Protein 4FE9 (pdb70)

GO terms:
  GO:0009279 cell outer membrane (C, IDA)
  GO:0005982 starch metabolic process (P, IDA)
  GO:2001070 starch binding (F, IDA)
  GO:0019867 outer membrane (C, IDA)

Organism: Bacteroides thetaiotaomicron (strain ATCC 29148 / DSM 2079 / JCM 5827 / CCUG 10774 / NCTC 10582 / VPI-5482 / E50) (NCBI:txid226186)

Secondary structure (DSSP, 8-state):
--EEEEEEE-S--EEEGGG---SEEEEEEEEEESSPTT-EEEEEEEEETTTB----EE-TT-EEEEEHHHHHHHHHHHTT----S-EEEEEEEEEEEE-TT--EEEEE---EEEEEEPPPPPPPPTT-EEEEETTT-SSGGG-EEPEEPSS-TTEEEEEEEESS--EEEEEEGGGEETTEE-GGG-BBBSSTTB--SEEE-B-SSPBPEE----EEEEEEEETTTTEEEEEE----S--EEEEGGGGGG-STT-TTT-EEPEEPTT-TTEEEEEEEE-TT-EEEEESSSSSSS-B-S-SB--HHHHHHHT-EEETTEEE--S-EEEEEEEEEETTEEEEEEE----EEEETTSTTGGGS-S-GGGBPB--SSTT--EEPPPPSSSEEEEEE---TTS-GGGGGGGEEEEETTEEEE-TTS-PPPP-EE-TT--EEEETTTTEEEE-

Solvent-accessible surface area: 21493 Å² total; per-residue (Å²): 126,133,39,56,6,65,7,57,44,9,162,36,34,90,16,66,35,83,80,41,137,55,122,48,7,39,0,0,68,15,59,63,47,90,12,152,176,75,36,152,20,39,34,83,44,4,25,1,37,119,119,48,101,8,87,77,63,64,42,181,100,55,18,0,65,4,42,9,70,74,0,22,65,24,0,15,72,30,77,116,2,52,1,36,62,96,40,92,0,59,1,36,14,62,2,12,3,36,37,148,101,54,103,47,57,88,5,82,35,67,79,16,57,3,38,0,38,2,38,89,26,45,94,84,14,132,99,10,3,54,0,0,0,80,52,24,25,90,46,8,122,37,18,69,85,6,143,121,50,106,177,62,130,52,46,9,28,15,102,19,121,10,180,71,66,2,51,0,38,0,0,20,16,73,0,27,100,62,76,92,8,49,125,126,101,7,8,0,1,100,99,112,31,15,101,66,12,78,42,28,0,11,75,99,152,12,8,8,0,25,0,45,70,78,26,91,0,65,0,16,0,32,5,96,38,1,36,2,36,6,90,50,8,47,30,26,123,98,1,41,0,0,0,47,68,41,105,84,3,85,75,56,52,34,103,115,2,7,59,66,10,15,38,2,18,72,51,85,7,7,3,0,5,8,22,65,2,39,54,95,22,39,2,44,0,0,44,71,22,61,96,33,134,43,15,3,56,19,142,50,10,33,111,125,1,61,93,66,0,28,12,45,74,77,89,32,28,0,55,0,27,89,48,18,15,12,4,0,19,0,16,11,54,20,116,77,71,50,0,33,3,18,117,9,37,0,30,1,1,0,56,0,4,89,99,14,98,138,18,79,31,45,152,86,3,60,1,91,67,19,76,82,57,104,15,61,0,30,2,42,38,3,93,112,91,13,31,2,66,0,0,0,33,1,164,73,19,68,58,56,39,17,78,46,1,3,1,5,10,71,149,36,103,13,27,80,33,7,96,37,52,112,48,74,76,27,123,2,128,79,49,35,64,0,50,0,17,21,55,105,21,48,5,95,38,117

Structure (mmCIF, N/CA/C/O backbone):
data_4FE9
#
_entry.id   4FE9
#
_cell.length_a   188.694
_cell.length_b   49.148
_cell.length_c   83.618
_cell.angle_alpha   90.00
_cell.angle_beta   97.36
_cell.angle_gamma   90.00
#
_symmetry.space_group_name_H-M   'C 1 2 1'
#
loop_
_entity.id
_entity.type
_entity.pdbx_description
1 polymer 'Outer membrane protein SusF'
2 branched 'Cyclic alpha-D-glucopyranose-(1-4)-alpha-D-glucopyranose-(1-4)-alpha-D-glucopyranose-(1-4)-alpha-D-glucopyranose-(1-4)-alpha-D-glucopyranose-(1-4)-alpha-D-glucopyranose-(1-3)-alpha-D-glucopyranose'
3 branched alpha-D-glucopyranose-(1-4)-alpha-D-glucopyranose-(1-4)-alpha-D-glucopyranose-(1-4)-alpha-D-glucopyranose
4 non-polymer 1,2-ETHANEDIOL
5 non-polymer 'SODIUM ION'
6 non-polymer 'PHOSPHATE ION'
7 non-polymer GLYCEROL
8 water water
#
loop_
_atom_site.group_PDB
_atom_site.id
_atom_site.type_symbol
_atom_site.label_atom_id
_atom_site.label_alt_id
_atom_site.label_comp_id
_atom_site.label_asym_id
_atom_site.label_entity_id
_atom_site.label_seq_id
_atom_site.pdbx_PDB_ins_code
_atom_site.Cartn_x
_atom_site.Cartn_y
_atom_site.Cartn_z
_atom_site.occupancy
_atom_site.B_iso_or_equiv
_atom_site.auth_seq_id
_atom_site.auth_comp_id
_atom_site.auth_asym_id
_atom_site.auth_atom_id
_atom_site.pdbx_PDB_model_num
ATOM 1 N N . GLY A 1 25 ? -18.237 110.234 -16.451 1.00 38.20 40 GLY A N 1
ATOM 2 C CA . GLY A 1 25 ? -19.452 109.930 -17.304 1.00 37.92 40 GLY A CA 1
ATOM 3 C C . GLY A 1 25 ? -20.782 110.359 -16.644 1.00 37.58 40 GLY A C 1
ATOM 4 O O . GLY A 1 25 ? -21.861 109.878 -17.035 1.00 38.24 40 GLY A O 1
ATOM 5 N N . GLN A 1 26 ? -20.708 111.356 -15.735 1.00 35.62 41 GLN A N 1
ATOM 6 C CA . GLN A 1 26 ? -21.743 111.579 -14.714 1.00 33.46 41 GLN A CA 1
ATOM 7 C C . GLN A 1 26 ? -22.857 112.600 -15.149 1.00 31.13 41 GLN A C 1
ATOM 8 O O . GLN A 1 26 ? -22.576 113.622 -15.800 1.00 31.28 41 GLN A O 1
ATOM 14 N N . LEU A 1 27 ? -24.104 112.300 -14.802 1.00 26.91 42 LEU A N 1
ATOM 15 C CA . LEU A 1 27 ? -25.234 113.118 -15.256 1.00 23.72 42 LEU A CA 1
ATOM 16 C C . LEU A 1 27 ? -25.730 114.032 -14.158 1.00 21.64 42 LEU A C 1
ATOM 17 O O . LEU A 1 27 ? -25.626 113.703 -12.979 1.00 19.43 42 LEU A O 1
ATOM 22 N N . THR A 1 28 ? -26.213 115.215 -14.537 1.00 19.60 43 THR A N 1
ATOM 23 C CA . THR A 1 28 ? -26.761 116.123 -13.558 1.00 19.06 43 THR A CA 1
ATOM 24 C C . THR A 1 28 ? -28.241 116.416 -13.790 1.00 16.70 43 THR A C 1
ATOM 25 O O . THR A 1 28 ? -28.773 116.176 -14.860 1.00 14.25 43 THR A O 1
ATOM 29 N N . ALA A 1 29 ? -28.920 116.801 -12.729 1.00 15.19 44 ALA A N 1
ATOM 30 C CA . ALA A 1 29 ? -30.290 117.302 -12.851 1.00 14.73 44 ALA A CA 1
ATOM 31 C C . ALA A 1 29 ? -30.407 118.584 -12.061 1.00 13.60 44 ALA A C 1
ATOM 32 O O . ALA A 1 29 ? -29.733 118.749 -11.051 1.00 13.36 44 ALA A O 1
ATOM 34 N N . THR A 1 30 ? -31.328 119.440 -12.467 1.00 13.39 45 THR A N 1
ATOM 35 C CA . THR A 1 30 ? -31.607 120.647 -11.713 1.00 14.46 45 THR A CA 1
ATOM 36 C C . THR A 1 30 ? -33.042 120.660 -11.327 1.00 12.46 45 THR A C 1
ATOM 37 O O . THR A 1 30 ? -33.911 120.451 -12.157 1.00 12.03 45 THR A O 1
ATOM 41 N N . PHE A 1 31 ? -33.262 120.698 -10.031 1.00 11.49 46 PHE A N 1
ATOM 42 C CA . PHE A 1 31 ? -34.599 120.822 -9.453 1.00 12.92 46 PHE A CA 1
ATOM 43 C C . PHE A 1 31 ? -34.864 122.254 -9.013 1.00 13.43 46 PHE A C 1
ATOM 44 O O . PHE A 1 31 ? -33.960 122.931 -8.489 1.00 11.86 46 PHE A O 1
ATOM 52 N N . THR A 1 32 ? -36.138 122.639 -9.051 1.00 14.42 47 THR A N 1
ATOM 53 C CA . THR A 1 32 ? -36.584 123.920 -8.466 1.00 16.30 47 THR A CA 1
ATOM 54 C C . THR A 1 32 ? -37.796 123.697 -7.567 1.00 15.64 47 THR A C 1
ATOM 55 O O . THR A 1 32 ? -38.573 122.754 -7.778 1.00 14.77 47 THR A O 1
ATOM 59 N N . ALA A 1 33 ? -38.006 124.604 -6.613 1.00 16.74 48 ALA A N 1
ATOM 60 C CA . ALA A 1 33 ? -39.193 124.511 -5.732 1.00 16.73 48 ALA A CA 1
ATOM 61 C C . ALA A 1 33 ? -40.474 124.681 -6.542 1.00 17.40 48 ALA A C 1
ATOM 62 O O . ALA A 1 33 ? -40.478 125.369 -7.558 1.00 17.94 48 ALA A O 1
ATOM 64 N N . GLY A 1 34 ? -41.478 123.858 -6.235 1.00 17.30 49 GLY A N 1
ATOM 65 C CA . GLY A 1 34 ? -42.746 123.895 -6.962 1.00 17.63 49 GLY A CA 1
ATOM 66 C C . GLY A 1 34 ? -43.518 125.180 -6.681 1.00 17.94 49 GLY A C 1
ATOM 67 O O . GLY A 1 34 ? -43.136 125.976 -5.799 1.00 18.64 49 GLY A O 1
ATOM 68 N N . LYS A 1 35 ? -44.647 125.344 -7.341 1.00 18.06 50 LYS A N 1
ATOM 69 C CA . LYS A 1 35 ? -45.464 126.556 -7.142 1.00 19.52 50 LYS A CA 1
ATOM 70 C C . LYS A 1 35 ? -46.128 126.649 -5.747 1.00 18.78 50 LYS A C 1
ATOM 71 O O . LYS A 1 35 ? -46.383 127.716 -5.279 1.00 18.24 50 LYS A O 1
ATOM 77 N N . ASP A 1 36 ? -46.221 125.533 -5.028 1.00 17.40 51 ASP A N 1
ATOM 78 C CA . ASP A 1 36 ? -46.737 125.588 -3.672 1.00 17.84 51 ASP A CA 1
ATOM 79 C C . ASP A 1 36 ? -45.600 125.638 -2.660 1.00 17.50 51 ASP A C 1
ATOM 80 O O . ASP A 1 36 ? -45.376 124.678 -1.908 1.00 18.66 51 ASP A O 1
ATOM 85 N N . ALA A 1 37 ? -44.880 126.762 -2.632 1.00 17.19 52 ALA A N 1
ATOM 86 C CA . ALA A 1 37 ? -43.605 126.842 -1.904 1.00 15.88 52 ALA A CA 1
ATOM 87 C C . ALA A 1 37 ? -43.770 127.359 -0.465 1.00 15.82 52 ALA A C 1
ATOM 88 O O . ALA A 1 37 ? -42.931 127.105 0.392 1.00 13.54 52 ALA A O 1
ATOM 90 N N . SER A 1 38 ? -44.931 127.963 -0.184 1.00 15.89 53 SER A N 1
ATOM 91 C CA . SER A 1 38 ? -45.154 128.629 1.088 1.00 16.03 53 SER A CA 1
ATOM 92 C C . SER A 1 38 ? -46.548 128.349 1.573 1.00 16.22 53 SER A C 1
ATOM 93 O O . SER A 1 38 ? -47.441 129.174 1.390 1.00 16.67 53 SER A O 1
ATOM 96 N N . ILE A 1 39 ? -46.748 127.182 2.184 1.00 13.78 54 ILE A N 1
ATOM 97 C CA . ILE A 1 39 ? -48.084 126.675 2.434 1.00 12.19 54 ILE A CA 1
ATOM 98 C C . ILE A 1 39 ? -48.581 127.093 3.852 1.00 11.65 54 ILE A C 1
ATOM 99 O O . ILE A 1 39 ? -47.834 127.036 4.814 1.00 9.91 54 ILE A O 1
ATOM 104 N N . VAL A 1 40 ? -49.790 127.641 3.920 1.00 12.47 55 VAL A N 1
ATOM 105 C CA . VAL A 1 40 ? -50.422 127.988 5.209 1.00 13.12 55 VAL A CA 1
ATOM 106 C C . VAL A 1 40 ? -51.646 127.122 5.392 1.00 11.97 55 VAL A C 1
ATOM 107 O O . VAL A 1 40 ? -52.606 127.249 4.659 1.00 13.49 55 VAL A O 1
ATOM 111 N N . MET A 1 41 ? -51.580 126.172 6.296 1.00 12.90 56 MET A N 1
ATOM 112 C CA . MET A 1 41 ? -52.594 125.112 6.321 1.00 12.68 56 MET A CA 1
ATOM 113 C C . MET A 1 41 ? -53.977 125.728 6.601 1.00 13.89 56 MET A C 1
ATOM 114 O O . MET A 1 41 ? -54.995 125.262 6.077 1.00 14.13 56 MET A O 1
ATOM 119 N N . ASP A 1 42 ? -54.014 126.758 7.443 1.00 13.54 57 ASP A N 1
ATOM 120 C CA . ASP A 1 42 ? -55.295 127.433 7.745 1.00 14.18 57 ASP A CA 1
ATOM 121 C C . ASP A 1 42 ? -55.994 127.789 6.455 1.00 14.17 57 ASP A C 1
ATOM 122 O O . ASP A 1 42 ? -57.192 127.612 6.327 1.00 14.22 57 ASP A O 1
ATOM 127 N N . ALA A 1 43 ? -55.223 128.284 5.482 1.00 15.57 58 ALA A N 1
ATOM 128 C CA . ALA A 1 43 ? -55.781 128.865 4.261 1.00 16.27 58 ALA A CA 1
ATOM 129 C C . ALA A 1 43 ? -55.834 127.865 3.093 1.00 18.76 58 ALA A C 1
ATOM 130 O O . ALA A 1 43 ? -56.225 128.225 1.975 1.00 18.62 58 ALA A O 1
ATOM 132 N N . ALA A 1 44 ? -55.293 126.673 3.294 1.00 19.99 59 ALA A N 1
ATOM 133 C CA . ALA A 1 44 ? -54.992 125.805 2.143 1.00 22.52 59 ALA A CA 1
ATOM 134 C C . ALA A 1 44 ? -56.286 125.271 1.590 1.00 23.16 59 ALA A C 1
ATOM 135 O O . ALA A 1 44 ? -57.156 124.880 2.337 1.00 24.53 59 ALA A O 1
ATOM 137 N N . THR A 1 45 ? -56.408 125.276 0.270 1.00 25.40 60 THR A N 1
ATOM 138 C CA . THR A 1 45 ? -57.636 124.839 -0.392 1.00 28.51 60 THR A CA 1
ATOM 139 C C . THR A 1 45 ? -57.514 123.480 -1.155 1.00 27.88 60 THR A C 1
ATOM 140 O O . THR A 1 45 ? -58.502 122.760 -1.322 1.00 29.95 60 THR A O 1
ATOM 144 N N . ALA A 1 46 ? -56.325 123.165 -1.647 1.00 26.54 61 ALA A N 1
ATOM 145 C CA . ALA A 1 46 ? -56.158 122.002 -2.514 1.00 25.29 61 ALA A CA 1
ATOM 146 C C . ALA A 1 46 ? -55.823 120.764 -1.671 1.00 24.46 61 ALA A C 1
ATOM 147 O O . ALA A 1 46 ? -55.273 120.887 -0.589 1.00 24.43 61 ALA A O 1
ATOM 149 N N . ASP A 1 47 ? -56.173 119.568 -2.135 1.00 22.42 62 ASP A N 1
ATOM 150 C CA . ASP A 1 47 ? -55.759 118.383 -1.369 1.00 22.45 62 ASP A CA 1
ATOM 151 C C . ASP A 1 47 ? -54.431 117.757 -1.818 1.00 19.92 62 ASP A C 1
ATOM 152 O O . ASP A 1 47 ? -53.837 116.977 -1.094 1.00 19.04 62 ASP A O 1
ATOM 157 N N . SER A 1 48 ? -53.923 118.191 -2.958 1.00 19.06 63 SER A N 1
ATOM 158 C CA . SER A 1 48 ? -52.547 117.878 -3.324 1.00 18.62 63 SER A CA 1
ATOM 159 C C . SER A 1 48 ? -51.788 119.155 -3.712 1.00 17.39 63 SER A C 1
ATOM 160 O O . SER A 1 48 ? -52.395 120.137 -4.148 1.00 16.86 63 SER A O 1
ATOM 163 N N . VAL A 1 49 ? -50.476 119.169 -3.473 1.00 15.71 64 VAL A N 1
ATOM 164 C CA . VAL A 1 49 ? -49.652 120.340 -3.780 1.00 13.80 64 VAL A CA 1
ATOM 165 C C . VAL A 1 49 ? -48.439 119.931 -4.597 1.00 13.97 64 VAL A C 1
ATOM 166 O O . VAL A 1 49 ? -47.930 118.828 -4.442 1.00 11.25 64 VAL A O 1
ATOM 170 N N . GLU A 1 50 ? -47.949 120.854 -5.420 1.00 12.97 65 GLU A N 1
ATOM 171 C CA . GLU A 1 50 ? -46.734 120.658 -6.179 1.00 13.13 65 GLU A CA 1
ATOM 172 C C . GLU A 1 50 ? -45.603 121.226 -5.422 1.00 13.68 65 GLU A C 1
ATOM 173 O O . GLU A 1 50 ? -45.486 122.467 -5.297 1.00 13.26 65 GLU A O 1
ATOM 179 N N . ILE A 1 51 ? -44.648 120.380 -5.054 1.00 12.19 66 ILE A N 1
ATOM 180 C CA . ILE A 1 51 ? -43.602 120.844 -4.163 1.00 10.44 66 ILE A CA 1
ATOM 181 C C . ILE A 1 51 ? -42.233 121.033 -4.829 1.00 9.73 66 ILE A C 1
ATOM 182 O O . ILE A 1 51 ? -41.350 121.703 -4.274 1.00 7.92 66 ILE A O 1
ATOM 187 N N . ALA A 1 52 ? -42.063 120.461 -6.018 1.00 8.91 67 ALA A N 1
ATOM 188 C CA . ALA A 1 52 ? -40.806 120.544 -6.709 1.00 9.11 67 ALA A CA 1
ATOM 189 C C . ALA A 1 52 ? -40.988 120.213 -8.192 1.00 10.38 67 ALA A C 1
ATOM 190 O O . ALA A 1 52 ? -42.037 119.692 -8.604 1.00 10.87 67 ALA A O 1
ATOM 192 N N . LYS A 1 53 ? -39.999 120.575 -8.998 1.00 11.60 68 LYS A N 1
ATOM 193 C CA . LYS A 1 53 ? -40.064 120.346 -10.443 1.00 12.98 68 LYS A CA 1
ATOM 194 C C . LYS A 1 53 ? -38.662 120.019 -10.929 1.00 13.37 68 LYS A C 1
ATOM 195 O O . LYS A 1 53 ? -37.702 120.573 -10.428 1.00 12.43 68 LYS A O 1
ATOM 201 N N . LEU A 1 54 ? -38.539 119.003 -11.792 1.00 13.92 69 LEU A N 1
ATOM 202 C CA . LEU A 1 54 ? -37.297 118.783 -12.521 1.00 15.19 69 LEU A CA 1
ATOM 203 C C . LEU A 1 54 ? -37.225 119.711 -13.708 1.00 15.78 69 LEU A C 1
ATOM 204 O O . LEU A 1 54 ? -38.068 119.661 -14.586 1.00 16.53 69 LEU A O 1
ATOM 209 N N . SER A 1 55 ? -36.313 120.656 -13.654 1.00 16.59 70 SER A N 1
ATOM 210 C CA . SER A 1 55 ? -36.299 121.734 -14.636 1.00 19.59 70 SER A CA 1
ATOM 211 C C . SER A 1 55 ? -35.445 121.369 -15.833 1.00 18.47 70 SER A C 1
ATOM 212 O O . SER A 1 55 ? -35.787 121.689 -16.958 1.00 18.61 70 SER A O 1
ATOM 215 N N . SER A 1 56 ? -34.310 120.728 -15.572 1.00 17.57 71 SER A N 1
ATOM 216 C CA . SER A 1 56 ? -33.429 120.320 -16.645 1.00 17.70 71 SER A CA 1
ATOM 217 C C . SER A 1 56 ? -32.543 119.181 -16.186 1.00 15.45 71 SER A C 1
ATOM 218 O O . SER A 1 56 ? -32.375 118.939 -14.995 1.00 14.61 71 SER A O 1
ATOM 221 N N . THR A 1 57 ? -31.948 118.518 -17.144 1.00 15.36 72 THR A N 1
ATOM 222 C CA . THR A 1 57 ? -31.025 117.435 -16.871 1.00 16.03 72 THR A CA 1
ATOM 223 C C . THR A 1 57 ? -30.046 117.359 -18.019 1.00 15.36 72 THR A C 1
ATOM 224 O O . THR A 1 57 ? -30.399 117.698 -19.140 1.00 14.13 72 THR A O 1
ATOM 228 N N . THR A 1 58 ? -28.852 116.818 -17.769 1.00 15.55 73 THR A N 1
ATOM 229 C CA . THR A 1 58 ? -27.960 116.516 -18.862 1.00 16.78 73 THR A CA 1
ATOM 230 C C . THR A 1 58 ? -28.181 115.140 -19.456 1.00 17.55 73 THR A C 1
ATOM 231 O O . THR A 1 58 ? -27.478 114.755 -20.379 1.00 18.07 73 THR A O 1
ATOM 235 N N . ALA A 1 59 ? -29.241 114.463 -19.040 1.00 19.32 74 ALA A N 1
ATOM 236 C CA . ALA A 1 59 ? -29.610 113.175 -19.662 1.00 19.95 74 ALA A CA 1
ATOM 237 C C . ALA A 1 59 ? -30.172 113.400 -21.060 1.00 22.02 74 ALA A C 1
ATOM 238 O O . ALA A 1 59 ? -30.731 114.454 -21.350 1.00 22.01 74 ALA A O 1
ATOM 240 N N . GLU A 1 60 ? -29.979 112.420 -21.936 1.00 23.87 75 GLU A N 1
ATOM 241 C CA . GLU A 1 60 ? -30.387 112.541 -23.335 1.00 27.31 75 GLU A CA 1
ATOM 242 C C . GLU A 1 60 ? -31.905 112.657 -23.478 1.00 29.06 75 GLU A C 1
ATOM 243 O O . GLU A 1 60 ? -32.677 112.103 -22.662 1.00 29.71 75 GLU A O 1
ATOM 249 N N . GLU A 1 61 ? -32.340 113.367 -24.510 1.00 30.49 76 GLU A N 1
ATOM 250 C CA . GLU A 1 61 ? -33.745 113.376 -24.879 1.00 32.37 76 GLU A CA 1
ATOM 251 C C . GLU A 1 61 ? -34.245 111.930 -25.118 1.00 31.65 76 GLU A C 1
ATOM 252 O O . GLU A 1 61 ? -33.500 111.072 -25.621 1.00 32.17 76 GLU A O 1
ATOM 258 N N . GLY A 1 62 ? -35.457 111.637 -24.679 1.00 30.68 77 GLY A N 1
ATOM 259 C CA . GLY A 1 62 ? -35.977 110.273 -24.826 1.00 29.63 77 GLY A CA 1
ATOM 260 C C . GLY A 1 62 ? -35.901 109.449 -23.541 1.00 28.56 77 GLY A C 1
ATOM 261 O O . GLY A 1 62 ? -36.732 108.561 -23.319 1.00 28.98 77 GLY A O 1
ATOM 262 N N . SER A 1 63 ? -34.992 109.819 -22.642 1.00 26.86 78 SER A N 1
ATOM 263 C CA . SER A 1 63 ? -34.912 109.172 -21.314 1.00 25.27 78 SER A CA 1
ATOM 264 C C . SER A 1 63 ? -36.195 109.354 -20.484 1.00 23.92 78 SER A C 1
ATOM 265 O O . SER A 1 63 ? -36.691 110.459 -20.335 1.00 23.77 78 SER A O 1
ATOM 268 N N . LYS A 1 64 ? -36.585 108.306 -19.784 1.00 21.11 79 LYS A N 1
ATOM 269 C CA . LYS A 1 64 ? -37.569 108.415 -18.728 1.00 19.52 79 LYS A CA 1
ATOM 270 C C . LYS A 1 64 ? -36.879 108.779 -17.420 1.00 17.55 79 LYS A C 1
ATOM 271 O O . LYS A 1 64 ? -35.696 108.537 -17.255 1.00 15.36 79 LYS A O 1
ATOM 277 N N . ILE A 1 65 ? -37.649 109.319 -16.478 1.00 16.57 80 ILE A N 1
ATOM 278 C CA . ILE A 1 65 ? -37.137 109.662 -15.150 1.00 14.33 80 ILE A CA 1
ATOM 279 C C . ILE A 1 65 ? -37.755 108.713 -14.135 1.00 14.83 80 ILE A C 1
ATOM 280 O O . ILE A 1 65 ? -38.962 108.562 -14.094 1.00 15.63 80 ILE A O 1
ATOM 285 N N . ALA A 1 66 ? -36.912 108.055 -13.332 1.00 14.88 81 ALA A N 1
ATOM 286 C CA . ALA A 1 66 ? -37.391 107.266 -12.194 1.00 15.03 81 ALA A CA 1
ATOM 287 C C . ALA A 1 66 ? -36.935 107.909 -10.920 1.00 14.07 81 ALA A C 1
ATOM 288 O O . ALA A 1 66 ? -35.776 108.322 -10.809 1.00 14.32 81 ALA A O 1
ATOM 290 N N . VAL A 1 67 ? -37.778 107.858 -9.899 1.00 13.14 82 VAL A N 1
ATOM 291 C CA . VAL A 1 67 ? -37.421 108.470 -8.621 1.00 12.99 82 VAL A CA 1
ATOM 292 C C . VAL A 1 67 ? -37.045 107.428 -7.623 1.00 13.09 82 VAL A C 1
ATOM 293 O O . VAL A 1 67 ? -37.861 106.598 -7.275 1.00 13.33 82 VAL A O 1
ATOM 297 N N . ASN A 1 68 ? -35.750 107.379 -7.275 1.00 13.96 83 ASN A N 1
ATOM 298 C CA . ASN A 1 68 ? -35.205 106.371 -6.339 1.00 14.18 83 ASN A CA 1
ATOM 299 C C . ASN A 1 68 ? -35.538 106.728 -4.898 1.00 14.23 83 ASN A C 1
ATOM 300 O O . ASN A 1 68 ? -35.667 105.858 -4.054 1.00 12.92 83 ASN A O 1
ATOM 305 N N . SER A 1 69 ? -35.559 108.013 -4.584 1.00 13.69 84 SER A N 1
ATOM 306 C CA . SER A 1 69 ? -36.045 108.411 -3.253 1.00 14.91 84 SER A CA 1
ATOM 307 C C . SER A 1 69 ? -36.400 109.878 -3.210 1.00 13.77 84 SER A C 1
ATOM 308 O O . SER A 1 69 ? -35.928 110.636 -4.037 1.00 13.34 84 SER A O 1
ATOM 311 N N . LEU A 1 70 ? -37.454 110.200 -2.466 1.00 13.26 85 LEU A N 1
ATOM 312 C CA . LEU A 1 70 ? -37.788 111.599 -2.190 1.00 12.92 85 LEU A CA 1
ATOM 313 C C . LEU A 1 70 ? -37.891 111.784 -0.697 1.00 13.32 85 LEU A C 1
ATOM 314 O O . LEU A 1 70 ? -38.697 111.131 -0.043 1.00 15.29 85 LEU A O 1
ATOM 319 N N . THR A 1 71 ? -36.973 112.528 -0.125 1.00 13.76 86 THR A N 1
ATOM 320 C CA . THR A 1 71 ? -36.945 112.636 1.309 1.00 15.06 86 THR A CA 1
ATOM 321 C C . THR A 1 71 ? -37.192 114.074 1.765 1.00 14.15 86 THR A C 1
ATOM 322 O O . THR A 1 71 ? -37.032 114.993 0.995 1.00 15.14 86 THR A O 1
ATOM 326 N N . LEU A 1 72 ? -37.728 114.237 2.971 1.00 14.08 87 LEU A N 1
ATOM 327 C CA . LEU A 1 72 ? -37.912 115.573 3.556 1.00 14.49 87 LEU A CA 1
ATOM 328 C C . LEU A 1 72 ? -37.082 115.679 4.834 1.00 15.47 87 LEU A C 1
ATOM 329 O O . LEU A 1 72 ? -36.970 114.700 5.583 1.00 12.27 87 LEU A O 1
ATOM 334 N N . ASN A 1 73 ? -36.325 116.771 4.949 1.00 14.45 88 ASN A N 1
ATOM 335 C CA . ASN A 1 73 ? -35.374 116.924 6.039 1.00 17.88 88 ASN A CA 1
ATOM 336 C C . ASN A 1 73 ? -34.572 115.637 6.311 1.00 19.26 88 ASN A C 1
ATOM 337 O O . ASN A 1 73 ? -34.480 115.174 7.442 1.00 19.09 88 ASN A O 1
ATOM 342 N N . GLU A 1 74 ? -34.078 115.029 5.245 1.00 21.92 89 GLU A N 1
ATOM 343 C CA . GLU A 1 74 ? -33.060 113.968 5.347 1.00 25.66 89 GLU A CA 1
ATOM 344 C C . GLU A 1 74 ? -33.575 112.556 5.667 1.00 25.06 89 GLU A C 1
ATOM 345 O O . GLU A 1 74 ? -33.013 111.582 5.192 1.00 27.41 89 GLU A O 1
ATOM 351 N N . ASN A 1 75 ? -34.526 112.418 6.563 1.00 24.40 90 ASN A N 1
ATOM 352 C CA . ASN A 1 75 ? -34.941 111.063 6.893 1.00 24.26 90 ASN A CA 1
ATOM 353 C C . ASN A 1 75 ? -36.396 110.777 6.943 1.00 23.19 90 ASN A C 1
ATOM 354 O O . ASN A 1 75 ? -36.794 109.801 7.543 1.00 23.39 90 ASN A O 1
ATOM 359 N N . HIS A 1 76 ? -37.205 111.575 6.262 1.00 20.08 91 HIS A N 1
ATOM 360 C CA . HIS A 1 76 ? -38.631 111.315 6.236 1.00 18.44 91 HIS A CA 1
ATOM 361 C C . HIS A 1 76 ? -39.067 111.091 4.820 1.00 18.03 91 HIS A C 1
ATOM 362 O O . HIS A 1 76 ? -38.763 111.883 3.946 1.00 18.52 91 HIS A O 1
ATOM 369 N N . THR A 1 77 ? -39.851 110.056 4.598 1.00 16.66 92 THR A N 1
ATOM 370 C CA . THR A 1 77 ? -40.420 109.830 3.288 1.00 17.21 92 THR A CA 1
ATOM 371 C C . THR A 1 77 ? -41.903 110.155 3.319 1.00 15.35 92 THR A C 1
ATOM 372 O O . THR A 1 77 ? -42.486 110.344 4.390 1.00 15.39 92 THR A O 1
ATOM 376 N N . ILE A 1 78 ? -42.494 110.200 2.142 1.00 13.14 93 ILE A N 1
ATOM 377 C CA . ILE A 1 78 ? -43.861 110.610 1.939 1.00 12.32 93 ILE A CA 1
ATOM 378 C C . ILE A 1 78 ? -44.263 110.001 0.587 1.00 13.24 93 ILE A C 1
ATOM 379 O O . ILE A 1 78 ? -43.463 110.004 -0.348 1.00 13.95 93 ILE A O 1
ATOM 384 N N . PRO A 1 79 ? -45.487 109.452 0.492 1.00 13.59 94 PRO A N 1
ATOM 385 C CA . PRO A 1 79 ? -46.056 109.106 -0.802 1.00 13.20 94 PRO A CA 1
ATOM 386 C C . PRO A 1 79 ? -46.013 110.317 -1.773 1.00 13.02 94 PRO A C 1
ATOM 387 O O . PRO A 1 79 ? -46.339 111.421 -1.385 1.00 12.67 94 PRO A O 1
ATOM 391 N N . PHE A 1 80 ? -45.758 110.065 -3.050 1.00 11.95 95 PHE A N 1
ATOM 392 C CA . PHE A 1 80 ? -45.648 111.167 -4.013 1.00 12.60 95 PHE A CA 1
ATOM 393 C C . PHE A 1 80 ? -46.007 110.671 -5.373 1.00 14.04 95 PHE A C 1
ATOM 394 O O . PHE A 1 80 ? -46.026 109.452 -5.604 1.00 14.21 95 PHE A O 1
ATOM 402 N N . SER A 1 81 ? -46.371 111.586 -6.263 1.00 14.15 96 SER A N 1
ATOM 403 C CA . SER A 1 81 ? -46.518 111.246 -7.656 1.00 16.47 96 SER A CA 1
ATOM 404 C C . SER A 1 81 ? -45.781 112.287 -8.497 1.00 16.19 96 SER A C 1
ATOM 405 O O . SER A 1 81 ? -45.374 113.316 -7.982 1.00 16.02 96 SER A O 1
ATOM 408 N N . MET A 1 82 ? -45.526 111.970 -9.760 1.00 16.50 97 MET A N 1
ATOM 409 C CA . MET A 1 82 ? -44.748 112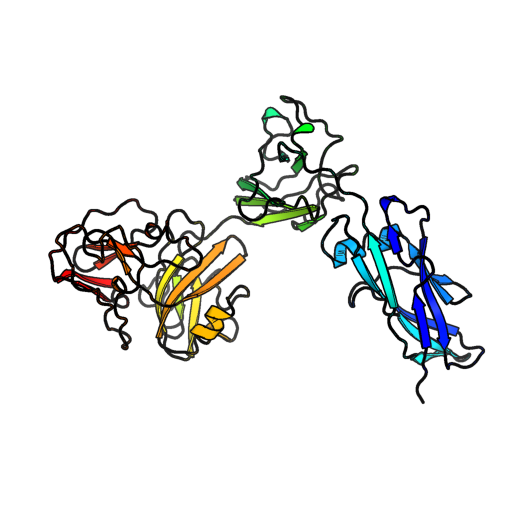.861 -10.616 1.00 15.58 97 MET A CA 1
ATOM 410 C C . MET A 1 82 ? -45.461 112.998 -11.960 1.00 17.14 97 MET A C 1
ATOM 411 O O . MET A 1 82 ? -45.939 112.027 -12.479 1.00 17.12 97 MET A O 1
ATOM 416 N N . THR A 1 83 ? -45.737 114.226 -12.400 1.00 17.42 98 THR A N 1
ATOM 417 C CA . THR A 1 83 ? -46.602 114.402 -13.572 1.00 18.44 98 THR A CA 1
ATOM 418 C C . THR A 1 83 ? -45.785 114.188 -14.855 1.00 19.85 98 THR A C 1
ATOM 419 O O . THR A 1 83 ? -44.549 114.079 -14.796 1.00 18.76 98 THR A O 1
ATOM 423 N N . GLU A 1 84 ? -46.443 114.308 -16.008 1.00 20.22 99 GLU A N 1
ATOM 424 C CA . GLU A 1 84 ? -45.762 114.099 -17.294 1.00 23.94 99 GLU A CA 1
ATOM 425 C C . GLU A 1 84 ? -44.707 115.165 -17.523 1.00 23.40 99 GLU A C 1
ATOM 426 O O . GLU A 1 84 ? -43.685 114.908 -18.148 1.00 25.16 99 GLU A O 1
ATOM 432 N N . ASP A 1 85 ? -44.928 116.332 -16.927 1.00 23.91 100 ASP A N 1
ATOM 433 C CA . ASP A 1 85 ? -44.001 117.441 -17.000 1.00 23.88 100 ASP A CA 1
ATOM 434 C C . ASP A 1 85 ? -42.988 117.448 -15.841 1.00 21.49 100 ASP A C 1
ATOM 435 O O . ASP A 1 85 ? -42.297 118.441 -15.618 1.00 21.90 100 ASP A O 1
ATOM 440 N N . HIS A 1 86 ? -42.898 116.334 -15.127 1.00 19.24 101 HIS A N 1
ATOM 441 C CA . HIS A 1 86 ? -41.889 116.165 -14.078 1.00 17.07 101 HIS A CA 1
ATOM 442 C C . HIS A 1 86 ? -42.069 117.182 -12.942 1.00 15.48 101 HIS A C 1
ATOM 443 O O . HIS A 1 86 ? -41.109 117.572 -12.289 1.00 14.59 101 HIS A O 1
ATOM 450 N N . VAL A 1 87 ? -43.323 117.432 -12.594 1.00 13.87 102 VAL A N 1
ATOM 451 C CA . VAL A 1 87 ? -43.662 118.085 -11.334 1.00 12.77 102 VAL A CA 1
ATOM 452 C C . VAL A 1 87 ? -44.023 117.057 -10.266 1.00 11.24 102 VAL A C 1
ATOM 453 O O . VAL A 1 87 ? -44.664 116.067 -10.560 1.00 13.16 102 VAL A O 1
ATOM 457 N N . PHE A 1 88 ? -43.452 117.224 -9.078 1.00 10.51 103 PHE A N 1
ATOM 458 C CA . PHE A 1 88 ? -43.647 116.303 -7.953 1.00 10.60 103 PHE A CA 1
ATOM 459 C C . PHE A 1 88 ? -44.777 116.761 -7.052 1.00 11.25 103 PHE A C 1
ATOM 460 O O . PHE A 1 88 ? -44.825 117.937 -6.622 1.00 11.05 103 PHE A O 1
ATOM 468 N N . LYS A 1 89 ? -45.752 115.878 -6.866 1.00 11.81 104 LYS A N 1
ATOM 469 C CA . LYS A 1 89 ? -46.976 116.189 -6.095 1.00 11.69 104 LYS A CA 1
ATOM 470 C C . LYS A 1 89 ? -47.061 115.308 -4.852 1.00 12.76 104 LYS A C 1
ATOM 471 O O . LYS A 1 89 ? -46.723 114.102 -4.903 1.00 11.08 104 LYS A O 1
ATOM 477 N N . VAL A 1 90 ? -47.588 115.872 -3.758 1.00 11.08 105 VAL A N 1
ATOM 478 C CA . VAL A 1 90 ? -47.897 115.103 -2.579 1.00 10.83 105 VAL A CA 1
ATOM 479 C C . VAL A 1 90 ? -49.292 115.489 -2.097 1.00 12.75 105 VAL A C 1
ATOM 480 O O . VAL A 1 90 ? -49.792 116.572 -2.425 1.00 10.36 105 VAL A O 1
ATOM 484 N N . ALA A 1 91 ? -49.912 114.614 -1.304 1.00 11.14 106 ALA A N 1
ATOM 485 C CA . ALA A 1 91 ? -51.176 114.952 -0.653 1.00 12.63 106 ALA A CA 1
ATOM 486 C C . ALA A 1 91 ? -50.890 115.946 0.479 1.00 12.39 106 ALA A C 1
ATOM 487 O O . ALA A 1 91 ? -49.995 115.732 1.280 1.00 11.49 106 ALA A O 1
ATOM 489 N N . LEU A 1 92 ? -51.588 117.073 0.464 1.00 12.73 107 LEU A N 1
ATOM 490 C CA . LEU A 1 92 ? -51.353 118.115 1.462 1.00 13.97 107 LEU A CA 1
ATOM 491 C C . LEU A 1 92 ? -51.451 117.563 2.892 1.00 12.69 107 LEU A C 1
ATOM 492 O O . LEU A 1 92 ? -50.626 117.877 3.759 1.00 12.81 107 LEU A O 1
ATOM 497 N N . ALA A 1 93 ? -52.468 116.761 3.153 1.00 14.56 108 ALA A N 1
ATOM 498 C CA . ALA A 1 93 ? -52.645 116.231 4.522 1.00 14.01 108 ALA A CA 1
ATOM 499 C C . ALA A 1 93 ? -51.411 115.434 4.967 1.00 14.09 108 ALA A C 1
ATOM 500 O O . ALA A 1 93 ? -51.030 115.476 6.131 1.00 13.59 108 ALA A O 1
ATOM 502 N N . GLN A 1 94 ? -50.755 114.726 4.042 1.00 12.68 109 GLN A N 1
ATOM 503 C CA . GLN A 1 94 ? -49.616 113.900 4.461 1.00 13.08 109 GLN A CA 1
ATOM 504 C C . GLN A 1 94 ? -48.356 114.729 4.569 1.00 12.12 109 GLN A C 1
ATOM 505 O O . GLN A 1 94 ? -47.501 114.435 5.379 1.00 12.23 109 GLN A O 1
ATOM 511 N N . LEU A 1 95 ? -48.262 115.795 3.768 1.00 10.53 110 LEU A N 1
ATOM 512 C CA . LEU A 1 95 ? -47.149 116.734 3.899 1.00 10.75 110 LEU A CA 1
ATOM 513 C C . LEU A 1 95 ? -47.219 117.440 5.271 1.00 9.36 110 LEU A C 1
ATOM 514 O O . LEU A 1 95 ? -46.233 117.546 5.979 1.00 11.09 110 LEU A O 1
ATOM 519 N N . ASP A 1 96 ? -48.411 117.867 5.624 1.00 10.11 111 ASP A N 1
ATOM 520 C CA . ASP A 1 96 ? -48.686 118.472 6.935 1.00 10.85 111 ASP A CA 1
ATOM 521 C C . ASP A 1 96 ? -48.348 117.500 8.070 1.00 9.76 111 ASP A C 1
ATOM 522 O O . ASP A 1 96 ? -47.546 117.809 8.918 1.00 10.14 111 ASP A O 1
ATOM 527 N N . SER A 1 97 ? -48.802 116.252 7.946 1.00 11.87 112 SER A N 1
ATOM 528 C CA A SER A 1 97 ? -48.440 115.185 8.899 0.50 11.87 112 SER A CA 1
ATOM 529 C CA B SER A 1 97 ? -48.443 115.223 8.913 0.50 11.93 112 SER A CA 1
ATOM 530 C C . SER A 1 97 ? -46.938 114.983 9.007 1.00 11.84 112 SER A C 1
ATOM 531 O O . SER A 1 97 ? -46.388 114.807 10.094 1.00 11.58 112 SER A O 1
ATOM 536 N N . VAL A 1 98 ? -46.273 114.913 7.876 1.00 11.50 113 VAL A N 1
ATOM 537 C CA . VAL A 1 98 ? -44.863 114.633 7.912 1.00 11.55 113 VAL A CA 1
ATOM 538 C C . VAL A 1 98 ? -44.091 115.825 8.521 1.00 10.77 113 VAL A C 1
ATOM 539 O O . VAL A 1 98 ? -43.089 115.641 9.220 1.00 11.42 113 VAL A O 1
ATOM 543 N N . THR A 1 99 ? -44.578 117.047 8.268 1.00 11.15 114 THR A N 1
ATOM 544 C CA . THR A 1 99 ? -43.936 118.248 8.793 1.00 9.69 114 THR A CA 1
ATOM 545 C C . THR A 1 99 ? -44.016 118.241 10.341 1.00 10.62 114 THR A C 1
ATOM 546 O O . THR A 1 99 ? -43.024 118.537 11.039 1.00 8.20 114 THR A O 1
ATOM 550 N N . GLN A 1 100 ? -45.161 117.802 10.865 1.00 9.95 115 GLN A N 1
ATOM 551 C CA . GLN A 1 100 ? -45.396 117.877 12.310 1.00 11.30 115 GLN A CA 1
ATOM 552 C C . GLN A 1 100 ? -44.593 116.787 13.032 1.00 11.22 115 GLN A C 1
ATOM 553 O O . GLN A 1 100 ? -43.920 117.066 13.975 1.00 10.94 115 GLN A O 1
ATOM 559 N N . GLU A 1 101 ? -44.473 115.630 12.407 1.00 13.24 116 GLU A N 1
ATOM 560 C CA . GLU A 1 101 ? -43.532 114.595 12.875 1.00 16.30 116 GLU A CA 1
ATOM 561 C C . GLU A 1 101 ? -42.072 115.019 12.868 1.00 16.28 116 GLU A C 1
ATOM 562 O O . GLU A 1 101 ? -41.402 114.944 13.893 1.00 17.21 116 GLU A O 1
ATOM 568 N N . ALA A 1 102 ? -41.604 115.550 11.744 1.00 15.45 117 ALA A N 1
ATOM 569 C CA . ALA A 1 102 ? -40.236 116.039 11.664 1.00 15.63 117 ALA A CA 1
ATOM 570 C C . ALA A 1 102 ? -39.892 116.952 12.816 1.00 16.53 117 ALA A C 1
ATOM 571 O O . ALA A 1 102 ? -38.762 116.933 13.293 1.00 15.36 117 ALA A O 1
ATOM 573 N N . TYR A 1 103 ? -40.809 117.875 13.152 1.00 15.64 118 TYR A N 1
ATOM 574 C CA . TYR A 1 103 ? -40.514 118.878 14.166 1.00 15.90 118 TYR A CA 1
ATOM 575 C C . TYR A 1 103 ? -41.043 118.496 15.552 1.00 15.86 118 TYR A C 1
ATOM 576 O O . TYR A 1 103 ? -40.984 119.292 16.475 1.00 15.99 118 TYR A O 1
ATOM 585 N N . LYS A 1 104 ? -41.635 117.303 15.654 1.00 16.90 119 LYS A N 1
ATOM 586 C CA . LYS A 1 104 ? -42.345 116.854 16.887 1.00 16.27 119 LYS A CA 1
ATOM 587 C C . LYS A 1 104 ? -43.248 117.936 17.463 1.00 15.56 119 LYS A C 1
ATOM 588 O O . LYS A 1 104 ? -43.232 118.182 18.671 1.00 14.19 119 LYS A O 1
ATOM 594 N N . SER A 1 105 ? -44.033 118.591 16.605 1.00 13.91 120 SER A N 1
ATOM 595 C CA . SER A 1 105 ? -44.786 119.756 17.041 1.00 11.66 120 SER A CA 1
ATOM 596 C C . SER A 1 105 ? -45.951 120.063 16.123 1.00 12.34 120 SER A C 1
ATOM 597 O O . SER A 1 105 ? -45.805 120.072 14.873 1.00 10.00 120 SER A O 1
ATOM 600 N N . ARG A 1 106 ? -47.111 120.343 16.721 1.00 9.61 121 ARG A N 1
ATOM 601 C CA . ARG A 1 106 ? -48.210 120.879 15.985 1.00 9.07 121 ARG A CA 1
ATOM 602 C C . ARG A 1 106 ? -48.253 122.395 16.003 1.00 8.85 121 ARG A C 1
ATOM 603 O O . ARG A 1 106 ? -49.186 122.986 15.482 1.00 9.57 121 ARG A O 1
ATOM 611 N N . ALA A 1 107 ? -47.217 123.023 16.545 1.00 9.56 122 ALA A N 1
ATOM 612 C CA . ALA A 1 107 ? -47.250 124.477 16.745 1.00 9.79 122 ALA A CA 1
ATOM 613 C C . ALA A 1 107 ? -47.505 125.175 15.378 1.00 12.11 122 ALA A C 1
ATOM 614 O O . ALA A 1 107 ? -46.973 124.735 14.340 1.00 9.96 122 ALA A O 1
ATOM 616 N N . SER A 1 108 ? -48.288 126.266 15.374 1.00 11.40 123 SER A N 1
ATOM 617 C CA . SER A 1 108 ? -48.600 126.934 14.124 1.00 11.69 123 SER A CA 1
ATOM 618 C C . SER A 1 108 ? -47.502 127.926 13.722 1.00 13.62 123 SER A C 1
ATOM 619 O O . SER A 1 108 ? -47.745 129.135 13.614 1.00 13.66 123 SER A O 1
ATOM 622 N N . VAL A 1 109 ? -46.330 127.385 13.439 1.00 12.43 124 VAL A N 1
ATOM 623 C CA . VAL A 1 109 ? -45.117 128.158 13.135 1.00 14.91 124 VAL A CA 1
ATOM 624 C C . VAL A 1 109 ? -44.667 127.784 11.694 1.00 14.24 124 VAL A C 1
ATOM 625 O O . VAL A 1 109 ? -44.781 126.605 11.282 1.00 13.02 124 VAL A O 1
ATOM 629 N N . VAL A 1 110 ? -44.078 128.733 10.969 1.00 14.19 125 VAL A N 1
ATOM 630 C CA . VAL A 1 110 ? -43.532 128.417 9.616 1.00 13.74 125 VAL A CA 1
ATOM 631 C C . VAL A 1 110 ? -42.343 127.430 9.689 1.00 12.48 125 VAL A C 1
ATOM 632 O O . VAL A 1 110 ? -41.331 127.705 10.335 1.00 11.87 125 VAL A O 1
ATOM 636 N N . ARG A 1 111 ? -42.525 126.243 9.120 1.00 10.70 126 ARG A N 1
ATOM 637 C CA . ARG A 1 111 ? -41.503 125.185 9.201 1.00 10.25 126 ARG A CA 1
ATOM 638 C C . ARG A 1 111 ? -40.827 125.021 7.848 1.00 11.10 126 ARG A C 1
ATOM 639 O O . ARG A 1 111 ? -41.489 124.858 6.833 1.00 10.26 126 ARG A O 1
ATOM 647 N N . GLU A 1 112 ? -39.516 124.981 7.857 1.00 11.69 127 GLU A N 1
ATOM 648 C CA . GLU A 1 112 ? -38.774 124.700 6.651 1.00 14.40 127 GLU A CA 1
ATOM 649 C C . GLU A 1 112 ? -38.704 123.176 6.337 1.00 14.60 127 GLU A C 1
ATOM 650 O O . GLU A 1 112 ? -38.459 122.346 7.217 1.00 12.32 127 GLU A O 1
ATOM 656 N N . LEU A 1 113 ? -38.903 122.850 5.066 1.00 14.88 128 LEU A N 1
ATOM 657 C CA . LEU A 1 113 ? -38.722 121.511 4.575 1.00 14.91 128 LEU A CA 1
ATOM 658 C C . LEU A 1 113 ? -37.681 121.533 3.443 1.00 15.52 128 LEU A C 1
ATOM 659 O O . LEU A 1 113 ? -37.906 122.138 2.403 1.00 15.68 128 LEU A O 1
ATOM 664 N N . LYS A 1 114 ? -36.627 120.752 3.619 1.00 14.52 129 LYS A N 1
ATOM 665 C CA . LYS A 1 114 ? -35.635 120.544 2.616 1.00 15.16 129 LYS A CA 1
ATOM 666 C C . LYS A 1 114 ? -35.936 119.227 1.865 1.00 14.11 129 LYS A C 1
ATOM 667 O O . LYS A 1 114 ? -36.161 118.198 2.478 1.00 15.56 129 LYS A O 1
ATOM 673 N N . ILE A 1 115 ? -36.183 119.352 0.568 1.00 12.75 130 ILE A N 1
ATOM 674 C CA . ILE A 1 115 ? -36.598 118.228 -0.278 1.00 12.82 130 ILE A CA 1
ATOM 675 C C . ILE A 1 115 ? -35.425 117.717 -1.082 1.00 13.21 130 ILE A C 1
ATOM 676 O O . ILE A 1 115 ? -34.762 118.478 -1.787 1.00 12.93 130 ILE A O 1
ATOM 681 N N . SER A 1 116 ? -35.106 116.452 -0.897 1.00 12.64 131 SER A N 1
ATOM 682 C CA A SER A 1 116 ? -34.003 115.811 -1.609 0.50 12.42 131 SER A CA 1
ATOM 683 C CA B SER A 1 116 ? -34.026 115.839 -1.646 0.50 12.54 131 SER A CA 1
ATOM 684 C C . SER A 1 116 ? -34.564 114.734 -2.520 1.00 12.58 131 SER A C 1
ATOM 685 O O . SER A 1 116 ? -35.113 113.744 -2.024 1.00 12.58 131 SER A O 1
ATOM 690 N N . ILE A 1 117 ? -34.463 114.931 -3.843 1.00 11.45 132 ILE A N 1
ATOM 691 C CA . ILE A 1 117 ? -34.931 113.930 -4.816 1.00 12.00 132 ILE A CA 1
ATOM 692 C C . ILE A 1 117 ? -33.762 113.224 -5.496 1.00 13.01 132 ILE A C 1
ATOM 693 O O . ILE A 1 117 ? -32.852 113.873 -6.016 1.00 12.59 132 ILE A O 1
ATOM 698 N N . ASN A 1 118 ? -33.683 111.925 -5.302 1.00 12.59 133 ASN A N 1
ATOM 699 C CA . ASN A 1 118 ? -32.647 111.118 -5.938 1.00 13.08 133 ASN A CA 1
ATOM 700 C C . ASN A 1 118 ? -33.289 110.425 -7.140 1.00 13.27 133 ASN A C 1
ATOM 701 O O . ASN A 1 118 ? -34.215 109.596 -6.974 1.00 12.28 133 ASN A O 1
ATOM 706 N N . ALA A 1 119 ? -32.978 110.914 -8.343 1.00 11.69 134 ALA A N 1
ATOM 707 C CA . ALA A 1 119 ? -33.592 110.369 -9.538 1.00 10.92 134 ALA A CA 1
ATOM 708 C C . ALA A 1 119 ? -32.567 109.660 -10.444 1.00 11.87 134 ALA A C 1
ATOM 709 O O . ALA A 1 119 ? -31.359 109.907 -10.350 1.00 11.04 134 ALA A O 1
ATOM 711 N N . SER A 1 120 ? -33.084 108.841 -11.365 1.00 11.77 135 SER A N 1
ATOM 712 C CA . SER A 1 120 ? -32.280 108.229 -12.424 1.00 11.99 135 SER A CA 1
ATOM 713 C C . SER A 1 120 ? -32.942 108.399 -13.766 1.00 10.00 135 SER A C 1
ATOM 714 O O . SER A 1 120 ? -34.165 108.524 -13.863 1.00 10.35 135 SER A O 1
ATOM 717 N N . ALA A 1 121 ? -32.135 108.425 -14.810 1.00 10.29 136 ALA A N 1
ATOM 718 C CA . ALA A 1 121 ? -32.650 108.432 -16.179 1.00 10.83 136 ALA A CA 1
ATOM 719 C C . ALA A 1 121 ? -32.765 106.978 -16.628 1.00 11.47 136 ALA A C 1
ATOM 720 O O . ALA A 1 121 ? -31.867 106.205 -16.400 1.00 12.50 136 ALA A O 1
ATOM 722 N N . VAL A 1 122 ? -33.839 106.639 -17.318 1.00 11.90 137 VAL A N 1
ATOM 723 C CA . VAL A 1 122 ? -34.062 105.276 -17.739 1.00 13.54 137 VAL A CA 1
ATOM 724 C C . VAL A 1 122 ? -34.050 105.148 -19.292 1.00 14.14 137 VAL A C 1
ATOM 725 O O . VAL A 1 122 ? -34.703 105.913 -19.991 1.00 14.24 137 VAL A O 1
ATOM 729 N N . THR A 1 123 ? -33.178 104.289 -19.802 1.00 15.35 138 THR A N 1
ATOM 730 C CA . THR A 1 123 ? -32.976 104.152 -21.255 1.00 16.15 138 THR A CA 1
ATOM 731 C C . THR A 1 123 ? -34.030 103.175 -21.833 1.00 17.21 138 THR A C 1
ATOM 732 O O . THR A 1 123 ? -34.744 102.528 -21.083 1.00 17.35 138 THR A O 1
ATOM 736 N N . PRO A 1 124 ? -33.991 102.936 -23.167 1.00 19.05 139 PRO A N 1
ATOM 737 C CA . PRO A 1 124 ? -34.995 102.015 -23.755 1.00 18.70 139 PRO A CA 1
ATOM 738 C C . PRO A 1 124 ? -34.666 100.553 -23.463 1.00 20.43 139 PRO A C 1
ATOM 739 O O . PRO A 1 124 ? -35.502 99.645 -23.754 1.00 20.69 139 PRO A O 1
ATOM 743 N N . SER A 1 125 ? -33.477 100.308 -22.903 1.00 19.51 140 SER A N 1
ATOM 744 C CA . SER A 1 125 ? -33.125 98.972 -22.445 1.00 21.53 140 SER A CA 1
ATOM 745 C C . SER A 1 125 ? -33.505 98.735 -20.973 1.00 21.11 140 SER A C 1
ATOM 746 O O . SER A 1 125 ? -33.406 97.605 -20.483 1.00 22.48 140 SER A O 1
ATOM 749 N N . GLY A 1 126 ? -33.906 99.805 -20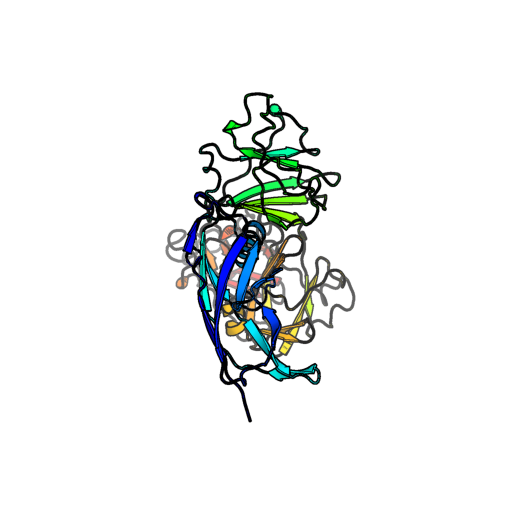.267 1.00 19.68 141 GLY A N 1
ATOM 750 C CA . GLY A 1 126 ? -34.303 99.694 -18.881 1.00 19.22 141 GLY A CA 1
ATOM 751 C C . GLY A 1 126 ? -33.217 100.066 -17.887 1.00 19.62 141 GLY A C 1
ATOM 752 O O . GLY A 1 126 ? -33.415 99.983 -16.659 1.00 18.45 141 GLY A O 1
ATOM 753 N N . GLU A 1 127 ? -32.068 100.485 -18.393 1.00 19.08 142 GLU A N 1
ATOM 754 C CA . GLU A 1 127 ? -30.928 100.785 -17.511 1.00 19.70 142 GLU A CA 1
ATOM 755 C C . GLU A 1 127 ? -31.163 102.120 -16.843 1.00 18.74 142 GLU A C 1
ATOM 756 O O . GLU A 1 127 ? -31.536 103.116 -17.514 1.00 18.04 142 GLU A O 1
ATOM 762 N N . GLY A 1 128 ? -30.966 102.148 -15.528 1.00 18.45 143 GLY A N 1
ATOM 763 C CA . GLY A 1 128 ? -31.077 103.387 -14.759 1.00 19.06 143 GLY A CA 1
ATOM 764 C C . GLY A 1 128 ? -29.706 104.019 -14.591 1.00 19.50 143 GLY A C 1
ATOM 765 O O . GLY A 1 128 ? -28.757 103.349 -14.204 1.00 19.44 143 GLY A O 1
ATOM 766 N N . ILE A 1 129 ? -29.577 105.280 -14.998 1.00 17.28 144 ILE A N 1
ATOM 767 C CA . ILE A 1 129 ? -28.345 106.007 -14.784 1.00 16.33 144 ILE A CA 1
ATOM 768 C C . ILE A 1 129 ? -28.581 107.140 -13.809 1.00 15.92 144 ILE A C 1
ATOM 769 O O . ILE A 1 129 ? -29.489 107.922 -13.991 1.00 12.38 144 ILE A O 1
ATOM 774 N N . GLN A 1 130 ? -27.750 107.192 -12.767 1.00 14.99 145 GLN A N 1
ATOM 775 C CA . GLN A 1 130 ? -27.924 108.095 -11.628 1.00 16.74 145 GLN A CA 1
ATOM 776 C C . GLN A 1 130 ? -27.846 109.582 -12.067 1.00 15.99 145 GLN A C 1
ATOM 777 O O . GLN A 1 130 ? -26.966 109.962 -12.855 1.00 15.26 145 GLN A O 1
ATOM 783 N N . LEU A 1 131 ? -28.815 110.384 -11.641 1.00 15.46 146 LEU A N 1
ATOM 784 C CA . LEU A 1 131 ? -28.710 111.867 -11.761 1.00 15.66 146 LEU A CA 1
ATOM 785 C C . LEU A 1 131 ? -28.236 112.497 -10.470 1.00 16.26 146 LEU A C 1
ATOM 786 O O . LEU A 1 131 ? -28.717 112.148 -9.388 1.00 17.34 146 LEU A O 1
ATOM 791 N N . VAL A 1 132 ? -27.212 113.344 -10.550 1.00 16.79 147 VAL A N 1
ATOM 792 C CA . VAL A 1 132 ? -26.796 114.124 -9.380 1.00 17.77 147 VAL A CA 1
ATOM 793 C C . VAL A 1 132 ? -27.472 115.509 -9.410 1.00 18.09 147 VAL A C 1
ATOM 794 O O . VAL A 1 132 ? -27.288 116.288 -10.371 1.00 17.75 147 VAL A O 1
ATOM 798 N N . GLY A 1 133 ? -28.386 115.737 -8.470 1.00 18.21 148 GLY A N 1
ATOM 799 C CA . GLY A 1 133 ? -29.184 116.960 -8.487 1.00 17.83 148 GLY A CA 1
ATOM 800 C C . GLY A 1 133 ? -29.013 117.739 -7.202 1.00 18.23 148 GLY A C 1
ATOM 801 O O . GLY A 1 133 ? -28.335 117.287 -6.288 1.00 16.80 148 GLY A O 1
ATOM 802 N N . ASN A 1 134 ? -29.667 118.898 -7.109 1.00 17.10 149 ASN A N 1
ATOM 803 C CA . ASN A 1 134 ? -29.557 119.732 -5.911 1.00 16.06 149 ASN A CA 1
ATOM 804 C C . ASN A 1 134 ? -30.773 119.468 -5.001 1.00 17.15 149 ASN A C 1
ATOM 805 O O . ASN A 1 134 ? -31.771 118.967 -5.463 1.00 16.34 149 ASN A O 1
ATOM 810 N N . GLU A 1 135 ? -30.732 119.985 -3.773 1.00 17.00 150 GLU A N 1
ATOM 811 C CA . GLU A 1 135 ? -31.922 120.085 -2.917 1.00 17.13 150 GLU A CA 1
ATOM 812 C C . GLU A 1 135 ? -32.688 121.385 -3.123 1.00 17.21 150 GLU A C 1
ATOM 813 O O . GLU A 1 135 ? -32.127 122.362 -3.568 1.00 17.96 150 GLU A O 1
ATOM 819 N N . VAL A 1 136 ? -33.978 121.390 -2.778 1.00 16.17 151 VAL A N 1
ATOM 820 C CA . VAL A 1 136 ? -34.774 122.610 -2.801 1.00 15.08 151 VAL A CA 1
ATOM 821 C C . VAL A 1 136 ? -35.581 122.730 -1.487 1.00 16.33 151 VAL A C 1
ATOM 822 O O . VAL A 1 136 ? -35.616 121.771 -0.695 1.00 15.81 151 VAL A O 1
ATOM 826 N N . SER A 1 137 ? -36.167 123.918 -1.248 1.00 14.67 152 SER A N 1
ATOM 827 C CA . SER A 1 137 ? -36.764 124.301 0.075 1.00 16.09 152 SER A CA 1
ATOM 828 C C . SER A 1 137 ? -38.165 124.724 -0.184 1.00 14.48 152 SER A C 1
ATOM 829 O O . SER A 1 137 ? -38.413 125.471 -1.129 1.00 12.41 152 SER A O 1
ATOM 832 N N . ILE A 1 138 ? -39.078 124.309 0.700 1.00 12.28 153 ILE A N 1
ATOM 833 C CA . ILE A 1 138 ? -40.345 124.973 0.848 1.00 12.06 153 ILE A CA 1
ATOM 834 C C . ILE A 1 138 ? -40.627 125.133 2.354 1.00 11.11 153 ILE A C 1
ATOM 835 O O . ILE A 1 138 ? -39.821 124.690 3.211 1.00 10.96 153 ILE A O 1
ATOM 840 N N . THR A 1 139 ? -41.693 125.850 2.670 1.00 11.29 154 THR A N 1
ATOM 841 C CA . THR A 1 139 ? -42.151 125.942 4.048 1.00 11.22 154 THR A CA 1
ATOM 842 C C . THR A 1 139 ? -43.633 125.684 4.161 1.00 10.26 154 THR A C 1
ATOM 843 O O . THR A 1 139 ? -44.362 125.729 3.158 1.00 8.84 154 THR A O 1
ATOM 847 N N . LEU A 1 140 ? -44.042 125.241 5.352 1.00 8.18 155 LEU A N 1
ATOM 848 C CA . LEU A 1 140 ? -45.421 124.916 5.616 1.00 9.95 155 LEU A CA 1
ATOM 849 C C . LEU A 1 140 ? -45.727 125.333 7.060 1.00 9.07 155 LEU A C 1
ATOM 850 O O . LEU A 1 140 ? -44.911 125.117 7.970 1.00 10.98 155 LEU A O 1
ATOM 855 N N . GLN A 1 141 ? -46.875 125.941 7.255 1.00 9.11 156 GLN A N 1
ATOM 856 C CA . GLN A 1 141 ? -47.295 126.336 8.589 1.00 9.01 156 GLN A CA 1
ATOM 857 C C . GLN A 1 141 ? -48.514 125.544 8.982 1.00 8.91 156 GLN A C 1
ATOM 858 O O . GLN A 1 141 ? -49.594 125.715 8.397 1.00 9.13 156 GLN A O 1
ATOM 864 N N . PRO A 1 142 ? -48.376 124.710 10.011 1.00 8.80 157 PRO A N 1
ATOM 865 C CA . PRO A 1 142 ? -49.518 123.924 10.451 1.00 9.71 157 PRO A CA 1
ATOM 866 C C . PRO A 1 142 ? -50.636 124.830 10.923 1.00 8.90 157 PRO A C 1
ATOM 867 O O . PRO A 1 142 ? -50.410 126.016 11.125 1.00 9.51 157 PRO A O 1
ATOM 871 N N . ALA A 1 143 ? -51.845 124.291 10.988 1.00 9.83 158 ALA A N 1
ATOM 872 C CA . ALA A 1 143 ? -53.039 125.080 11.279 1.00 9.00 158 ALA A CA 1
ATOM 873 C C . ALA A 1 143 ? -52.980 125.582 12.724 1.00 9.54 158 ALA A C 1
ATOM 874 O O . ALA A 1 143 ? -52.145 125.128 13.530 1.00 7.25 158 ALA A O 1
ATOM 876 N N . THR A 1 144 ? -53.689 126.666 12.950 1.00 9.21 159 THR A N 1
ATOM 877 C CA . THR A 1 144 ? -53.777 127.294 14.257 1.00 10.01 159 THR A CA 1
ATOM 878 C C . THR A 1 144 ? -54.193 126.283 15.319 1.00 9.64 159 THR A C 1
ATOM 879 O O . THR A 1 144 ? -55.059 125.460 15.092 1.00 11.43 159 THR A O 1
ATOM 883 N N . THR A 1 145 ? -53.459 126.238 16.407 1.00 12.13 160 THR A N 1
ATOM 884 C CA . THR A 1 145 ? -53.818 125.324 17.499 1.00 12.61 160 THR A CA 1
ATOM 885 C C . THR A 1 145 ? -54.851 125.956 18.419 1.00 13.21 160 THR A C 1
ATOM 886 O O . THR A 1 145 ? -55.081 127.169 18.349 1.00 14.66 160 THR A O 1
ATOM 890 N N . PRO A 1 146 ? -55.539 125.132 19.238 1.00 12.53 161 PRO A N 1
ATOM 891 C CA . PRO A 1 146 ? -56.457 125.754 20.198 1.00 12.25 161 PRO A CA 1
ATOM 892 C C . PRO A 1 146 ? -55.797 126.829 21.029 1.00 10.95 161 PRO A C 1
ATOM 893 O O . PRO A 1 146 ? -54.593 126.770 21.300 1.00 9.27 161 PRO A O 1
ATOM 897 N N . ALA A 1 147 ? -56.584 127.812 21.441 1.00 11.30 162 ALA A N 1
ATOM 898 C CA . ALA A 1 147 ? -56.129 128.789 22.442 1.00 12.57 162 ALA A CA 1
ATOM 899 C C . ALA A 1 147 ? -55.772 128.095 23.767 1.00 13.94 162 ALA A C 1
ATOM 900 O O . ALA A 1 147 ? -56.326 127.062 24.097 1.00 13.51 162 ALA A O 1
ATOM 902 N N . VAL A 1 148 ? -54.802 128.638 24.484 1.00 15.05 163 VAL A N 1
ATOM 903 C CA . VAL A 1 148 ? -54.509 128.186 25.836 1.00 16.38 163 VAL A CA 1
ATOM 904 C C . VAL A 1 148 ? -55.640 128.590 26.793 1.00 15.96 163 VAL A C 1
ATOM 905 O O . VAL A 1 148 ? -56.156 129.700 26.712 1.00 15.15 163 VAL A O 1
ATOM 909 N N . ASP A 1 149 ? -56.183 127.617 27.517 1.00 16.78 164 ASP A N 1
ATOM 910 C CA . ASP A 1 149 ? -57.296 127.917 28.441 1.00 15.84 164 ASP A CA 1
ATOM 911 C C . ASP A 1 149 ? -56.730 128.659 29.660 1.00 15.52 164 ASP A C 1
ATOM 912 O O . ASP A 1 149 ? -55.770 128.201 30.249 1.00 14.62 164 ASP A O 1
ATOM 917 N N . PRO A 1 150 ? -57.254 129.884 29.951 1.00 17.55 165 PRO A N 1
ATOM 918 C CA . PRO A 1 150 ? -56.684 130.702 31.066 1.00 17.87 165 PRO A CA 1
ATOM 919 C C . PRO A 1 150 ? -56.821 130.007 32.442 1.00 18.12 165 PRO A C 1
ATOM 920 O O . PRO A 1 150 ? -55.971 130.189 33.318 1.00 18.31 165 PRO A O 1
ATOM 924 N N . ASP A 1 151 ? -57.775 129.098 32.558 1.00 17.18 166 ASP A N 1
ATOM 925 C CA . ASP A 1 151 ? -57.981 128.381 33.800 1.00 17.94 166 ASP A CA 1
ATOM 926 C C . ASP A 1 151 ? -57.381 126.968 33.784 1.00 16.19 166 ASP A C 1
ATOM 927 O O . ASP A 1 151 ? -57.641 126.183 34.671 1.00 18.19 166 ASP A O 1
ATOM 932 N N . GLY A 1 152 ? -56.582 126.651 32.777 1.00 14.95 167 GLY A N 1
ATOM 933 C CA . GLY A 1 152 ? -55.769 125.422 32.826 1.00 12.25 167 GLY A CA 1
ATOM 934 C C . GLY A 1 152 ? -56.473 124.193 32.254 1.00 10.44 167 GLY A C 1
ATOM 935 O O . GLY A 1 152 ? -57.426 124.310 31.494 1.00 10.65 167 GLY A O 1
ATOM 936 N N . TYR A 1 153 ? -55.982 123.010 32.622 1.00 9.34 168 TYR A N 1
ATOM 937 C CA . TYR A 1 153 ? -56.417 121.754 32.010 1.00 8.70 168 TYR A CA 1
ATOM 938 C C . TYR A 1 153 ? -56.683 120.694 33.078 1.00 8.45 168 TYR A C 1
ATOM 939 O O . TYR A 1 153 ? -55.999 120.652 34.084 1.00 7.65 168 TYR A O 1
ATOM 948 N N . TYR A 1 154 ? -57.608 119.786 32.782 1.00 8.74 169 TYR A N 1
ATOM 949 C CA . TYR A 1 154 ? -57.957 118.713 33.701 1.00 10.24 169 TYR A CA 1
ATOM 950 C C . TYR A 1 154 ? -57.801 117.331 33.011 1.00 10.14 169 TYR A C 1
ATOM 951 O O . TYR A 1 154 ? -58.017 117.216 31.789 1.00 11.30 169 TYR A O 1
ATOM 960 N N . ILE A 1 155 ? -57.415 116.309 33.781 1.00 9.71 170 ILE A N 1
ATOM 961 C CA . ILE A 1 155 ? -57.511 114.919 33.318 1.00 9.74 170 ILE A CA 1
ATOM 962 C C . ILE A 1 155 ? -58.774 114.274 33.849 1.00 11.32 170 ILE A C 1
ATOM 963 O O . ILE A 1 155 ? -59.100 114.386 35.058 1.00 9.87 170 ILE A O 1
ATOM 968 N N . VAL A 1 156 ? -59.453 113.544 32.968 1.00 10.26 171 VAL A N 1
ATOM 969 C CA . VAL A 1 156 ? -60.585 112.719 33.327 1.00 10.65 171 VAL A CA 1
ATOM 970 C C . VAL A 1 156 ? -60.352 111.339 32.643 1.00 11.49 171 VAL A C 1
ATOM 971 O O . VAL A 1 156 ? -60.026 111.284 31.460 1.00 10.02 171 VAL A O 1
ATOM 975 N N . GLY A 1 157 ? -60.513 110.246 33.379 1.00 10.34 172 GLY A N 1
ATOM 976 C CA . GLY A 1 157 ? -60.364 108.913 32.795 1.00 11.44 172 GLY A CA 1
ATOM 977 C C . GLY A 1 157 ? -60.911 107.796 33.659 1.00 12.41 172 GLY A C 1
ATOM 978 O O . GLY A 1 157 ? -61.732 108.037 34.551 1.00 11.80 172 GLY A O 1
ATOM 979 N N . ASP A 1 158 ? -60.595 106.555 33.279 1.00 13.28 173 ASP A N 1
ATOM 980 C CA . ASP A 1 158 ? -61.073 105.373 34.028 1.00 13.80 173 ASP A CA 1
ATOM 981 C C . ASP A 1 158 ? -60.627 105.492 35.485 1.00 14.57 173 ASP A C 1
ATOM 982 O O . ASP A 1 158 ? -61.368 105.131 36.384 1.00 15.03 173 ASP A O 1
ATOM 987 N N . PHE A 1 159 ? -59.445 106.069 35.716 1.00 15.22 174 PHE A N 1
ATOM 988 C CA . PHE A 1 159 ? -58.887 106.110 37.054 1.00 15.53 174 PHE A CA 1
ATOM 989 C C . PHE A 1 159 ? -59.500 107.156 37.951 1.00 16.02 174 PHE A C 1
ATOM 990 O O . PHE A 1 159 ? -59.452 107.026 39.180 1.00 15.56 174 PHE A O 1
ATOM 998 N N . THR A 1 160 ? -60.107 108.182 37.357 1.00 15.00 175 THR A N 1
ATOM 999 C CA . THR A 1 160 ? -60.792 109.185 38.129 1.00 13.64 175 THR A CA 1
ATOM 1000 C C . THR A 1 160 ? -62.284 108.877 38.235 1.00 15.44 175 THR A C 1
ATOM 1001 O O . THR A 1 160 ? -62.921 109.304 39.181 1.00 15.37 175 THR A O 1
ATOM 1005 N N . GLY A 1 161 ? -62.860 108.342 37.157 1.00 14.13 176 GLY A N 1
ATOM 1006 C CA . GLY A 1 161 ? -64.299 108.452 36.923 1.00 15.25 176 GLY A CA 1
ATOM 1007 C C . GLY A 1 161 ? -64.603 109.524 35.885 1.00 16.38 176 GLY A C 1
ATOM 1008 O O . GLY A 1 161 ? -64.057 110.620 35.934 1.00 15.92 176 GLY A O 1
ATOM 1009 N N . TRP A 1 162 ? -65.416 109.178 34.898 1.00 15.30 177 TRP A N 1
ATOM 1010 C CA . TRP A 1 162 ? -65.656 110.072 33.792 1.00 15.07 177 TRP A CA 1
ATOM 1011 C C . TRP A 1 162 ? -66.722 111.140 34.149 1.00 14.92 177 TRP A C 1
ATOM 1012 O O . TRP A 1 162 ? -67.775 111.172 33.563 1.00 15.07 177 TRP A O 1
ATOM 1023 N N . ASP A 1 163 ? -66.396 112.054 35.078 1.00 15.65 178 ASP A N 1
ATOM 1024 C CA . ASP A 1 163 ? -67.309 113.163 35.379 1.00 15.37 178 ASP A CA 1
ATOM 1025 C C . ASP A 1 163 ? -66.617 114.428 35.943 1.00 14.89 178 ASP A C 1
ATOM 1026 O O . ASP A 1 163 ? -65.426 114.420 36.245 1.00 14.36 178 ASP A O 1
ATOM 1031 N N . GLY A 1 164 ? -67.309 115.548 35.867 1.00 14.81 179 GLY A N 1
ATOM 1032 C CA . GLY A 1 164 ? -66.703 116.814 36.233 1.00 14.22 179 GLY A CA 1
ATOM 1033 C C . GLY A 1 164 ? -66.142 116.801 37.646 1.00 15.79 179 GLY A C 1
ATOM 1034 O O . GLY A 1 164 ? -65.025 117.277 37.876 1.00 14.40 179 GLY A O 1
ATOM 1035 N N . ASN A 1 165 ? -66.906 116.253 38.600 1.00 15.48 180 ASN A N 1
ATOM 1036 C CA . ASN A 1 165 ? -66.476 116.274 40.015 1.00 17.11 180 ASN A CA 1
ATOM 1037 C C . ASN A 1 165 ? -65.187 115.531 40.251 1.00 16.22 180 ASN A C 1
ATOM 1038 O O . ASN A 1 165 ? -64.471 115.843 41.173 1.00 16.67 180 ASN A O 1
ATOM 1043 N N . SER A 1 166 ? -64.915 114.506 39.442 1.00 16.38 181 SER A N 1
ATOM 1044 C CA . SER A 1 166 ? -63.702 113.669 39.645 1.00 16.52 181 SER A CA 1
ATOM 1045 C C . SER A 1 166 ? -62.472 114.181 38.881 1.00 16.55 181 SER A C 1
ATOM 1046 O O . SER A 1 166 ? -61.374 113.612 39.014 1.00 15.32 181 SER A O 1
ATOM 1049 N N . ALA A 1 167 ? -62.670 115.174 38.016 1.00 14.50 182 ALA A N 1
ATOM 1050 C CA . ALA A 1 167 ? -61.565 115.653 37.139 1.00 15.11 182 ALA A CA 1
ATOM 1051 C C . ALA A 1 167 ? -60.384 116.142 37.964 1.00 14.82 182 ALA A C 1
ATOM 1052 O O . ALA A 1 167 ? -60.568 116.701 39.000 1.00 17.36 182 ALA A O 1
ATOM 1054 N N . GLN A 1 168 ? -59.181 115.755 37.586 1.00 14.62 183 GLN A N 1
ATOM 1055 C CA . GLN A 1 168 ? -58.005 116.154 38.326 1.00 15.09 183 GLN A CA 1
ATOM 1056 C C . GLN A 1 168 ? -57.216 117.235 37.600 1.00 15.35 183 GLN A C 1
ATOM 1057 O O . GLN A 1 168 ? -56.892 117.078 36.423 1.00 14.67 183 GLN A O 1
ATOM 1063 N N . GLN A 1 169 ? -56.927 118.340 38.285 1.00 14.41 184 GLN A N 1
ATOM 1064 C CA . GLN A 1 169 ? -56.258 119.468 37.631 1.00 14.68 184 GLN A CA 1
ATOM 1065 C C . GLN A 1 169 ? -54.787 119.185 37.395 1.00 13.75 184 GLN A C 1
ATOM 1066 O O . GLN A 1 169 ? -54.075 118.787 38.307 1.00 13.43 184 GLN A O 1
ATOM 1072 N N . MET A 1 170 ? -54.318 119.534 36.207 1.00 12.15 185 MET A N 1
ATOM 1073 C CA . MET A 1 170 ? -52.895 119.457 35.885 1.00 13.23 185 MET A CA 1
ATOM 1074 C C . MET A 1 170 ? -52.129 120.656 36.459 1.00 14.58 185 MET A C 1
ATOM 1075 O O . MET A 1 170 ? -52.666 121.755 36.502 1.00 13.58 185 MET A O 1
ATOM 1080 N N . LYS A 1 171 ? -50.895 120.416 36.920 1.00 14.87 186 LYS A N 1
ATOM 1081 C CA . LYS A 1 171 ? -50.029 121.496 37.449 1.00 18.55 186 LYS A CA 1
ATOM 1082 C C . LYS A 1 171 ? -49.241 122.145 36.327 1.00 18.93 186 LYS A C 1
ATOM 1083 O O . LYS A 1 171 ? -48.503 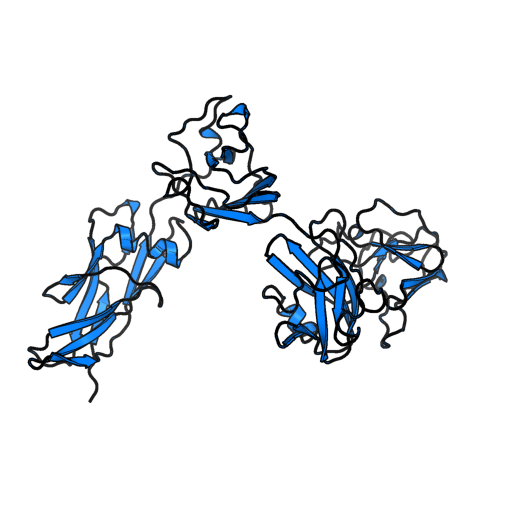121.475 35.619 1.00 17.59 186 LYS A O 1
ATOM 1089 N N . LYS A 1 172 ? -49.342 123.466 36.219 1.00 21.00 187 LYS A N 1
ATOM 1090 C CA . LYS A 1 172 ? -48.514 124.214 35.285 1.00 23.34 187 LYS A CA 1
ATOM 1091 C C . LYS A 1 172 ? -47.089 124.306 35.773 1.00 25.66 187 LYS A C 1
ATOM 1092 O O . LYS A 1 172 ? -46.833 124.862 36.816 1.00 25.99 187 LYS A O 1
ATOM 1098 N N . ASP A 1 173 ? -46.159 123.760 35.005 1.00 27.97 188 ASP A N 1
ATOM 1099 C CA . ASP A 1 173 ? -44.759 123.790 35.378 1.00 32.29 188 ASP A CA 1
ATOM 1100 C C . ASP A 1 173 ? -44.256 125.224 35.622 1.00 33.42 188 ASP A C 1
ATOM 1101 O O . ASP A 1 173 ? -44.662 126.171 34.929 1.00 33.83 188 ASP A O 1
ATOM 1106 N N . ALA A 1 174 ? -43.455 125.383 36.673 1.00 36.04 189 ALA A N 1
ATOM 1107 C CA . ALA A 1 174 ? -42.857 126.684 37.029 1.00 38.27 189 ALA A CA 1
ATOM 1108 C C . ALA A 1 174 ? -41.834 127.194 35.979 1.00 39.15 189 ALA A C 1
ATOM 1109 O O . ALA A 1 174 ? -41.796 128.395 35.661 1.00 39.63 189 ALA A O 1
ATOM 1111 N N . LEU A 1 175 ? -41.033 126.279 35.436 1.00 40.00 190 LEU A N 1
ATOM 1112 C CA . LEU A 1 175 ? -39.979 126.646 34.485 1.00 40.93 190 LEU A CA 1
ATOM 1113 C C . LEU A 1 175 ? -40.515 126.871 33.066 1.00 40.98 190 LEU A C 1
ATOM 1114 O O . LEU A 1 175 ? -40.301 127.951 32.480 1.00 41.17 190 LEU A O 1
ATOM 1119 N N . ASP A 1 176 ? -41.293 125.897 32.560 1.00 39.77 191 ASP A N 1
ATOM 1120 C CA . ASP A 1 176 ? -41.872 125.961 31.206 1.00 38.03 191 ASP A CA 1
ATOM 1121 C C . ASP A 1 176 ? -43.403 126.127 31.249 1.00 36.97 191 ASP A C 1
ATOM 1122 O O . ASP A 1 176 ? -44.136 125.194 31.621 1.00 35.33 191 ASP A O 1
ATOM 1127 N N . GLU A 1 177 ? -43.884 127.308 30.864 1.00 34.85 192 GLU A N 1
ATOM 1128 C CA . GLU A 1 177 ? -45.295 127.666 31.077 1.00 34.08 192 GLU A CA 1
ATOM 1129 C C . GLU A 1 177 ? -46.263 126.991 30.092 1.00 32.02 192 GLU A C 1
ATOM 1130 O O . GLU A 1 177 ? -47.479 127.212 30.152 1.00 31.29 192 GLU A O 1
ATOM 1136 N N . ASN A 1 178 ? -45.715 126.260 29.130 1.00 29.55 193 ASN A N 1
ATOM 1137 C CA . ASN A 1 178 ? -46.532 125.535 28.156 1.00 27.63 193 ASN A CA 1
ATOM 1138 C C . ASN A 1 178 ? -46.819 124.137 28.627 1.00 24.73 193 ASN A C 1
ATOM 1139 O O . ASN A 1 178 ? -47.508 123.391 27.957 1.00 23.88 193 ASN A O 1
ATOM 1144 N N . LEU A 1 179 ? -46.131 123.735 29.683 1.00 21.28 194 LEU A N 1
ATOM 1145 C CA . LEU A 1 179 ? -46.131 122.359 30.118 1.00 19.31 194 LEU A CA 1
ATOM 1146 C C . LEU A 1 179 ? -47.043 122.134 31.354 1.00 18.40 194 LEU A C 1
ATOM 1147 O O . LEU A 1 179 ? -46.973 122.894 32.361 1.00 16.84 194 LEU A O 1
ATOM 1152 N N . TYR A 1 180 ? -47.975 121.185 31.220 1.00 14.46 195 TYR A N 1
ATOM 1153 C CA . TYR A 1 180 ? -48.866 120.791 32.300 1.00 13.37 195 TYR A CA 1
ATOM 1154 C C . TYR A 1 180 ? -48.640 119.336 32.672 1.00 13.77 195 TYR A C 1
ATOM 1155 O O . TYR A 1 180 ? -48.435 118.481 31.804 1.00 12.78 195 TYR A O 1
ATOM 1164 N N . ILE A 1 181 ? -48.733 119.049 33.958 1.00 13.79 196 ILE A N 1
ATOM 1165 C CA . ILE A 1 181 ? -48.276 117.784 34.512 1.00 15.44 196 ILE A CA 1
ATOM 1166 C C . ILE A 1 181 ? -49.370 117.239 35.432 1.00 14.92 196 ILE A C 1
ATOM 1167 O O . ILE A 1 181 ? -49.945 117.991 36.229 1.00 14.99 196 ILE A O 1
ATOM 1172 N N . LEU A 1 182 ? -49.532 115.921 35.445 1.00 13.13 197 LEU A N 1
ATOM 1173 C CA . LEU A 1 182 ? -50.251 115.261 36.523 1.00 13.85 197 LEU A CA 1
ATOM 1174 C C . LEU A 1 182 ? -49.526 114.002 36.919 1.00 14.07 197 LEU A C 1
ATOM 1175 O O . LEU A 1 182 ? -49.305 113.133 36.104 1.00 13.44 197 LEU A O 1
ATOM 1180 N N . GLU A 1 183 ? -49.224 113.885 38.198 1.00 14.17 198 GLU A N 1
ATOM 1181 C CA . GLU A 1 183 ? -48.744 112.656 38.754 1.00 14.75 198 GLU A CA 1
ATOM 1182 C C . GLU A 1 183 ? -49.892 111.924 39.378 1.00 13.78 198 GLU A C 1
ATOM 1183 O O . GLU A 1 183 ? -50.734 112.525 39.982 1.00 15.93 198 GLU A O 1
ATOM 1189 N N . ALA A 1 184 ? -49.996 110.641 39.108 1.00 14.21 199 ALA A N 1
ATOM 1190 C CA . ALA A 1 184 ? -51.061 109.847 39.680 1.00 14.49 199 ALA A CA 1
ATOM 1191 C C . ALA A 1 184 ? -50.526 108.470 39.962 1.00 15.05 199 ALA A C 1
ATOM 1192 O O . ALA A 1 184 ? -49.445 108.096 39.477 1.00 13.70 199 ALA A O 1
ATOM 1194 N N . GLU A 1 185 ? -51.259 107.703 40.752 1.00 15.21 200 GLU A N 1
ATOM 1195 C CA . GLU A 1 185 ? -50.921 106.305 40.915 1.00 16.41 200 GLU A CA 1
ATOM 1196 C C . GLU A 1 185 ? -52.156 105.472 40.707 1.00 16.37 200 GLU A C 1
ATOM 1197 O O . GLU A 1 185 ? -53.202 105.774 41.271 1.00 16.66 200 GLU A O 1
ATOM 1203 N N . ILE A 1 186 ? -52.084 104.505 39.803 1.00 15.90 201 ILE A N 1
ATOM 1204 C CA . ILE A 1 186 ? -53.292 103.795 39.379 1.00 15.12 201 ILE A CA 1
ATOM 1205 C C . ILE A 1 186 ? -53.153 102.280 39.498 1.00 16.19 201 ILE A C 1
ATOM 1206 O O . ILE A 1 186 ? -52.080 101.735 39.237 1.00 16.23 201 ILE A O 1
ATOM 1211 N N . GLU A 1 187 ? -54.292 101.602 39.685 1.00 17.01 202 GLU A N 1
ATOM 1212 C CA . GLU A 1 187 ? -54.321 100.142 39.916 1.00 19.17 202 GLU A CA 1
ATOM 1213 C C . GLU A 1 187 ? -54.218 99.330 38.653 1.00 18.55 202 GLU A C 1
ATOM 1214 O O . GLU A 1 187 ? -53.841 98.185 38.701 1.00 19.31 202 GLU A O 1
ATOM 1220 N N . SER A 1 188 ? -54.674 99.883 37.537 1.00 18.09 203 SER A N 1
ATOM 1221 C CA . SER A 1 188 ? -54.506 99.217 36.224 1.00 17.71 203 SER A CA 1
ATOM 1222 C C . SER A 1 188 ? -54.366 100.286 35.168 1.00 16.99 203 SER A C 1
ATOM 1223 O O . SER A 1 188 ? -54.578 101.451 35.454 1.00 17.25 203 SER A O 1
ATOM 1226 N N . THR A 1 189 ? -54.035 99.902 33.941 1.00 16.68 204 THR A N 1
ATOM 1227 C CA . THR A 1 189 ? -53.918 100.906 32.862 1.00 16.74 204 THR A CA 1
ATOM 1228 C C . THR A 1 189 ? -55.251 101.631 32.676 1.00 16.48 204 THR A C 1
ATOM 1229 O O . THR A 1 189 ? -56.326 101.118 33.049 1.00 16.03 204 THR A O 1
ATOM 1233 N N . SER A 1 190 ? -55.191 102.857 32.185 1.00 15.05 205 SER A N 1
ATOM 1234 C CA . SER A 1 190 ? -56.377 103.640 32.134 1.00 13.95 205 SER A CA 1
ATOM 1235 C C . SER A 1 190 ? -56.450 104.425 30.837 1.00 12.80 205 SER A C 1
ATOM 1236 O O . SER A 1 190 ? -55.438 104.910 30.349 1.00 11.39 205 SER A O 1
ATOM 1239 N N . ASN A 1 191 ? -57.633 104.442 30.236 1.00 11.49 206 ASN A N 1
ATOM 1240 C CA . ASN A 1 191 ? -57.966 105.453 29.233 1.00 10.89 206 ASN A CA 1
ATOM 1241 C C . ASN A 1 191 ? -58.226 106.790 29.897 1.00 10.64 206 ASN A C 1
ATOM 1242 O O . ASN A 1 191 ? -58.748 106.843 31.024 1.00 9.94 206 ASN A O 1
ATOM 1247 N N . PHE A 1 192 ? -57.821 107.870 29.236 1.00 8.88 207 PHE A N 1
ATOM 1248 C CA . PHE A 1 192 ? -58.156 109.193 29.723 1.00 9.26 207 PHE A CA 1
ATOM 1249 C C . PHE A 1 192 ? -58.225 110.228 28.603 1.00 8.57 207 PHE A C 1
ATOM 1250 O O . PHE A 1 192 ? -57.651 110.034 27.519 1.00 8.83 207 PHE A O 1
ATOM 1258 N N . LYS A 1 193 ? -58.853 111.352 28.898 1.00 8.17 208 LYS A N 1
ATOM 1259 C CA . LYS A 1 193 ? -58.755 112.543 28.039 1.00 8.73 208 LYS A CA 1
ATOM 1260 C C . LYS A 1 193 ? -58.291 113.768 28.840 1.00 9.42 208 LYS A C 1
ATOM 1261 O O . LYS A 1 193 ? -58.367 113.775 30.069 1.00 8.90 208 LYS A O 1
ATOM 1267 N N . ILE A 1 194 ? -57.874 114.818 28.123 1.00 8.53 209 ILE A N 1
ATOM 1268 C CA . ILE A 1 194 ? -57.525 116.079 28.714 1.00 7.74 209 ILE A CA 1
ATOM 1269 C C . ILE A 1 194 ? -58.582 117.096 28.355 1.00 7.84 209 ILE A C 1
ATOM 1270 O O . ILE A 1 194 ? -59.043 117.140 27.221 1.00 7.91 209 ILE A O 1
ATOM 1275 N N . PHE A 1 195 ? -59.072 117.819 29.337 1.00 5.96 210 PHE A N 1
ATOM 1276 C CA . PHE A 1 195 ? -60.089 118.824 29.059 1.00 8.47 210 PHE A CA 1
ATOM 1277 C C . PHE A 1 195 ? -59.580 120.181 29.453 1.00 8.72 210 PHE A C 1
ATOM 1278 O O . PHE A 1 195 ? -59.033 120.340 30.529 1.00 10.03 210 PHE A O 1
ATOM 1286 N N . PRO A 1 196 ? -59.770 121.188 28.576 1.00 11.46 211 PRO A N 1
ATOM 1287 C CA . PRO A 1 196 ? -59.625 122.556 29.044 1.00 11.50 211 PRO A CA 1
ATOM 1288 C C . PRO A 1 196 ? -60.648 122.862 30.142 1.00 12.06 211 PRO A C 1
ATOM 1289 O O . PRO A 1 196 ? -61.771 122.365 30.100 1.00 12.45 211 PRO A O 1
ATOM 1293 N N . ALA A 1 197 ? -60.265 123.701 31.091 1.00 13.21 212 ALA A N 1
ATOM 1294 C CA . ALA A 1 197 ? -61.162 124.092 32.204 1.00 13.20 212 ALA A CA 1
ATOM 1295 C C . ALA A 1 197 ? -62.544 124.558 31.737 1.00 13.92 212 ALA A C 1
ATOM 1296 O O . ALA A 1 197 ? -63.551 124.276 32.391 1.00 12.07 212 ALA A O 1
ATOM 1298 N N . SER A 1 198 ? -62.608 125.200 30.571 1.00 12.70 213 SER A N 1
ATOM 1299 C CA . SER A 1 198 ? -63.885 125.739 30.094 1.00 14.84 213 SER A CA 1
ATOM 1300 C C . SER A 1 198 ? -64.851 124.633 29.598 1.00 14.89 213 SER A C 1
ATOM 1301 O O . SER A 1 198 ? -66.045 124.884 29.404 1.00 14.30 213 SER A O 1
ATOM 1304 N N . ALA A 1 199 ? -64.335 123.414 29.420 1.00 14.31 214 ALA A N 1
ATOM 1305 C CA . ALA A 1 199 ? -65.190 122.266 29.022 1.00 14.66 214 ALA A CA 1
ATOM 1306 C C . ALA A 1 199 ? -65.982 121.667 30.208 1.00 14.61 214 ALA A C 1
ATOM 1307 O O . ALA A 1 199 ? -66.802 120.747 30.029 1.00 14.91 214 ALA A O 1
ATOM 1309 N N . ILE A 1 200 ? -65.640 122.086 31.414 1.00 15.16 215 ILE A N 1
ATOM 1310 C CA . ILE A 1 200 ? -66.110 121.394 32.621 1.00 15.77 215 ILE A CA 1
ATOM 1311 C C . ILE A 1 200 ? -66.900 122.349 33.494 1.00 16.69 215 ILE A C 1
ATOM 1312 O O . ILE A 1 200 ? -66.374 123.368 33.930 1.00 16.80 215 ILE A O 1
ATOM 1317 N N . ASN A 1 201 ? -68.194 122.095 33.636 1.00 16.13 216 ASN A N 1
ATOM 1318 C CA . ASN A 1 201 ? -69.062 122.978 34.425 1.00 17.37 216 ASN A CA 1
ATOM 1319 C C . ASN A 1 201 ? -69.795 122.194 35.515 1.00 17.41 216 ASN A C 1
ATOM 1320 O O . ASN A 1 201 ? -70.631 121.366 35.210 1.00 16.80 216 ASN A O 1
ATOM 1325 N N . GLY A 1 202 ? -69.361 122.349 36.767 1.00 16.69 217 GLY A N 1
ATOM 1326 C CA . GLY A 1 202 ? -69.809 121.453 37.834 1.00 15.99 217 GLY A CA 1
ATOM 1327 C C . GLY A 1 202 ? -69.430 120.009 37.538 1.00 15.75 217 GLY A C 1
ATOM 1328 O O . GLY A 1 202 ? -68.286 119.722 37.208 1.00 15.14 217 GLY A O 1
ATOM 1329 N N . ASN A 1 203 ? -70.399 119.102 37.621 1.00 15.08 218 ASN A N 1
ATOM 1330 C CA . ASN A 1 203 ? -70.142 117.712 37.295 1.00 15.15 218 ASN A CA 1
ATOM 1331 C C . ASN A 1 203 ? -70.171 117.444 35.788 1.00 15.61 218 ASN A C 1
ATOM 1332 O O . ASN A 1 203 ? -69.870 116.332 35.353 1.00 14.94 218 ASN A O 1
ATOM 1337 N N . ASP A 1 204 ? -70.651 118.414 35.014 1.00 14.06 219 ASP A N 1
ATOM 1338 C CA . ASP A 1 204 ? -70.883 118.185 33.578 1.00 15.68 219 ASP A CA 1
ATOM 1339 C C . ASP A 1 204 ? -69.611 118.436 32.746 1.00 15.18 219 ASP A C 1
ATOM 1340 O O . ASP A 1 204 ? -68.846 119.393 33.014 1.00 14.80 219 ASP A O 1
ATOM 1345 N N . ILE A 1 205 ? -69.362 117.553 31.775 1.00 14.24 220 ILE A N 1
ATOM 1346 C CA . ILE A 1 205 ? -68.230 117.684 30.868 1.00 13.39 220 ILE A CA 1
ATOM 1347 C C . ILE A 1 205 ? -68.768 117.759 29.435 1.00 13.52 220 ILE A C 1
ATOM 1348 O O . ILE A 1 205 ? -69.670 116.995 29.061 1.00 11.71 220 ILE A O 1
ATOM 1353 N N . ASP A 1 206 ? -68.308 118.755 28.677 1.00 11.71 221 ASP A N 1
ATOM 1354 C CA . ASP A 1 206 ? -68.672 118.861 27.270 1.00 12.37 221 ASP A CA 1
ATOM 1355 C C . ASP A 1 206 ? -67.728 117.985 26.464 1.00 11.12 221 ASP A C 1
ATOM 1356 O O . ASP A 1 206 ? -66.549 118.331 26.246 1.00 9.75 221 ASP A O 1
ATOM 1361 N N . TRP A 1 207 ? -68.189 116.775 26.177 1.00 11.40 222 TRP A N 1
ATOM 1362 C CA . TRP A 1 207 ? -67.355 115.784 25.504 1.00 12.38 222 TRP A CA 1
ATOM 1363 C C . TRP A 1 207 ? -66.827 116.249 24.162 1.00 12.55 222 TRP A C 1
ATOM 1364 O O . TRP A 1 207 ? -65.818 115.750 23.706 1.00 12.65 222 TRP A O 1
ATOM 1375 N N . THR A 1 208 ? -67.579 117.111 23.466 1.00 12.81 223 THR A N 1
ATOM 1376 C CA . THR A 1 208 ? -67.089 117.639 22.189 1.00 13.40 223 THR A CA 1
ATOM 1377 C C . THR A 1 208 ? -65.807 118.486 22.354 1.00 13.45 223 THR A C 1
ATOM 1378 O O . THR A 1 208 ? -65.148 118.799 21.383 1.00 14.81 223 THR A O 1
ATOM 1382 N N . LYS A 1 209 ? -65.414 118.794 23.581 1.00 11.81 224 LYS A N 1
ATOM 1383 C CA . LYS A 1 209 ? -64.280 119.678 23.760 1.00 11.47 224 LYS A CA 1
ATOM 1384 C C . LYS A 1 209 ? -63.039 118.972 24.214 1.00 11.90 224 LYS A C 1
ATOM 1385 O O . LYS A 1 209 ? -62.108 119.608 24.638 1.00 12.94 224 LYS A O 1
ATOM 1391 N N . ALA A 1 210 ? -63.036 117.636 24.147 1.00 11.13 225 ALA A N 1
ATOM 1392 C CA . ALA A 1 210 ? -61.877 116.840 24.558 1.00 10.26 225 ALA A CA 1
ATOM 1393 C C . ALA A 1 210 ? -60.614 117.152 23.799 1.00 10.67 225 ALA A C 1
ATOM 1394 O O . ALA A 1 210 ? -60.629 117.251 22.569 1.00 11.66 225 ALA A O 1
ATOM 1396 N N . LEU A 1 211 ? -59.493 117.066 24.495 1.00 8.40 226 LEU A N 1
ATOM 1397 C CA . LEU A 1 211 ? -58.234 116.843 23.861 1.00 10.82 226 LEU A CA 1
ATOM 1398 C C . LEU A 1 211 ? -57.793 115.411 24.117 1.00 11.34 226 LEU A C 1
ATOM 1399 O O . LEU A 1 211 ? -57.879 114.915 25.249 1.00 11.85 226 LEU A O 1
ATOM 1404 N N . GLY A 1 212 ? -57.221 114.776 23.108 1.00 11.59 227 GLY A N 1
ATOM 1405 C CA . GLY A 1 212 ? -56.851 113.350 23.245 1.00 10.64 227 GLY A CA 1
ATOM 1406 C C . GLY A 1 212 ? -55.924 112.902 22.179 1.00 12.08 227 GLY A C 1
ATOM 1407 O O . GLY A 1 212 ? -55.001 113.615 21.823 1.00 12.43 227 GLY A O 1
ATOM 1408 N N . SER A 1 213 ? -56.049 111.656 21.764 1.00 13.13 228 SER A N 1
ATOM 1409 C CA . SER A 1 213 ? -55.170 111.168 20.703 1.00 15.04 228 SER A CA 1
ATOM 1410 C C . SER A 1 213 ? -55.951 110.946 19.425 1.00 15.66 228 SER A C 1
ATOM 1411 O O . SER A 1 213 ? -57.186 110.966 19.432 1.00 15.34 228 SER A O 1
ATOM 1414 N N . SER A 1 214 ? -55.225 110.803 18.316 1.00 16.24 229 SER A N 1
ATOM 1415 C CA . SER A 1 214 ? -55.841 110.491 17.040 1.00 19.53 229 SER A CA 1
ATOM 1416 C C . SER A 1 214 ? -56.591 109.162 17.086 1.00 19.48 229 SER A C 1
ATOM 1417 O O . SER A 1 214 ? -57.644 109.026 16.498 1.00 20.65 229 SER A O 1
ATOM 1420 N N . VAL A 1 215 ? -55.948 108.154 17.658 1.00 18.99 230 VAL A N 1
ATOM 1421 C CA . VAL A 1 215 ? -56.515 106.815 17.756 1.00 18.70 230 VAL A CA 1
ATOM 1422 C C . VAL A 1 215 ? -57.092 106.586 19.161 1.00 18.46 230 VAL A C 1
ATOM 1423 O O . VAL A 1 215 ? -56.410 106.831 20.161 1.00 19.10 230 VAL A O 1
ATOM 1427 N N . ASP A 1 216 ? -58.342 106.140 19.237 1.00 17.08 231 ASP A N 1
ATOM 1428 C CA . ASP A 1 216 ? -58.947 105.790 20.529 1.00 17.45 231 ASP A CA 1
ATOM 1429 C C . ASP A 1 216 ? -58.212 104.621 21.184 1.00 17.16 231 ASP A C 1
ATOM 1430 O O . ASP A 1 216 ? -57.983 103.617 20.561 1.00 17.73 231 ASP A O 1
ATOM 1435 N N . GLY A 1 217 ? -57.661 104.861 22.359 1.00 17.25 232 GLY A N 1
ATOM 1436 C CA . GLY A 1 217 ? -56.966 103.832 23.099 1.00 16.54 232 GLY A CA 1
ATOM 1437 C C . GLY A 1 217 ? -55.488 103.785 22.780 1.00 17.53 232 GLY A C 1
ATOM 1438 O O . GLY A 1 217 ? -54.814 102.828 23.132 1.00 16.93 232 GLY A O 1
ATOM 1439 N N . ASP A 1 218 ? -54.984 104.802 22.067 1.00 17.83 233 ASP A N 1
ATOM 1440 C CA . ASP A 1 218 ? -53.531 104.910 21.768 1.00 17.37 233 ASP A CA 1
ATOM 1441 C C . ASP A 1 218 ? -52.705 104.502 22.989 1.00 17.53 233 ASP A C 1
ATOM 1442 O O . ASP A 1 218 ? -52.858 105.074 24.073 1.00 17.07 233 ASP A O 1
ATOM 1447 N N . ASP A 1 219 ? -51.764 103.586 22.799 1.00 17.64 234 ASP A N 1
ATOM 1448 C CA . ASP A 1 219 ? -50.953 103.129 23.921 1.00 18.89 234 ASP A CA 1
ATOM 1449 C C . ASP A 1 219 ? -49.490 103.394 23.711 1.00 17.95 234 ASP A C 1
ATOM 1450 O O . ASP A 1 219 ? -48.653 102.781 24.337 1.00 19.69 234 ASP A O 1
ATOM 1455 N N . SER A 1 220 ? -49.181 104.393 22.903 1.00 17.26 235 SER A N 1
ATOM 1456 C CA . SER A 1 220 ? -47.784 104.680 22.550 1.00 17.23 235 SER A CA 1
ATOM 1457 C C . SER A 1 220 ? -47.031 105.312 23.716 1.00 16.98 235 SER A C 1
ATOM 1458 O O . SER A 1 220 ? -45.819 105.208 23.798 1.00 16.49 235 SER A O 1
ATOM 1461 N N . GLY A 1 221 ? -47.761 105.999 2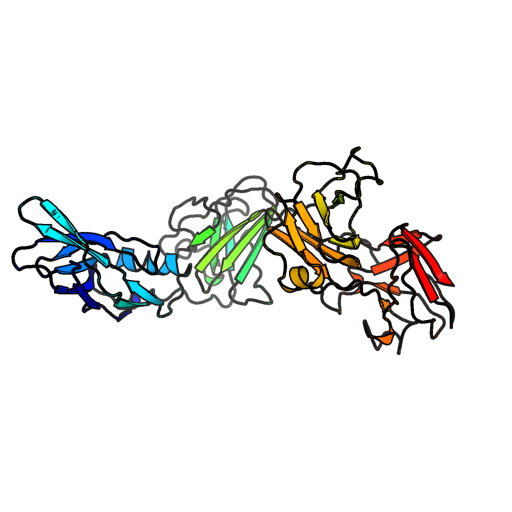4.602 1.00 16.38 236 GLY A N 1
ATOM 1462 C CA . GLY A 1 221 ? -47.140 106.711 25.718 1.00 15.14 236 GLY A CA 1
ATOM 1463 C C . GLY A 1 221 ? -46.485 108.038 25.333 1.00 15.72 236 GLY A C 1
ATOM 1464 O O . GLY A 1 221 ? -45.874 108.705 26.170 1.00 13.56 236 GLY A O 1
ATOM 1465 N N . ASP A 1 222 ? -46.556 108.400 24.057 1.00 14.64 237 ASP A N 1
ATOM 1466 C CA . ASP A 1 222 ? -45.753 109.535 23.555 1.00 16.02 237 ASP A CA 1
ATOM 1467 C C . ASP A 1 222 ? -46.212 109.856 22.129 1.00 15.92 237 ASP A C 1
ATOM 1468 O O . ASP A 1 222 ? -45.962 109.076 21.205 1.00 15.53 237 ASP A O 1
ATOM 1473 N N . ASN A 1 223 ? -47.071 110.865 22.002 1.00 14.07 238 ASN A N 1
ATOM 1474 C CA . ASN A 1 223 ? -47.693 111.146 20.721 1.00 13.20 238 ASN A CA 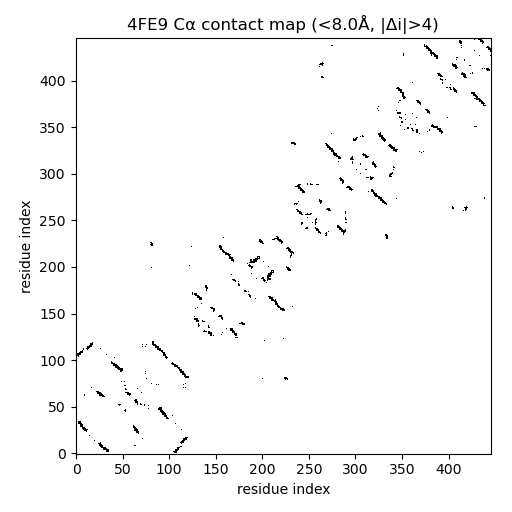1
ATOM 1475 C C . ASN A 1 223 ? -48.283 112.551 20.645 1.00 11.47 238 ASN A C 1
ATOM 1476 O O . ASN A 1 223 ? -48.180 113.321 21.585 1.00 10.52 238 ASN A O 1
ATOM 1481 N N . PHE A 1 224 ? -48.979 112.829 19.553 1.00 10.65 239 PHE A N 1
ATOM 1482 C CA . PHE A 1 224 ? -49.608 114.115 19.347 1.00 10.87 239 PHE A CA 1
ATOM 1483 C C . PHE A 1 224 ? -50.935 114.170 20.056 1.00 9.74 239 PHE A C 1
ATOM 1484 O O . PHE A 1 224 ? -51.664 113.178 20.105 1.00 11.21 239 PHE A O 1
ATOM 1492 N N . VAL A 1 225 ? -51.331 115.364 20.454 1.00 9.98 240 VAL A N 1
ATOM 1493 C CA . VAL A 1 225 ? -52.690 115.598 20.919 1.00 8.51 240 VAL A CA 1
ATOM 1494 C C . VAL A 1 225 ? -53.580 116.020 19.786 1.00 10.14 240 VAL A C 1
ATOM 1495 O O . VAL A 1 225 ? -53.247 116.940 19.056 1.00 11.86 240 VAL A O 1
ATOM 1499 N N . SER A 1 226 ? -54.804 115.516 19.781 1.00 9.96 241 SER A N 1
ATOM 1500 C CA . SER A 1 226 ? -55.771 115.881 18.794 1.00 10.17 241 SER A CA 1
ATOM 1501 C C . SER A 1 226 ? -56.925 116.668 19.438 1.00 11.15 241 SER A C 1
ATOM 1502 O O . SER A 1 226 ? -57.286 116.413 20.603 1.00 9.93 241 SER A O 1
ATOM 1505 N N . TRP A 1 227 ? -57.480 117.621 18.697 1.00 9.19 242 TRP A N 1
ATOM 1506 C CA . TRP A 1 227 ? -58.617 118.381 19.163 1.00 12.17 242 TRP A CA 1
ATOM 1507 C C . TRP A 1 227 ? -59.803 118.178 18.294 1.00 13.16 242 TRP A C 1
ATOM 1508 O O . TRP A 1 227 ? -60.758 118.945 18.350 1.00 13.51 242 TRP A O 1
ATOM 1519 N N . THR A 1 228 ? -59.740 117.171 17.433 1.00 15.80 243 THR A N 1
ATOM 1520 C CA . THR A 1 228 ? -60.827 116.933 16.501 1.00 18.42 243 THR A CA 1
ATOM 1521 C C . THR A 1 228 ? -61.370 115.512 16.587 1.00 17.84 243 THR A C 1
ATOM 1522 O O . THR A 1 228 ? -60.706 114.574 16.196 1.00 18.22 243 THR A O 1
ATOM 1526 N N . ASN A 1 229 ? -62.548 115.368 17.164 1.00 17.95 244 ASN A N 1
ATOM 1527 C CA . ASN A 1 229 ? -63.075 114.048 17.539 1.00 19.78 244 ASN A CA 1
ATOM 1528 C C . ASN A 1 229 ? -62.080 113.179 18.300 1.00 17.41 244 ASN A C 1
ATOM 1529 O O . ASN A 1 229 ? -61.871 112.029 17.931 1.00 17.57 244 ASN A O 1
ATOM 1534 N N . ALA A 1 230 ? -61.407 113.754 19.286 1.00 15.25 245 ALA A N 1
ATOM 1535 C CA . ALA A 1 230 ? -60.275 113.103 19.924 1.00 14.62 245 ALA A CA 1
ATOM 1536 C C . ALA A 1 230 ? -60.712 111.792 20.563 1.00 13.62 245 ALA A C 1
ATOM 1537 O O . ALA A 1 230 ? -61.808 111.706 21.110 1.00 12.69 245 ALA A O 1
ATOM 1539 N N . GLY A 1 231 ? -59.890 110.759 20.375 1.00 12.42 246 GLY A N 1
ATOM 1540 C CA . GLY A 1 231 ? -59.972 109.521 21.137 1.00 12.95 246 GLY A CA 1
ATOM 1541 C C . GLY A 1 231 ? -59.341 109.628 22.510 1.00 12.63 246 GLY A C 1
ATOM 1542 O O . GLY A 1 231 ? -58.536 110.518 22.758 1.00 12.31 246 GLY A O 1
ATOM 1543 N N . ALA A 1 232 ? -59.567 108.601 23.332 1.00 11.95 247 ALA A N 1
ATOM 1544 C CA . ALA A 1 232 ? -58.917 108.486 24.627 1.00 10.82 247 ALA A CA 1
ATOM 1545 C C . ALA A 1 232 ? -57.472 108.002 24.515 1.00 11.16 247 ALA A C 1
ATOM 1546 O O . ALA A 1 232 ? -57.117 107.204 23.623 1.00 11.14 247 ALA A O 1
ATOM 1548 N N . ILE A 1 233 ? -56.603 108.591 25.326 1.00 10.69 248 ILE A N 1
ATOM 1549 C CA . ILE A 1 233 ? -55.255 108.124 25.428 1.00 9.45 248 ILE A CA 1
ATOM 1550 C C . ILE A 1 233 ? -55.211 107.001 26.453 1.00 11.38 248 ILE A C 1
ATOM 1551 O O . ILE A 1 233 ? -55.862 107.084 27.529 1.00 10.14 248 ILE A O 1
ATOM 1556 N N . ASN A 1 234 ? -54.420 105.968 26.173 1.00 11.19 249 ASN A N 1
ATOM 1557 C CA . ASN A 1 234 ? -54.206 104.938 27.173 1.00 12.22 249 ASN A CA 1
ATOM 1558 C C . ASN A 1 234 ? -52.868 105.099 27.911 1.00 11.96 249 ASN A C 1
ATOM 1559 O O . ASN A 1 234 ? -51.850 105.357 27.300 1.00 12.76 249 ASN A O 1
ATOM 1564 N N . THR A 1 235 ? -52.868 104.931 29.232 1.00 10.96 250 THR A N 1
ATOM 1565 C CA . THR A 1 235 ? -51.613 105.098 29.987 1.00 11.69 250 THR A CA 1
ATOM 1566 C C . THR A 1 235 ? -50.550 104.087 29.596 1.00 13.42 250 THR A C 1
ATOM 1567 O O . THR A 1 235 ? -49.371 104.352 29.761 1.00 13.41 250 THR A O 1
ATOM 1571 N N . ALA A 1 236 ? -50.970 102.912 29.114 1.00 14.95 251 ALA A N 1
ATOM 1572 C CA . ALA A 1 236 ? -50.023 101.809 28.804 1.00 18.16 251 ALA A CA 1
ATOM 1573 C C . ALA A 1 236 ? -49.280 101.256 30.035 1.00 19.46 251 ALA A C 1
ATOM 1574 O O . ALA A 1 236 ? -48.960 100.060 30.089 1.00 22.32 251 ALA A O 1
ATOM 1576 N N . LEU A 1 237 ? -49.210 102.054 31.085 1.00 19.54 252 LEU A N 1
ATOM 1577 C CA . LEU A 1 237 ? -48.585 101.636 32.318 1.00 19.83 252 LEU A CA 1
ATOM 1578 C C . LEU A 1 237 ? -49.587 101.673 33.438 1.00 19.37 252 LEU A C 1
ATOM 1579 O O . LEU A 1 237 ? -50.637 102.297 33.323 1.00 19.60 252 LEU A O 1
ATOM 1584 N N . ASP A 1 238 ? -49.186 101.158 34.589 1.00 18.55 253 ASP A N 1
ATOM 1585 C CA . ASP A 1 238 ? -49.901 101.414 35.791 1.00 17.23 253 ASP A CA 1
ATOM 1586 C C . ASP A 1 238 ? -48.924 101.568 36.932 1.00 17.30 253 ASP A C 1
ATOM 1587 O O . ASP A 1 238 ? -47.711 101.724 36.702 1.00 17.66 253 ASP A O 1
ATOM 1592 N N . GLY A 1 239 ? -49.436 101.670 38.150 1.00 15.23 254 GLY A N 1
ATOM 1593 C CA . GLY A 1 239 ? -48.608 102.132 39.244 1.00 15.27 254 GLY A CA 1
ATOM 1594 C C . GLY A 1 239 ? -48.447 103.650 39.198 1.00 14.51 254 GLY A C 1
ATOM 1595 O O . GLY A 1 239 ? -49.386 104.383 38.796 1.00 14.03 254 GLY A O 1
ATOM 1596 N N . LYS A 1 240 ? -47.306 104.135 39.654 1.00 12.37 255 LYS A N 1
ATOM 1597 C CA . LYS A 1 240 ? -47.068 105.571 39.671 1.00 12.30 255 LYS A CA 1
ATOM 1598 C C . LYS A 1 240 ? -46.713 106.037 38.274 1.00 10.77 255 LYS A C 1
ATOM 1599 O O . LYS A 1 240 ? -45.799 105.510 37.655 1.00 10.55 255 LYS A O 1
ATOM 1605 N N . ILE A 1 241 ? -47.486 106.981 37.765 1.00 10.97 256 ILE A N 1
ATOM 1606 C CA . ILE A 1 241 ? -47.270 107.512 36.429 1.00 9.66 256 ILE A CA 1
ATOM 1607 C C . ILE A 1 241 ? -47.280 109.011 36.460 1.00 10.34 256 ILE A C 1
ATOM 1608 O O . ILE A 1 241 ? -47.672 109.618 37.456 1.00 8.55 256 ILE A O 1
ATOM 1613 N N . LYS A 1 242 ? -46.716 109.613 35.417 1.00 9.51 257 LYS A N 1
ATOM 1614 C CA . LYS A 1 242 ? -46.784 111.047 35.236 1.00 10.13 257 LYS A CA 1
ATOM 1615 C C . LYS A 1 242 ? -47.254 111.359 33.815 1.00 9.07 257 LYS A C 1
ATOM 1616 O O . LYS A 1 242 ? -46.707 110.832 32.852 1.00 10.69 257 LYS A O 1
ATOM 1622 N N . ILE A 1 243 ? -48.318 112.129 33.706 1.00 8.00 258 ILE A N 1
ATOM 1623 C CA . ILE A 1 243 ? -48.903 112.467 32.433 1.00 8.22 258 ILE A CA 1
ATOM 1624 C C . ILE A 1 243 ? -48.504 113.912 32.124 1.00 9.29 258 ILE A C 1
ATOM 1625 O O . ILE A 1 243 ? -48.614 114.762 32.998 1.00 6.83 258 ILE A O 1
ATOM 1630 N N . SER A 1 244 ? -47.812 114.121 30.998 1.00 7.98 259 SER A N 1
ATOM 1631 C CA . SER A 1 244 ? -47.368 115.477 30.616 1.00 9.63 259 SER A CA 1
ATOM 1632 C C . SER A 1 244 ? -48.044 115.935 29.362 1.00 9.95 259 SER A C 1
ATOM 1633 O O . SER A 1 244 ? -48.162 115.161 28.396 1.00 10.57 259 SER A O 1
ATOM 1636 N N . PHE A 1 245 ? -48.396 117.213 29.323 1.00 8.47 260 PHE A N 1
ATOM 1637 C CA . PHE A 1 245 ? -49.134 117.785 28.200 1.00 9.47 260 PHE A CA 1
ATOM 1638 C C . PHE A 1 245 ? -48.484 119.128 27.823 1.00 11.04 260 PHE A C 1
ATOM 1639 O O . PHE A 1 245 ? -48.375 120.028 28.664 1.00 9.46 260 PHE A O 1
ATOM 1647 N N . ASP A 1 246 ? -47.929 119.191 26.611 1.00 11.44 261 ASP A N 1
ATOM 1648 C CA . ASP A 1 246 ? -47.270 120.399 26.102 1.00 12.23 261 ASP A CA 1
ATOM 1649 C C . ASP A 1 246 ? -48.257 121.155 25.238 1.00 12.09 261 ASP A C 1
ATOM 1650 O O . ASP A 1 246 ? -48.663 120.683 24.154 1.00 13.79 261 ASP A O 1
ATOM 1655 N N . ALA A 1 247 ? -48.785 122.237 25.769 1.00 12.07 262 ALA A N 1
ATOM 1656 C CA . ALA A 1 247 ? -49.882 122.921 25.125 1.00 12.55 262 ALA A CA 1
ATOM 1657 C C . ALA A 1 247 ? -49.388 123.973 24.105 1.00 13.95 262 ALA A C 1
ATOM 1658 O O . ALA A 1 247 ? -50.175 124.819 23.642 1.00 13.93 262 ALA A O 1
ATOM 1660 N N . PHE A 1 248 ? -48.106 123.909 23.748 1.00 13.28 263 PHE A N 1
ATOM 1661 C CA . PHE A 1 248 ? -47.591 124.724 22.647 1.00 14.48 263 PHE A CA 1
ATOM 1662 C C . PHE A 1 248 ? -47.312 123.844 21.421 1.00 14.11 263 PHE A C 1
ATOM 1663 O O . PHE A 1 248 ? -47.898 124.060 20.356 1.00 13.95 263 PHE A O 1
ATOM 1671 N N . ASN A 1 249 ? -46.557 122.762 21.641 1.00 13.14 264 ASN A N 1
ATOM 1672 C CA . ASN A 1 249 ? -46.354 121.715 20.623 1.00 13.73 264 ASN A CA 1
ATOM 1673 C C . ASN A 1 249 ? -47.495 120.707 20.482 1.00 12.59 264 ASN A C 1
ATOM 1674 O O . ASN A 1 249 ? -47.562 120.005 19.486 1.00 11.33 264 ASN A O 1
ATOM 1679 N N . TYR A 1 250 ? -48.452 120.742 21.420 1.00 11.21 265 TYR A N 1
ATOM 1680 C CA . TYR A 1 250 ? -49.588 119.745 21.479 1.00 10.75 265 TYR A CA 1
ATOM 1681 C C . TYR A 1 250 ? -49.141 118.293 21.410 1.00 9.51 265 TYR A C 1
ATOM 1682 O O . TYR A 1 250 ? -49.372 117.599 20.421 1.00 8.52 265 TYR A O 1
ATOM 1691 N N . ARG A 1 251 ? -48.399 117.891 22.410 1.00 8.70 266 ARG A N 1
ATOM 1692 C CA . ARG A 1 251 ? -47.909 116.538 22.506 1.00 10.03 266 ARG A CA 1
ATOM 1693 C C . ARG A 1 251 ? -48.145 116.114 23.946 1.00 10.61 266 ARG A C 1
ATOM 1694 O O . ARG A 1 251 ? -48.184 116.971 24.837 1.00 8.76 266 ARG A O 1
ATOM 1702 N N . PHE A 1 252 ? -48.197 114.792 24.179 1.00 9.60 267 PHE A N 1
ATOM 1703 C CA . PHE A 1 252 ? -48.348 114.256 25.521 1.00 9.35 267 PHE A CA 1
ATOM 1704 C C . PHE A 1 252 ? -47.368 113.120 25.694 1.00 10.06 267 PHE A C 1
ATOM 1705 O O . PHE A 1 252 ? -46.965 112.481 24.706 1.00 8.56 267 PHE A O 1
ATOM 1713 N N . THR A 1 253 ? -46.881 112.929 26.916 1.00 9.49 268 THR A N 1
ATOM 1714 C CA . THR A 1 253 ? -46.275 111.656 27.294 1.00 11.24 268 THR A CA 1
ATOM 1715 C C . THR A 1 253 ? -46.945 111.113 28.557 1.00 11.21 268 THR A C 1
ATOM 1716 O O . THR A 1 253 ? -47.514 111.873 29.348 1.00 11.29 268 THR A O 1
ATOM 1720 N N . VAL A 1 254 ? -46.889 109.798 28.717 1.00 10.10 269 VAL A N 1
ATOM 1721 C CA . VAL A 1 254 ? -47.191 109.149 29.965 1.00 9.35 269 VAL A CA 1
ATOM 1722 C C . VAL A 1 254 ? -45.991 108.312 30.342 1.00 10.86 269 VAL A C 1
ATOM 1723 O O . VAL A 1 254 ? -45.613 107.414 29.590 1.00 10.76 269 VAL A O 1
ATOM 1727 N N . LYS A 1 255 ? -45.398 108.596 31.507 1.00 8.76 270 LYS A N 1
ATOM 1728 C CA . LYS A 1 255 ? -44.127 108.015 31.883 1.00 10.45 270 LYS A CA 1
ATOM 1729 C C . LYS A 1 255 ? -44.202 107.346 33.255 1.00 10.30 270 LYS A C 1
ATOM 1730 O O . LYS A 1 255 ? -45.043 107.691 34.065 1.00 7.73 270 LYS A O 1
ATOM 1736 N N . ASP A 1 256 ? -43.436 106.265 33.409 1.00 11.73 271 ASP A N 1
ATOM 1737 C CA . ASP A 1 256 ? -43.246 105.590 34.702 1.00 11.96 271 ASP A CA 1
ATOM 1738 C C . ASP A 1 256 ? -42.692 106.606 35.720 1.00 12.27 271 ASP A C 1
ATOM 1739 O O . ASP A 1 256 ? -41.763 107.367 35.414 1.00 12.42 271 ASP A O 1
ATOM 1744 N N . ASN A 1 257 ? -43.377 106.750 36.853 1.00 12.41 272 ASN A N 1
ATOM 1745 C CA . ASN A 1 257 ? -42.989 107.773 37.820 1.00 13.27 272 ASN A CA 1
ATOM 1746 C C . ASN A 1 257 ? -42.562 107.165 39.153 1.00 14.22 272 ASN A C 1
ATOM 1747 O O . ASN A 1 257 ? -42.602 107.836 40.195 1.00 13.53 272 ASN A O 1
ATOM 1752 N N . SER A 1 258 ? -42.234 105.870 39.139 1.00 13.23 273 SER A N 1
ATOM 1753 C CA . SER A 1 258 ?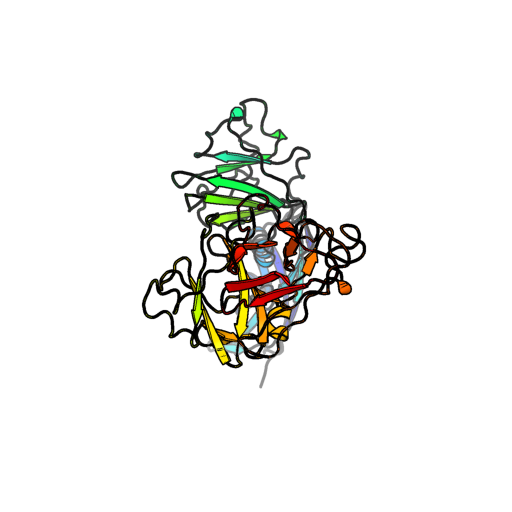 -41.725 105.225 40.336 1.00 14.53 273 SER A CA 1
ATOM 1754 C C . SER A 1 258 ? -40.233 105.474 40.388 1.00 14.39 273 SER A C 1
ATOM 1755 O O . SER A 1 258 ? -39.647 105.913 39.405 1.00 15.58 273 SER A O 1
ATOM 1758 N N . ALA A 1 259 ? -39.642 105.292 41.564 1.00 13.30 274 ALA A N 1
ATOM 1759 C CA . ALA A 1 259 ? -38.229 105.612 41.771 1.00 13.71 274 ALA A CA 1
ATOM 1760 C C . ALA A 1 259 ? -37.685 104.700 42.864 1.00 14.03 274 ALA A C 1
ATOM 1761 O O . ALA A 1 259 ? -38.372 104.430 43.820 1.00 14.28 274 ALA A O 1
ATOM 1763 N N . PRO A 1 260 ? -36.417 104.296 42.755 1.00 14.18 275 PRO A N 1
ATOM 1764 C CA . PRO A 1 260 ? -35.773 103.610 43.898 1.00 14.27 275 PRO A CA 1
ATOM 1765 C C . PRO A 1 260 ? -35.763 104.492 45.179 1.00 13.53 275 PRO A C 1
ATOM 1766 O O . PRO A 1 260 ? -35.591 105.696 45.091 1.00 13.14 275 PRO A O 1
ATOM 1770 N N . THR A 1 261 ? -35.909 103.870 46.344 1.00 12.53 276 THR A N 1
ATOM 1771 C CA . THR A 1 261 ? -35.818 104.565 47.613 1.00 13.46 276 THR A CA 1
ATOM 1772 C C . THR A 1 261 ? -34.401 104.431 48.233 1.00 12.97 276 THR A C 1
ATOM 1773 O O . THR A 1 261 ? -34.005 105.205 49.107 1.00 11.79 276 THR A O 1
ATOM 1777 N N . GLU A 1 262 ? -33.633 103.468 47.739 1.00 14.29 277 GLU A N 1
ATOM 1778 C CA . GLU A 1 262 ? -32.206 103.376 48.091 1.00 13.48 277 GLU A CA 1
ATOM 1779 C C . GLU A 1 262 ? -31.383 103.205 46.849 1.00 13.36 277 GLU A C 1
ATOM 1780 O O . GLU A 1 262 ? -31.865 102.658 45.862 1.00 14.69 277 GLU A O 1
ATOM 1786 N N . LEU A 1 263 ? -30.088 103.476 46.961 1.00 13.90 278 LEU A N 1
ATOM 1787 C CA . LEU A 1 263 ? -29.172 103.306 45.834 1.00 13.10 278 LEU A CA 1
ATOM 1788 C C . LEU A 1 263 ? -27.758 103.014 46.317 1.00 14.65 278 LEU A C 1
ATOM 1789 O O . LEU A 1 263 ? -27.306 103.559 47.340 1.00 12.31 278 LEU A O 1
ATOM 1794 N N . TYR A 1 264 ? -27.086 102.118 45.604 1.00 14.00 279 TYR A N 1
ATOM 1795 C CA . TYR A 1 264 ? -25.791 101.610 46.020 1.00 15.93 279 TYR A CA 1
ATOM 1796 C C . TYR A 1 264 ? -24.859 101.604 44.827 1.00 16.93 279 TYR A C 1
ATOM 1797 O O . TYR A 1 264 ? -25.314 101.517 43.676 1.00 15.81 279 TYR A O 1
ATOM 1806 N N . MET A 1 265 ? -23.590 101.877 45.103 1.00 18.02 280 MET A N 1
ATOM 1807 C CA . MET A 1 265 ? -22.539 101.881 44.100 1.00 19.24 280 MET A CA 1
ATOM 1808 C C . MET A 1 265 ? -21.569 100.758 44.394 1.00 20.80 280 MET A C 1
ATOM 1809 O O . MET A 1 265 ? -21.266 100.474 45.558 1.00 19.62 280 MET A O 1
ATOM 1814 N N . THR A 1 266 ? -21.262 99.985 43.361 1.00 22.69 281 THR A N 1
ATOM 1815 C CA . THR A 1 266 ? -20.133 99.082 43.384 1.00 23.40 281 THR A CA 1
ATOM 1816 C C . THR A 1 266 ? -19.227 99.396 42.186 1.00 25.01 281 THR A C 1
ATOM 1817 O O . THR A 1 266 ? -19.383 100.447 41.533 1.00 23.90 281 THR A O 1
ATOM 1821 N N . GLY A 1 267 ? -18.214 98.559 41.970 1.00 25.36 282 GLY A N 1
ATOM 1822 C CA . GLY A 1 267 ? -17.031 99.000 41.261 1.00 25.81 282 GLY A CA 1
ATOM 1823 C C . GLY A 1 267 ? -15.952 97.951 41.135 1.00 26.76 282 GLY A C 1
ATOM 1824 O O . GLY A 1 267 ? -15.966 96.919 41.840 1.00 25.25 282 GLY A O 1
ATOM 1825 N N . SER A 1 268 ? -15.052 98.176 40.175 1.00 28.01 283 SER A N 1
ATOM 1826 C CA . SER A 1 268 ? -13.776 97.449 40.112 1.00 29.36 283 SER A CA 1
ATOM 1827 C C . SER A 1 268 ? -13.024 97.547 41.428 1.00 29.4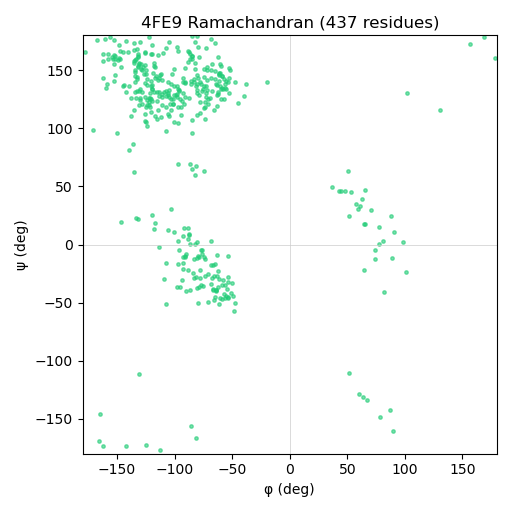3 283 SER A C 1
ATOM 1828 O O . SER A 1 268 ? -12.617 96.538 41.978 1.00 31.35 283 SER A O 1
ATOM 1831 N N . ALA A 1 269 ? -12.953 98.752 41.987 1.00 30.08 284 ALA A N 1
ATOM 1832 C CA . ALA A 1 269 ? -12.307 98.958 43.295 1.00 30.17 284 ALA A CA 1
ATOM 1833 C C . ALA A 1 269 ? -13.059 98.330 44.498 1.00 30.74 284 ALA A C 1
ATOM 1834 O O . ALA A 1 269 ? -12.626 98.478 45.637 1.00 31.13 284 ALA A O 1
ATOM 1836 N N . TYR A 1 270 ? -14.169 97.624 44.235 1.00 30.61 285 TYR A N 1
ATOM 1837 C CA . TYR A 1 270 ? -15.010 97.043 45.318 1.00 30.11 285 TYR A CA 1
ATOM 1838 C C . TYR A 1 270 ? -15.336 95.601 45.051 1.00 30.83 285 TYR A C 1
ATOM 1839 O O . TYR A 1 270 ? -16.408 95.116 45.441 1.00 30.84 285 TYR A O 1
ATOM 1848 N N . ASN A 1 271 ? -14.513 94.962 44.228 1.00 30.83 286 ASN A N 1
ATOM 1849 C CA . ASN A 1 271 ? -14.666 93.559 43.947 1.00 29.88 286 ASN A CA 1
ATOM 1850 C C . ASN A 1 271 ? -15.889 93.248 43.109 1.00 29.78 286 ASN A C 1
ATOM 1851 O O . ASN A 1 271 ? -16.449 92.154 43.195 1.00 28.56 286 ASN A O 1
ATOM 1856 N N . TRP A 1 272 ? -16.289 94.199 42.262 1.00 30.26 287 TRP A N 1
ATOM 1857 C CA . TRP A 1 272 ? -17.553 94.073 41.499 1.00 30.27 287 TRP A CA 1
ATOM 1858 C C . TRP A 1 272 ? -18.706 93.397 42.290 1.00 29.85 287 TRP A C 1
ATOM 1859 O O . TRP A 1 272 ? -19.400 92.521 41.765 1.00 29.49 287 TRP A O 1
ATOM 1870 N N . GLY A 1 273 ? -18.955 93.873 43.510 1.00 30.42 288 GLY A N 1
ATOM 1871 C CA . GLY A 1 273 ? -20.210 93.569 44.217 1.00 30.02 288 GLY A CA 1
ATOM 1872 C C . GLY A 1 273 ? -20.288 92.190 44.848 1.00 30.96 288 GLY A C 1
ATOM 1873 O O . GLY A 1 273 ? -21.374 91.729 45.219 1.00 31.12 288 GLY A O 1
ATOM 1874 N N . THR A 1 274 ? -19.146 91.515 44.976 1.00 31.27 289 THR A N 1
ATOM 1875 C CA . THR A 1 274 ? -19.108 90.205 45.665 1.00 31.38 289 THR A CA 1
ATOM 1876 C C . THR A 1 274 ? -18.467 90.371 47.044 1.00 30.93 289 THR A C 1
ATOM 1877 O O . THR A 1 274 ? -17.484 91.115 47.186 1.00 30.39 289 THR A O 1
ATOM 1881 N N . PRO A 1 275 ? -19.137 89.841 48.089 1.00 31.16 290 PRO A N 1
ATOM 1882 C CA . PRO A 1 275 ? -20.464 89.211 47.979 1.00 31.68 290 PRO A CA 1
ATOM 1883 C C . PRO A 1 275 ? -21.648 90.221 48.111 1.00 31.74 290 PRO A C 1
ATOM 1884 O O . PRO A 1 275 ? -21.446 91.377 48.493 1.00 31.49 290 PRO A O 1
ATOM 1888 N N . ALA A 1 276 ? -22.851 89.786 47.732 1.00 32.28 291 ALA A N 1
ATOM 1889 C CA . ALA A 1 276 ? -24.053 90.608 47.911 1.00 32.59 291 ALA A CA 1
ATOM 1890 C C . ALA A 1 276 ? -24.154 91.079 49.373 1.00 33.09 291 ALA A C 1
ATOM 1891 O O . ALA A 1 276 ? -23.500 90.518 50.252 1.00 32.85 291 ALA A O 1
ATOM 1893 N N . GLY A 1 277 ? -24.787 92.230 49.583 1.00 33.52 292 GLY A N 1
ATOM 1894 C CA . GLY A 1 277 ? -25.081 92.710 50.948 1.00 34.20 292 GLY A CA 1
ATOM 1895 C C . GLY A 1 277 ? -23.877 93.244 51.703 1.00 34.44 292 GLY A C 1
ATOM 1896 O O . GLY A 1 277 ? -24.014 93.908 52.709 1.00 35.18 292 GLY A O 1
ATOM 1897 N N . ASP A 1 278 ? -22.690 93.005 51.188 1.00 35.68 293 ASP A N 1
ATOM 1898 C CA . ASP A 1 278 ? -21.492 93.379 51.916 1.00 35.96 293 ASP A CA 1
ATOM 1899 C C . ASP A 1 278 ? -21.182 94.880 51.828 1.00 35.68 293 ASP A C 1
ATOM 1900 O O . ASP A 1 278 ? -20.799 95.381 50.760 1.00 36.07 293 ASP A O 1
ATOM 1905 N N . PRO A 1 279 ? -21.272 95.595 52.966 1.00 35.24 294 PRO A N 1
ATOM 1906 C CA . PRO A 1 279 ? -20.896 97.016 52.983 1.00 35.10 294 PRO A CA 1
ATOM 1907 C C . PRO A 1 279 ? -19.489 97.205 52.440 1.00 35.35 294 PRO A C 1
ATOM 1908 O O . PRO A 1 279 ? -19.038 98.339 52.214 1.00 34.79 294 PRO A O 1
ATOM 1912 N N . ASN A 1 280 ? -18.793 96.091 52.254 1.00 35.25 295 ASN A N 1
ATOM 1913 C CA . ASN A 1 280 ? -17.464 96.108 51.661 1.00 35.47 295 ASN A CA 1
ATOM 1914 C C . ASN A 1 280 ? -17.516 96.195 50.131 1.00 33.71 295 ASN A C 1
ATOM 1915 O O . ASN A 1 280 ? -16.756 96.948 49.516 1.00 34.64 295 ASN A O 1
ATOM 1920 N N . ALA A 1 281 ? -18.493 95.517 49.539 1.00 31.59 296 ALA A N 1
ATOM 1921 C CA . ALA A 1 281 ? -18.655 95.528 48.100 1.00 29.24 296 ALA A CA 1
ATOM 1922 C C . ALA A 1 281 ? -19.630 96.637 47.584 1.00 28.19 296 ALA A C 1
ATOM 1923 O O . ALA A 1 281 ? -19.581 97.004 46.410 1.00 26.43 296 ALA A O 1
ATOM 1925 N N . TRP A 1 282 ? -20.513 97.137 48.466 1.00 25.78 297 TRP A N 1
ATOM 1926 C CA . TRP A 1 282 ? -21.635 98.042 48.053 1.00 23.40 297 TRP A CA 1
ATOM 1927 C C . TRP A 1 282 ? -21.710 99.273 48.924 1.00 22.82 297 TRP A C 1
ATOM 1928 O O . TRP A 1 282 ? -21.893 99.157 50.131 1.00 23.61 297 TRP A O 1
ATOM 1939 N N . LYS A 1 283 ? -21.571 100.453 48.323 1.00 20.98 298 LYS A N 1
ATOM 1940 C CA . LYS A 1 283 ? -21.599 101.696 49.073 1.00 20.14 298 LYS A CA 1
ATOM 1941 C C . LYS A 1 283 ? -22.973 102.368 48.936 1.00 19.65 298 LYS A C 1
ATOM 1942 O O . LYS A 1 283 ? -23.379 102.739 47.833 1.00 18.56 298 LYS A O 1
ATOM 1948 N N . ALA A 1 284 ? -23.642 102.585 50.055 1.00 17.35 299 ALA A N 1
ATOM 1949 C CA . ALA A 1 284 ? -24.925 103.310 50.056 1.00 17.47 299 ALA A CA 1
ATOM 1950 C C . ALA A 1 284 ? -24.708 104.776 49.687 1.00 16.12 299 ALA A C 1
ATOM 1951 O O . ALA A 1 284 ? -23.724 105.380 50.108 1.00 19.07 299 ALA A O 1
ATOM 1953 N N . LEU A 1 285 ? -25.513 105.300 48.763 1.00 15.14 300 LEU A N 1
ATOM 1954 C CA . LEU A 1 285 ? -25.632 106.767 48.616 1.00 13.74 300 LEU A CA 1
ATOM 1955 C C . LEU A 1 285 ? -26.714 107.344 49.527 1.00 12.92 300 LEU A C 1
ATOM 1956 O O . LEU A 1 285 ? -27.527 106.633 50.037 1.00 12.52 300 LEU A O 1
ATOM 1961 N N . VAL A 1 286 ? -26.709 108.655 49.682 1.00 12.61 301 VAL A N 1
ATOM 1962 C CA . VAL A 1 286 ? -27.573 109.321 50.635 1.00 11.44 301 VAL A CA 1
ATOM 1963 C C . VAL A 1 286 ? -28.774 109.926 49.887 1.00 10.37 301 VAL A C 1
ATOM 1964 O O . VAL A 1 286 ? -28.582 110.666 48.904 1.00 10.28 301 VAL A O 1
ATOM 1968 N N . PRO A 1 287 ? -30.015 109.578 50.304 1.00 9.29 302 PRO A N 1
ATOM 1969 C CA . PRO A 1 287 ? -31.148 110.218 49.595 1.00 9.08 302 PRO A CA 1
ATOM 1970 C C . PRO A 1 287 ? -31.162 111.750 49.787 1.00 9.14 302 PRO A C 1
ATOM 1971 O O . PRO A 1 287 ? -30.917 112.232 50.876 1.00 9.51 302 PRO A O 1
ATOM 1975 N N . VAL A 1 288 ? -31.423 112.492 48.719 1.00 8.07 303 VAL A N 1
ATOM 1976 C CA . VAL A 1 288 ? -31.710 113.908 48.837 1.00 9.37 303 VAL A CA 1
ATOM 1977 C C . VAL A 1 288 ? -33.114 114.119 49.451 1.00 10.24 303 VAL A C 1
ATOM 1978 O O . VAL A 1 288 ? -34.077 113.492 49.023 1.00 10.34 303 VAL A O 1
ATOM 1982 N N . ASN A 1 289 ? -33.210 115.011 50.444 1.00 11.12 304 ASN A N 1
ATOM 1983 C CA . ASN A 1 289 ? -34.422 115.147 51.264 1.00 11.79 304 ASN A CA 1
ATOM 1984 C C . ASN A 1 289 ? -35.636 115.515 50.419 1.00 12.93 304 ASN A C 1
ATOM 1985 O O . ASN A 1 289 ? -35.575 116.445 49.616 1.00 11.24 304 ASN A O 1
ATOM 1990 N N . GLY A 1 290 ? -36.694 114.698 50.533 1.00 13.62 305 GLY A N 1
ATOM 1991 C CA . GLY A 1 290 ? -37.982 114.980 49.911 1.00 14.67 305 GLY A CA 1
ATOM 1992 C C . GLY A 1 290 ? -37.903 114.972 48.406 1.00 17.19 305 GLY A C 1
ATOM 1993 O O . GLY A 1 290 ? -38.689 115.639 47.746 1.00 17.84 305 GLY A O 1
ATOM 1994 N N . THR A 1 291 ? -36.838 114.380 47.856 1.00 16.40 306 THR A N 1
ATOM 1995 C CA . THR A 1 291 ? -36.588 114.532 46.432 1.00 16.57 306 THR A CA 1
ATOM 1996 C C . THR A 1 291 ? -36.481 113.184 45.759 1.00 17.28 306 THR A C 1
ATOM 1997 O O . THR A 1 291 ? -35.452 112.507 45.843 1.00 17.08 306 THR A O 1
ATOM 2001 N N . LYS A 1 292 ? -37.572 112.812 45.097 1.00 16.61 307 LYS A N 1
ATOM 2002 C CA . LYS A 1 292 ? -37.799 111.480 44.515 1.00 17.96 307 LYS A CA 1
ATOM 2003 C C . LYS A 1 292 ? -36.586 110.909 43.735 1.00 15.63 307 LYS A C 1
ATOM 2004 O O . LYS A 1 292 ? -36.191 111.435 42.708 1.00 15.95 307 LYS A O 1
ATOM 2010 N N . GLY A 1 293 ? -36.116 109.749 44.151 1.00 14.54 308 GLY A N 1
ATOM 2011 C CA . GLY A 1 293 ? -35.199 108.969 43.318 1.00 11.73 308 GLY A CA 1
ATOM 2012 C C . GLY A 1 293 ? -33.822 109.637 43.146 1.00 12.01 308 GLY A C 1
ATOM 2013 O O . GLY A 1 293 ? -33.083 109.306 42.231 1.00 11.72 308 GLY A O 1
ATOM 2014 N N A THR A 1 294 ? -33.488 110.569 44.033 0.50 10.98 309 THR A N 1
ATOM 2015 N N B THR A 1 294 ? -33.495 110.554 44.053 0.50 10.32 309 THR A N 1
ATOM 2016 C CA A THR A 1 294 ? -32.234 111.280 43.925 0.50 10.82 309 THR A CA 1
ATOM 2017 C CA B THR A 1 294 ? -32.337 111.407 43.901 0.50 9.13 309 THR A CA 1
ATOM 2018 C C . THR A 1 294 ? -31.339 111.100 45.137 1.00 11.07 309 THR A C 1
ATOM 2019 O O . THR A 1 294 ? -31.820 111.092 46.294 1.00 9.66 309 THR A O 1
ATOM 2026 N N . PHE A 1 295 ? -30.030 110.969 44.880 1.00 10.27 310 PHE A N 1
ATOM 2027 C CA . PHE A 1 295 ? -29.067 110.462 45.873 1.00 10.12 310 PHE A CA 1
ATOM 2028 C C . PHE A 1 295 ? -27.732 111.130 45.642 1.00 10.65 310 PHE A C 1
ATOM 2029 O O . PHE A 1 295 ? -27.488 111.674 44.559 1.00 12.89 310 PHE A O 1
ATOM 2037 N N . TRP A 1 296 ? -26.879 111.108 46.653 1.00 9.62 311 TRP A N 1
ATOM 2038 C CA . TRP A 1 296 ? -25.545 111.667 46.549 1.00 10.28 311 TRP A CA 1
ATOM 2039 C C . TRP A 1 296 ? -24.558 110.960 47.484 1.00 12.51 311 TRP A C 1
ATOM 2040 O O . TRP A 1 296 ? -24.956 110.175 48.378 1.00 11.65 311 TRP A O 1
ATOM 2051 N N . GLY A 1 297 ? -23.271 111.090 47.166 1.00 12.93 312 GLY A N 1
ATOM 2052 C CA . GLY A 1 297 ? -22.236 110.619 48.051 1.00 15.09 312 GLY A CA 1
ATOM 2053 C C . GLY A 1 297 ? -20.947 111.330 47.754 1.00 16.49 312 GLY A C 1
ATOM 2054 O O . GLY A 1 297 ? -20.773 111.886 46.666 1.00 16.33 312 GLY A O 1
ATOM 2055 N N . ILE A 1 298 ? -20.038 111.328 48.710 1.00 17.77 313 ILE A N 1
ATOM 2056 C CA . ILE A 1 298 ? -18.664 111.763 48.431 1.00 18.82 313 ILE A CA 1
ATOM 2057 C C . ILE A 1 298 ? -17.701 110.604 48.483 1.00 20.10 313 ILE A C 1
ATOM 2058 O O . ILE A 1 298 ? -17.767 109.776 49.398 1.00 20.69 313 ILE A O 1
ATOM 2063 N N . PHE A 1 299 ? -17.035 110.367 47.352 1.00 20.12 314 PHE A N 1
ATOM 2064 C CA . PHE A 1 299 ? -16.316 109.123 47.132 1.00 20.27 314 PHE A CA 1
ATOM 2065 C C . PHE A 1 299 ? -14.945 109.428 46.523 1.00 20.37 314 PHE A C 1
ATOM 2066 O O . PHE A 1 299 ? -14.740 110.499 45.935 1.00 18.51 314 PHE A O 1
ATOM 2074 N N . TYR A 1 300 ? -14.001 108.504 46.720 1.00 20.58 315 TYR A N 1
ATOM 2075 C CA . TYR A 1 300 ? -12.679 108.622 46.097 1.00 22.12 315 TYR A CA 1
ATOM 2076 C C . TYR A 1 300 ? -12.636 107.806 44.880 1.00 21.36 315 TYR A C 1
ATOM 2077 O O . TYR A 1 300 ? -12.896 106.614 44.935 1.00 22.72 315 TYR A O 1
ATOM 2086 N N . PHE A 1 301 ? -12.241 108.417 43.758 1.00 23.36 316 PHE A N 1
ATOM 2087 C CA . PHE A 1 301 ? -11.981 107.616 42.539 1.00 22.84 316 PHE A CA 1
ATOM 2088 C C . PHE A 1 301 ? -10.521 107.768 42.077 1.00 22.62 316 PHE A C 1
ATOM 2089 O O . PHE A 1 301 ? -9.992 108.885 42.012 1.00 23.15 316 PHE A O 1
ATOM 2097 N N . ALA A 1 302 ? -9.850 106.640 41.971 1.00 23.70 317 ALA A N 1
ATOM 2098 C CA . ALA A 1 302 ? -8.597 106.509 41.194 1.00 25.93 317 ALA A CA 1
ATOM 2099 C C . ALA A 1 302 ? -8.849 106.737 39.699 1.00 27.24 317 ALA A C 1
ATOM 2100 O O . ALA A 1 302 ? -10.002 106.769 39.244 1.00 27.79 317 ALA A O 1
ATOM 2102 N N . ALA A 1 303 ? -7.777 106.785 38.914 1.00 28.65 318 ALA A N 1
ATOM 2103 C CA . ALA A 1 303 ? -7.923 106.832 37.465 1.00 28.96 318 ALA A CA 1
ATOM 2104 C C . ALA A 1 303 ? -8.175 105.428 36.955 1.00 29.47 318 ALA A C 1
ATOM 2105 O O . ALA A 1 303 ? -7.678 104.480 37.531 1.00 29.09 318 ALA A O 1
ATOM 2107 N N . ASN A 1 304 ? -9.210 105.293 36.118 1.00 30.42 319 ASN A N 1
ATOM 2108 C CA . ASN A 1 304 ? -9.585 103.992 35.534 1.00 30.12 319 ASN A CA 1
ATOM 2109 C C . ASN A 1 304 ? -10.417 103.072 36.417 1.00 29.72 319 ASN A C 1
ATOM 2110 O O . ASN A 1 304 ? -10.688 101.929 36.048 1.00 28.50 319 ASN A O 1
ATOM 2115 N N . ASP A 1 305 ? -10.788 103.548 37.598 1.00 29.70 320 ASP A N 1
ATOM 2116 C CA . ASP A 1 305 ? -11.863 102.903 38.369 1.00 29.50 320 ASP A CA 1
ATOM 2117 C C . ASP A 1 305 ? -13.136 102.803 37.512 1.00 28.10 320 ASP A C 1
ATOM 2118 O O . ASP A 1 305 ? -13.496 103.747 36.835 1.00 27.72 320 ASP A O 1
ATOM 2123 N N . GLN A 1 306 ? -13.776 101.639 37.515 1.00 26.96 321 GLN A N 1
ATOM 2124 C CA . GLN A 1 306 ? -15.116 101.506 36.911 1.00 27.42 321 GLN A CA 1
ATOM 2125 C C . GLN A 1 306 ? -16.159 101.285 37.984 1.00 25.53 321 GLN A C 1
ATOM 2126 O O . GLN A 1 306 ? -15.901 100.592 38.948 1.00 26.33 321 GLN A O 1
ATOM 2132 N N . VAL A 1 307 ? -17.331 101.886 37.811 1.00 24.40 322 VAL A N 1
ATOM 2133 C CA . VAL A 1 307 ? -18.435 101.712 38.767 1.00 22.14 322 VAL A CA 1
ATOM 2134 C C . VAL A 1 307 ? -19.776 101.454 38.098 1.00 21.65 322 VAL A C 1
ATOM 2135 O O . VAL A 1 307 ? -20.007 101.876 36.954 1.00 20.50 322 VAL A O 1
ATOM 2139 N N . LYS A 1 308 ? -20.701 100.862 38.859 1.00 19.92 323 LYS A N 1
ATOM 2140 C CA . LYS A 1 308 ? -22.125 100.797 38.463 1.00 18.51 323 LYS A CA 1
ATOM 2141 C C . LYS A 1 308 ? -23.021 101.019 39.714 1.00 17.72 323 LYS A C 1
ATOM 2142 O O . LYS A 1 308 ? -22.539 100.949 40.843 1.00 17.10 323 LYS A O 1
ATOM 2148 N N . PHE A 1 309 ? -24.300 101.276 39.490 1.00 15.14 324 PHE A N 1
ATOM 2149 C CA . PHE A 1 309 ? -25.231 101.632 40.560 1.00 15.60 324 PHE A CA 1
ATOM 2150 C C . PHE A 1 309 ? -26.395 100.674 40.521 1.00 14.79 324 PHE A C 1
ATOM 2151 O O . PHE A 1 309 ? -26.700 100.123 39.470 1.00 15.81 324 PHE A O 1
ATOM 2159 N N . ALA A 1 310 ? -27.000 100.408 41.681 1.00 13.80 325 ALA A N 1
ATOM 2160 C CA . ALA A 1 310 ? -28.154 99.478 41.767 1.00 13.38 325 ALA A CA 1
ATOM 2161 C C . ALA A 1 310 ? -29.105 99.891 42.892 1.00 13.63 325 ALA A C 1
ATOM 2162 O O . ALA A 1 310 ? -28.680 100.495 43.879 1.00 13.45 325 ALA A O 1
ATOM 2164 N N . PRO A 1 311 ? -30.365 99.437 42.816 1.00 13.91 326 PRO A N 1
ATOM 2165 C CA . PRO A 1 311 ? -31.327 99.853 43.797 1.00 13.91 326 PRO A CA 1
ATOM 2166 C C . PRO A 1 311 ? -31.324 98.951 45.064 1.00 13.49 326 PRO A C 1
ATOM 2167 O O . PRO A 1 311 ? -32.171 99.114 45.926 1.00 12.54 326 PRO A O 1
ATOM 2171 N N . GLN A 1 312 ? -30.453 97.940 45.089 1.00 13.41 327 GLN A N 1
ATOM 2172 C CA . GLN A 1 312 ? -30.137 97.218 46.307 1.00 13.24 327 GLN A CA 1
ATOM 2173 C C . GLN A 1 312 ? -28.642 96.902 46.275 1.00 14.97 327 GLN A C 1
ATOM 2174 O O . GLN A 1 312 ? -27.960 97.274 45.314 1.00 11.45 327 GLN A O 1
ATOM 2180 N N . ALA A 1 313 ? -28.122 96.323 47.374 1.00 14.94 328 ALA A N 1
ATOM 2181 C CA . ALA A 1 313 ? -26.699 96.010 47.502 1.00 17.44 328 ALA A CA 1
ATOM 2182 C C . ALA A 1 313 ? -26.407 94.681 46.790 1.00 18.64 328 ALA A C 1
ATOM 2183 O O . ALA A 1 313 ? -26.031 93.693 47.420 1.00 18.09 328 ALA A O 1
ATOM 2185 N N . ASN A 1 314 ? -26.683 94.651 45.485 1.00 18.87 329 ASN A N 1
ATOM 2186 C CA . ASN A 1 314 ? -26.588 93.441 44.700 1.00 20.30 329 ASN A CA 1
ATOM 2187 C C . ASN A 1 314 ? -26.914 93.757 43.249 1.00 21.67 329 ASN A C 1
ATOM 2188 O O . ASN A 1 314 ? -27.488 94.822 42.953 1.00 20.16 329 ASN A O 1
ATOM 2193 N N . TRP A 1 315 ? -26.580 92.824 42.340 1.00 21.60 330 TRP A N 1
ATOM 2194 C CA . TRP A 1 315 ? -26.839 93.037 40.899 1.00 21.42 330 TRP A CA 1
ATOM 2195 C C . TRP A 1 315 ? -28.322 92.867 40.622 1.00 22.27 330 TRP A C 1
ATOM 2196 O O . TRP A 1 315 ? -29.026 92.206 41.389 1.00 22.46 330 TRP A O 1
ATOM 2207 N N . GLY A 1 316 ? -28.823 93.568 39.608 1.00 22.19 331 GLY A N 1
ATOM 2208 C CA . GLY A 1 316 ? -30.259 93.501 39.260 1.00 21.69 331 GLY A CA 1
ATOM 2209 C C . GLY A 1 316 ? -30.837 94.901 39.123 1.00 22.26 331 GLY A C 1
ATOM 2210 O O . GLY A 1 316 ? -30.790 95.699 40.081 1.00 21.64 331 GLY A O 1
ATOM 2211 N N . ASN A 1 317 ? -31.276 95.244 37.913 1.00 20.25 332 ASN A N 1
ATOM 2212 C CA . ASN A 1 317 ? -31.717 96.605 37.607 1.00 19.84 332 ASN A CA 1
ATOM 2213 C C . ASN A 1 317 ? -30.612 97.622 37.839 1.00 19.15 332 ASN A C 1
ATOM 2214 O O . ASN A 1 317 ? -30.862 98.805 38.055 1.00 16.92 332 ASN A O 1
ATOM 2219 N N . ASP A 1 318 ? -29.385 97.180 37.648 1.00 18.90 333 ASP A N 1
ATOM 2220 C CA . ASP A 1 318 ? -28.231 98.026 37.833 1.00 19.90 333 ASP A CA 1
ATOM 2221 C C . ASP A 1 318 ? -27.947 98.836 36.549 1.00 19.80 333 ASP A C 1
ATOM 2222 O O . ASP A 1 318 ? -28.474 98.529 35.489 1.00 19.92 333 ASP A O 1
ATOM 2227 N N . PHE A 1 319 ? -27.215 99.927 36.685 1.00 19.14 334 PHE A N 1
ATOM 2228 C CA . PHE A 1 319 ? -26.843 100.742 35.540 1.00 19.07 334 PHE A CA 1
ATOM 2229 C C . PHE A 1 319 ? -25.473 101.371 35.752 1.00 19.65 334 PHE A C 1
ATOM 2230 O O . PHE A 1 319 ? -25.007 101.510 36.887 1.00 17.53 334 PHE A O 1
ATOM 2238 N N . GLY A 1 320 ? -24.841 101.773 34.657 1.00 19.86 335 GLY A N 1
ATOM 2239 C CA . GLY A 1 320 ? -23.520 102.371 34.716 1.00 20.62 335 GLY A CA 1
ATOM 2240 C C . GLY A 1 320 ? -23.482 103.659 33.918 1.00 21.96 335 GLY A C 1
ATOM 2241 O O . GLY A 1 320 ? -24.176 104.642 34.254 1.00 20.87 335 GLY A O 1
ATOM 2242 N N . PHE A 1 321 ? -22.747 103.640 32.807 1.00 22.01 336 PHE A N 1
ATOM 2243 C CA . PHE A 1 321 ? -22.757 104.774 31.891 1.00 22.06 336 PHE A CA 1
ATOM 2244 C C . PHE A 1 321 ? -24.182 104.960 31.298 1.00 22.86 336 PHE A C 1
ATOM 2245 O O . PHE A 1 321 ? -24.836 103.988 30.911 1.00 21.75 336 PHE A O 1
ATOM 2253 N N . VAL A 1 322 ? -24.695 106.185 31.381 1.00 22.99 337 VAL A N 1
ATOM 2254 C CA . VAL A 1 322 ? -26.003 106.512 30.842 1.00 23.82 337 VAL A CA 1
ATOM 2255 C C . VAL A 1 322 ? -25.896 107.768 29.978 1.00 25.06 337 VAL A C 1
ATOM 2256 O O . VAL A 1 322 ? -24.895 108.459 30.015 1.00 24.93 337 VAL A O 1
ATOM 2260 N N . ASP A 1 323 ? -26.986 108.138 29.317 1.00 26.18 338 ASP A N 1
ATOM 2261 C CA . ASP A 1 323 ? -26.928 109.239 28.360 1.00 27.25 338 ASP A CA 1
ATOM 2262 C C . ASP A 1 323 ? -26.940 110.649 28.969 1.00 26.34 338 ASP A C 1
ATOM 2263 O O . ASP A 1 323 ? -26.249 111.529 28.483 1.00 25.23 338 ASP A O 1
ATOM 2268 N N . ALA A 1 324 ? -27.693 110.860 30.048 1.00 25.15 339 ALA A N 1
ATOM 2269 C CA . ALA A 1 324 ? -27.769 112.212 30.632 1.00 24.61 339 ALA A CA 1
ATOM 2270 C C . ALA A 1 324 ? -26.629 112.450 31.634 1.00 24.93 339 ALA A C 1
ATOM 2271 O O . ALA A 1 324 ? -26.829 112.393 32.880 1.00 25.01 339 ALA A O 1
ATOM 2273 N N . ILE A 1 325 ? -25.411 112.542 31.103 1.00 24.56 340 ILE A N 1
ATOM 2274 C CA . ILE A 1 325 ? -24.265 113.014 31.875 1.00 24.45 340 ILE A CA 1
ATOM 2275 C C . ILE A 1 325 ? -23.732 114.311 31.256 1.00 25.50 340 ILE A C 1
ATOM 2276 O O . ILE A 1 325 ? -23.413 114.345 30.083 1.00 26.87 340 ILE A O 1
ATOM 2281 N N . SER A 1 326 ? -23.923 115.402 31.967 1.00 25.89 341 SER A N 1
ATOM 2282 C CA . SER A 1 326 ? -23.216 116.651 31.723 1.00 27.46 341 SER A CA 1
ATOM 2283 C C . SER A 1 326 ? -21.919 116.477 30.908 1.00 27.30 341 SER A C 1
ATOM 2284 O O . SER A 1 326 ? -21.076 115.624 31.235 1.00 25.64 341 SER A O 1
ATOM 2287 N N . GLN A 1 327 ? -21.677 117.408 29.980 1.00 28.42 342 GLN A N 1
ATOM 2288 C CA . GLN A 1 327 ? -20.321 117.599 29.444 1.00 28.39 342 GLN A CA 1
ATOM 2289 C C . GLN A 1 327 ? -19.355 118.064 30.546 1.00 28.84 342 GLN A C 1
ATOM 2290 O O . GLN A 1 327 ? -18.217 117.586 30.618 1.00 28.47 342 GLN A O 1
ATOM 2296 N N . GLU A 1 328 ? -19.849 118.941 31.434 1.00 28.97 343 GLU A N 1
ATOM 2297 C CA . GLU A 1 328 ? -19.123 119.333 32.662 1.00 30.26 343 GLU A CA 1
ATOM 2298 C C . GLU A 1 328 ? -18.604 118.131 33.409 1.00 29.82 343 GLU A C 1
ATOM 2299 O O . GLU A 1 328 ? -17.423 118.043 33.698 1.00 30.19 343 GLU A O 1
ATOM 2305 N N . SER A 1 329 ? -19.504 117.223 33.766 1.00 28.69 344 SER A N 1
ATOM 2306 C CA . SER A 1 329 ? -19.121 116.070 34.535 1.00 28.38 344 SER A CA 1
ATOM 2307 C C . SER A 1 329 ? -18.042 115.358 33.804 1.00 27.90 344 SER A C 1
ATOM 2308 O O . SER A 1 329 ? -17.147 114.766 34.421 1.00 27.91 344 SER A O 1
ATOM 2311 N N . LYS A 1 330 ? -18.265 115.186 32.511 1.00 27.43 345 LYS A N 1
ATOM 2312 C CA . LYS A 1 330 ? -17.400 114.335 31.706 1.00 27.68 345 LYS A CA 1
ATOM 2313 C C . LYS A 1 330 ? -16.002 114.932 31.674 1.00 26.84 345 LYS A C 1
ATOM 2314 O O . LYS A 1 330 ? -15.008 114.211 31.801 1.00 26.66 345 LYS A O 1
ATOM 2320 N N . ASP A 1 331 ? -15.949 116.257 31.582 1.00 27.33 346 ASP A N 1
ATOM 2321 C CA . ASP A 1 331 ? -14.697 117.004 31.587 1.00 28.62 346 ASP A CA 1
ATOM 2322 C C . ASP A 1 331 ? -14.063 116.989 32.959 1.00 29.12 346 ASP A C 1
ATOM 2323 O O . ASP A 1 331 ? -12.855 116.764 33.092 1.00 29.27 346 ASP A O 1
ATOM 2328 N N . LEU A 1 332 ? -14.853 117.317 33.984 1.00 28.76 347 LEU A N 1
ATOM 2329 C CA . LEU A 1 332 ? -14.308 117.431 35.331 1.00 27.52 347 LEU A CA 1
ATOM 2330 C C . LEU A 1 332 ? -13.635 116.133 35.777 1.00 27.37 347 LEU A C 1
ATOM 2331 O O . LEU A 1 332 ? -12.522 116.152 36.319 1.00 27.53 347 LEU A O 1
ATOM 2336 N N . ALA A 1 333 ? -14.260 114.997 35.488 1.00 25.76 348 ALA A N 1
ATOM 2337 C CA . ALA A 1 333 ? -13.805 113.728 36.065 1.00 25.31 348 ALA A CA 1
ATOM 2338 C C . ALA A 1 333 ? -13.251 112.790 35.016 1.00 25.50 348 ALA A C 1
ATOM 2339 O O . ALA A 1 333 ? -12.875 111.650 35.311 1.00 25.13 348 ALA A O 1
ATOM 2341 N N . GLY A 1 334 ? -13.297 113.227 33.771 1.00 26.21 349 GLY A N 1
ATOM 2342 C CA . GLY A 1 334 ? -12.804 112.415 32.668 1.00 26.34 349 GLY A CA 1
ATOM 2343 C C . GLY A 1 334 ? -13.602 111.163 32.473 1.00 26.85 349 GLY A C 1
ATOM 2344 O O . GLY A 1 334 ? -13.033 110.094 32.271 1.00 27.53 349 GLY A O 1
ATOM 2345 N N . LEU A 1 335 ? -14.941 111.289 32.478 1.00 26.83 350 LEU A N 1
ATOM 2346 C CA . LEU A 1 335 ? -15.824 110.096 32.511 1.00 27.44 350 LEU A CA 1
ATOM 2347 C C . LEU A 1 335 ? -15.963 109.483 31.112 1.00 27.62 350 LEU A C 1
ATOM 2348 O O . LEU A 1 335 ? -16.123 110.198 30.141 1.00 27.84 350 LEU A O 1
ATOM 2353 N N . SER A 1 336 ? -16.083 108.171 31.039 1.00 28.56 351 SER A N 1
ATOM 2354 C CA . SER A 1 336 ? -16.427 107.550 29.775 1.00 29.99 351 SER A CA 1
ATOM 2355 C C . SER A 1 336 ? -17.142 106.227 29.945 1.00 31.06 351 SER A C 1
ATOM 2356 O O . SER A 1 336 ? -17.204 105.665 31.050 1.00 30.03 351 SER A O 1
ATOM 2359 N N . ASP A 1 337 ? -17.556 105.664 28.814 1.00 31.75 352 ASP A N 1
ATOM 2360 C CA . ASP A 1 337 ? -18.295 104.426 28.788 1.00 33.39 352 ASP A CA 1
ATOM 2361 C C . ASP A 1 337 ? -17.321 103.302 28.531 1.00 34.02 352 ASP A C 1
ATOM 2362 O O . ASP A 1 337 ? -16.459 103.409 27.669 1.00 35.66 352 ASP A O 1
ATOM 2367 N N . GLU A 1 338 ? -17.409 102.252 29.321 1.00 34.04 353 GLU A N 1
ATOM 2368 C CA . GLU A 1 338 ? -16.523 101.134 29.159 1.00 34.85 353 GLU A CA 1
ATOM 2369 C C . GLU A 1 338 ? -17.296 99.832 29.267 1.00 33.95 353 GLU A C 1
ATOM 2370 O O . GLU A 1 338 ? -17.485 99.305 30.364 1.00 34.95 353 GLU A O 1
ATOM 2376 N N . GLY A 1 339 ? -17.854 99.386 28.135 1.00 33.57 354 GLY A N 1
ATOM 2377 C CA . GLY A 1 339 ? -18.781 98.254 28.110 1.00 32.20 354 GLY A CA 1
ATOM 2378 C C . GLY A 1 339 ? -20.007 98.464 29.000 1.00 31.58 354 GLY A C 1
ATOM 2379 O O . GLY A 1 339 ? -20.499 97.521 29.624 1.00 31.78 354 GLY A O 1
ATOM 2380 N N . GLY A 1 340 ? -20.478 99.709 29.086 1.00 30.64 355 GLY A N 1
ATOM 2381 C CA . GLY A 1 340 ? -21.691 100.022 29.856 1.00 28.76 355 GLY A CA 1
ATOM 2382 C C . GLY A 1 340 ? -21.395 100.329 31.317 1.00 28.13 355 GLY A C 1
ATOM 2383 O O . GLY A 1 340 ? -22.268 100.796 32.046 1.00 27.46 355 GLY A O 1
ATOM 2384 N N . ASN A 1 341 ? -20.161 100.043 31.747 1.00 26.65 356 ASN A N 1
ATOM 2385 C CA . ASN A 1 341 ? -19.650 100.535 33.018 1.00 24.97 356 ASN A CA 1
ATOM 2386 C C . ASN A 1 341 ? -19.382 101.996 32.909 1.00 24.62 356 ASN A C 1
ATOM 2387 O O . ASN A 1 341 ? -18.999 102.477 31.843 1.00 23.75 356 ASN A O 1
ATOM 2392 N N . LEU A 1 342 ? -19.461 102.702 34.035 1.00 23.45 357 LEU A N 1
ATOM 2393 C CA . LEU A 1 342 ? -18.984 104.058 34.091 1.00 23.06 357 LEU A CA 1
ATOM 2394 C C . LEU A 1 342 ? -17.525 104.123 34.551 1.00 23.82 357 LEU A C 1
ATOM 2395 O O . LEU A 1 342 ? -17.178 103.664 35.665 1.00 23.67 357 LEU A O 1
ATOM 2400 N N . LYS A 1 343 ? -16.676 104.689 33.698 1.00 23.75 358 LYS A N 1
ATOM 2401 C CA . LYS A 1 343 ? -15.239 104.734 33.958 1.00 24.68 358 LYS A CA 1
ATOM 2402 C C . LYS A 1 343 ? -14.817 106.140 34.328 1.00 24.23 358 LYS A C 1
ATOM 2403 O O . LYS A 1 343 ? -15.183 107.111 33.665 1.00 23.99 358 LYS A O 1
ATOM 2409 N N . VAL A 1 344 ? -14.128 106.260 35.448 1.00 23.65 359 VAL A N 1
ATOM 2410 C CA . VAL A 1 344 ? -13.660 107.538 35.872 1.00 25.00 359 VAL A CA 1
ATOM 2411 C C . VAL A 1 344 ? -12.186 107.662 35.453 1.00 25.89 359 VAL A C 1
ATOM 2412 O O . VAL A 1 344 ? -11.404 106.733 35.664 1.00 25.90 359 VAL A O 1
ATOM 2416 N N . GLY A 1 345 ? -11.850 108.754 34.778 1.00 26.15 360 GLY A N 1
ATOM 2417 C CA . GLY A 1 345 ? -10.522 108.870 34.153 1.00 28.87 360 GLY A CA 1
ATOM 2418 C C . GLY A 1 345 ? -9.505 109.653 34.978 1.00 29.31 360 GLY A C 1
ATOM 2419 O O . GLY A 1 345 ? -8.293 109.365 34.928 1.00 29.50 360 GLY A O 1
ATOM 2420 N N . ILE A 1 346 ? -9.992 110.697 35.656 1.00 28.65 361 ILE A N 1
ATOM 2421 C CA . ILE A 1 346 ? -9.176 111.571 36.481 1.00 28.52 361 ILE A CA 1
ATOM 2422 C C . ILE A 1 346 ? -9.373 111.254 37.998 1.00 30.15 361 ILE A C 1
ATOM 2423 O O . ILE A 1 346 ? -10.469 111.499 38.562 1.00 29.43 361 ILE A O 1
ATOM 2428 N N . ALA A 1 347 ? -8.302 110.797 38.665 1.00 29.15 362 ALA A N 1
ATOM 2429 C CA . ALA A 1 347 ? -8.380 110.423 40.093 1.00 28.45 362 ALA A CA 1
ATOM 2430 C C . ALA A 1 347 ? -8.765 111.615 40.952 1.00 27.48 362 ALA A C 1
ATOM 2431 O O . ALA A 1 347 ? -8.517 112.752 40.583 1.00 27.35 362 ALA A O 1
ATOM 2433 N N . GLY A 1 348 ? -9.498 111.356 42.032 1.00 26.97 363 GLY A N 1
ATOM 2434 C CA . GLY A 1 348 ? -9.867 112.435 42.962 1.00 25.87 363 GLY A CA 1
ATOM 2435 C C . GLY A 1 348 ? -11.109 112.127 43.790 1.00 24.69 363 GLY A C 1
ATOM 2436 O O . GLY A 1 348 ? -11.694 111.043 43.677 1.00 25.85 363 GLY A O 1
ATOM 2437 N N . TRP A 1 349 ? -11.384 113.010 44.752 1.00 24.77 364 TRP A N 1
ATOM 2438 C CA . TRP A 1 349 ? -12.653 113.034 45.482 1.00 22.89 364 TRP A CA 1
ATOM 2439 C C . TRP A 1 349 ? -13.695 113.745 44.657 1.00 21.59 364 TRP A C 1
ATOM 2440 O O . TRP A 1 349 ? -13.466 114.867 44.205 1.00 21.74 364 TRP A O 1
ATOM 2451 N N . TYR A 1 350 ? -14.880 113.138 44.547 1.00 20.22 365 TYR A N 1
ATOM 2452 C CA . TYR A 1 350 ? -15.999 113.744 43.818 1.00 20.00 365 TYR A CA 1
ATOM 2453 C C . TYR A 1 350 ? -17.300 113.628 44.621 1.00 18.85 365 TYR A C 1
ATOM 2454 O O . TYR A 1 350 ? -17.539 112.622 45.261 1.00 18.85 365 TYR A O 1
ATOM 2463 N N . LEU A 1 351 ? -18.094 114.681 44.608 1.00 17.77 366 LEU A N 1
ATOM 2464 C CA . LEU A 1 351 ? -19.530 114.584 44.907 1.00 17.91 366 LEU A CA 1
ATOM 2465 C C . LEU A 1 351 ? -20.269 113.939 43.741 1.00 17.40 366 LEU A C 1
ATOM 2466 O O . LEU A 1 351 ? -20.344 114.519 42.639 1.00 16.30 366 LEU A O 1
ATOM 2471 N N . VAL A 1 352 ? -20.705 112.697 43.943 1.00 16.72 367 VAL A N 1
ATOM 2472 C CA . VAL A 1 352 ? -21.486 111.998 42.963 1.00 16.43 367 VAL A CA 1
ATOM 2473 C C . VAL A 1 352 ? -22.987 112.246 43.200 1.00 17.19 367 VAL A C 1
ATOM 2474 O O . VAL A 1 352 ? -23.489 112.071 44.325 1.00 17.03 367 VAL A O 1
ATOM 2478 N N . TYR A 1 353 ? -23.685 112.693 42.163 1.00 15.67 368 TYR A N 1
ATOM 2479 C CA . TYR A 1 353 ? -25.123 112.937 42.229 1.00 14.17 368 TYR A CA 1
ATOM 2480 C C . TYR A 1 353 ? -25.862 112.074 41.204 1.00 14.88 368 TYR A C 1
ATOM 2481 O O . TYR A 1 353 ? -25.477 112.044 40.032 1.00 15.72 368 TYR A O 1
ATOM 2490 N N . VAL A 1 354 ? -26.846 111.280 41.668 1.00 13.69 369 VAL A N 1
ATOM 2491 C CA . VAL A 1 354 ? -27.545 110.307 40.818 1.00 11.51 369 VAL A CA 1
ATOM 2492 C C . VAL A 1 354 ? -29.093 110.475 40.962 1.00 13.14 369 VAL A C 1
ATOM 2493 O O . VAL A 1 354 ? -29.624 110.665 42.078 1.00 10.08 369 VAL A O 1
ATOM 2497 N N . SER A 1 355 ? -29.790 110.485 39.842 1.00 12.65 370 SER A N 1
ATOM 2498 C CA . SER A 1 355 ? -31.244 110.610 39.856 1.00 15.32 370 SER A CA 1
ATOM 2499 C C . SER A 1 355 ? -31.865 109.531 38.970 1.00 16.04 370 SER A C 1
ATOM 2500 O O . SER A 1 355 ? -31.371 109.260 37.873 1.00 17.26 370 SER A O 1
ATOM 2503 N N . VAL A 1 356 ? -32.876 108.844 39.483 1.00 15.58 371 VAL A N 1
ATOM 2504 C CA . VAL A 1 356 ? -33.510 107.723 38.763 1.00 15.12 371 VAL A CA 1
ATOM 2505 C C . VAL A 1 356 ? -35.021 107.844 38.953 1.00 16.44 371 VAL A C 1
ATOM 2506 O O . VAL A 1 356 ? -35.524 107.792 40.092 1.00 14.82 371 VAL A O 1
ATOM 2510 N N . ILE A 1 357 ? -35.727 108.164 37.892 1.00 16.17 372 ILE A N 1
ATOM 2511 C CA . ILE A 1 357 ? -37.160 108.092 37.944 1.00 18.69 372 ILE A CA 1
ATOM 2512 C C . ILE A 1 357 ? -37.676 107.291 36.785 1.00 20.49 372 ILE A C 1
ATOM 2513 O O . ILE A 1 357 ? -37.336 107.572 35.639 1.00 20.74 372 ILE A O 1
ATOM 2518 N N . GLY A 1 358 ? -38.384 106.206 37.095 1.00 21.44 373 GLY A N 1
ATOM 2519 C CA . GLY A 1 358 ? -38.771 105.238 36.099 1.00 24.84 373 GLY A CA 1
ATOM 2520 C C . GLY A 1 358 ? -37.581 104.778 35.279 1.00 26.57 373 GLY A C 1
ATOM 2521 O O . GLY A 1 358 ? -36.641 104.202 35.813 1.00 26.05 373 GLY A O 1
ATOM 2522 N N . ASP A 1 359 ? -37.567 105.187 34.010 1.00 29.30 374 ASP A N 1
ATOM 2523 C CA . ASP A 1 359 ? -36.508 104.806 33.057 1.00 31.32 374 ASP A CA 1
ATOM 2524 C C . ASP A 1 359 ? -35.362 105.830 32.984 1.00 30.07 374 ASP A C 1
ATOM 2525 O O . ASP A 1 359 ? -34.266 105.484 32.565 1.00 30.95 374 ASP A O 1
ATOM 2530 N N . ASP A 1 360 ? -35.680 107.110 33.223 1.00 28.94 375 ASP A N 1
ATOM 2531 C CA . ASP A 1 360 ? -34.698 108.215 33.083 1.00 27.56 375 ASP A CA 1
ATOM 2532 C C . ASP A 1 360 ? -33.636 108.184 34.193 1.00 26.39 375 ASP A C 1
ATOM 2533 O O . ASP A 1 360 ? -33.958 108.334 35.374 1.00 25.07 375 ASP A O 1
ATOM 2538 N N . LYS A 1 361 ? -32.373 108.165 33.792 1.00 24.47 376 LYS A N 1
ATOM 2539 C CA . LYS A 1 361 ? -31.276 108.247 34.735 1.00 23.61 376 LYS A CA 1
ATOM 2540 C C . LYS A 1 361 ? -30.387 109.477 34.460 1.00 23.43 376 LYS A C 1
ATOM 2541 O O . LYS A 1 361 ? -30.175 109.861 33.296 1.00 22.24 376 LYS A O 1
ATOM 2547 N N . VAL A 1 362 ? -29.937 110.129 35.529 1.00 20.86 377 VAL A N 1
ATOM 2548 C CA . VAL A 1 362 ? -28.923 111.192 35.435 1.00 20.86 377 VAL A CA 1
ATOM 2549 C C . VAL A 1 362 ? -27.787 110.883 36.429 1.00 20.23 377 VAL A C 1
ATOM 2550 O O . VAL A 1 362 ? -28.045 110.415 37.538 1.00 18.89 377 VAL A O 1
ATOM 2554 N N . ILE A 1 363 ? -26.543 110.958 35.961 1.00 19.60 378 ILE A N 1
ATOM 2555 C CA . ILE A 1 363 ? -25.378 110.859 36.854 1.00 17.54 378 ILE A CA 1
ATOM 2556 C C . ILE A 1 363 ? -24.524 112.091 36.666 1.00 19.41 378 ILE A C 1
ATOM 2557 O O . ILE A 1 363 ? -24.332 112.519 35.531 1.00 18.85 378 ILE A O 1
ATOM 2562 N N . GLU A 1 364 ? -24.254 112.815 37.764 1.00 19.29 379 GLU A N 1
ATOM 2563 C CA . GLU A 1 364 ? -23.316 113.959 37.740 1.00 20.76 379 GLU A CA 1
ATOM 2564 C C . GLU A 1 364 ? -22.140 113.740 38.691 1.00 21.11 379 GLU A C 1
ATOM 2565 O O . GLU A 1 364 ? -22.301 113.115 39.748 1.00 20.34 379 GLU A O 1
ATOM 2571 N N . PHE A 1 365 ? -20.932 114.089 38.229 1.00 21.66 380 PHE A N 1
ATOM 2572 C CA . PHE A 1 365 ? -19.775 114.275 39.110 1.00 21.39 380 PHE A CA 1
ATOM 2573 C C . PHE A 1 365 ? -19.469 115.726 39.283 1.00 22.35 380 PHE A C 1
ATOM 2574 O O . PHE A 1 365 ? -19.415 116.473 38.306 1.00 23.56 380 PHE A O 1
ATOM 2582 N N . GLU A 1 366 ? -19.259 116.140 40.524 1.00 21.80 381 GLU A N 1
ATOM 2583 C CA . GLU A 1 366 ? -19.094 117.553 40.851 1.00 22.32 381 GLU A CA 1
ATOM 2584 C C . GLU A 1 366 ? -17.923 117.768 41.807 1.00 21.24 381 GLU A C 1
ATOM 2585 O O . GLU A 1 366 ? -17.432 116.843 42.376 1.00 20.15 381 GLU A O 1
ATOM 2591 N N . LYS A 1 367 ? -17.503 119.012 41.988 1.00 22.25 382 LYS A N 1
ATOM 2592 C CA . LYS A 1 367 ? -16.467 119.301 42.977 1.00 23.65 382 LYS A CA 1
ATOM 2593 C C . LYS A 1 367 ? -16.983 118.857 44.362 1.00 23.42 382 LYS A C 1
ATOM 2594 O O . LYS A 1 367 ? -18.131 119.150 44.715 1.00 23.84 382 LYS A O 1
ATOM 2600 N N . PRO A 1 368 ? -16.135 118.146 45.141 1.00 23.21 383 PRO A N 1
ATOM 2601 C CA . PRO A 1 368 ? -16.503 117.727 46.511 1.00 22.14 383 PRO A CA 1
ATOM 2602 C C . PRO A 1 368 ? -16.462 118.885 47.483 1.00 21.29 383 PRO A C 1
ATOM 2603 O O . PRO A 1 368 ? -15.592 118.920 48.335 1.00 21.04 383 PRO A O 1
ATOM 2607 N N . ASN A 1 369 ? -17.310 119.890 47.263 1.00 20.56 384 ASN A N 1
ATOM 2608 C CA . ASN A 1 369 ? -17.348 121.084 48.111 1.00 20.95 384 ASN A CA 1
ATOM 2609 C C . ASN A 1 369 ? -18.225 120.866 49.341 1.00 21.77 384 ASN A C 1
ATOM 2610 O O . ASN A 1 369 ? -19.461 120.755 49.224 1.00 21.24 384 ASN A O 1
ATOM 2615 N N . VAL A 1 370 ? -17.589 120.725 50.498 1.00 21.87 385 VAL A N 1
ATOM 2616 C CA . VAL A 1 370 ? -18.314 120.586 51.765 1.00 21.98 385 VAL A CA 1
ATOM 2617 C C . VAL A 1 370 ? -18.238 121.911 52.491 1.00 22.54 385 VAL A C 1
ATOM 2618 O O . VAL A 1 370 ? -17.203 122.597 52.447 1.00 21.85 385 VAL A O 1
ATOM 2622 N N . TYR A 1 371 ? -19.349 122.329 53.084 1.00 22.14 386 TYR A N 1
ATOM 2623 C CA . TYR A 1 371 ? -19.443 123.672 53.637 1.00 22.54 386 TYR A CA 1
ATOM 2624 C C . TYR A 1 371 ? -19.825 123.678 55.113 1.00 23.51 386 TYR A C 1
ATOM 2625 O O . TYR A 1 371 ? -20.802 123.030 55.523 1.00 22.38 386 TYR A O 1
ATOM 2634 N N . LEU A 1 372 ? -19.147 124.536 55.874 1.00 23.75 387 LEU A N 1
ATOM 2635 C CA . LEU A 1 372 ? -19.604 124.933 57.190 1.00 23.74 387 LEU A CA 1
ATOM 2636 C C . LEU A 1 372 ? -20.754 125.911 57.085 1.00 23.71 387 LEU A C 1
ATOM 2637 O O . LEU A 1 372 ? -20.723 126.859 56.285 1.00 24.97 387 LEU A O 1
ATOM 2642 N N . MET A 1 373 ? -21.798 125.674 57.871 1.00 23.15 388 MET A N 1
ATOM 2643 C CA . MET A 1 373 ? -22.972 126.537 57.848 1.00 22.05 388 MET A CA 1
ATOM 2644 C C . MET A 1 373 ? -23.331 126.967 59.260 1.00 21.92 388 MET A C 1
ATOM 2645 O O . MET A 1 373 ? -23.105 126.234 60.215 1.00 21.57 388 MET A O 1
ATOM 2650 N N . GLY A 1 374 ? -24.001 128.096 59.356 1.00 22.49 389 GLY A N 1
ATOM 2651 C CA . GLY A 1 374 ? -24.637 128.505 60.582 1.00 25.75 389 GLY A CA 1
ATOM 2652 C C . GLY A 1 374 ? -23.658 129.254 61.446 1.00 27.07 389 GLY A C 1
ATOM 2653 O O . GLY A 1 374 ? -22.854 130.065 60.947 1.00 27.82 389 GLY A O 1
ATOM 2654 N N . ASP A 1 375 ? -23.747 129.034 62.744 1.00 27.99 390 ASP A N 1
ATOM 2655 C CA . ASP A 1 375 ? -23.363 130.050 63.691 1.00 29.29 390 ASP A CA 1
ATOM 2656 C C . ASP A 1 375 ? -21.841 130.118 63.822 1.00 29.32 390 ASP A C 1
ATOM 2657 O O . ASP A 1 375 ? -21.278 131.180 64.091 1.00 29.05 390 ASP A O 1
ATOM 2662 N N . THR A 1 376 ? -21.189 128.982 63.601 1.00 29.95 391 THR A N 1
ATOM 2663 C CA . THR A 1 376 ? -19.761 128.886 63.727 1.00 30.75 391 THR A CA 1
ATOM 2664 C C . THR A 1 376 ? -19.008 129.246 62.442 1.00 31.33 391 THR A C 1
ATOM 2665 O O . THR A 1 376 ? -17.774 129.266 62.438 1.00 32.97 391 THR A O 1
ATOM 2669 N N . SER A 1 377 ? -19.731 129.770 61.452 1.00 31.66 392 SER A N 1
ATOM 2670 C CA . SER A 1 377 ? -19.159 130.012 60.104 1.00 31.36 392 SER A CA 1
ATOM 2671 C C . SER A 1 377 ? -19.065 131.526 59.785 1.00 32.21 392 SER A C 1
ATOM 2672 O O . SER A 1 377 ? -19.556 132.335 60.552 1.00 32.81 392 SER A O 1
ATOM 2675 N N . TYR A 1 378 ? -18.618 131.873 58.566 1.00 33.44 393 TYR A N 1
ATOM 2676 C CA . TYR A 1 378 ? -18.281 133.284 58.219 1.00 33.65 393 TYR A CA 1
ATOM 2677 C C . TYR A 1 378 ? -19.489 134.242 58.091 1.00 34.42 393 TYR A C 1
ATOM 2678 O O . TYR A 1 378 ? -20.359 134.075 57.214 1.00 34.89 393 TYR A O 1
ATOM 2687 N N . ASN A 1 379 ? -19.496 135.291 58.907 1.00 33.45 394 ASN A N 1
ATOM 2688 C CA . ASN A 1 379 ? -20.685 136.142 59.063 1.00 34.08 394 ASN A CA 1
ATOM 2689 C C . ASN A 1 379 ? -21.945 135.311 59.377 1.00 32.36 394 ASN A C 1
ATOM 2690 O O . ASN A 1 379 ? -23.064 135.730 59.063 1.00 31.76 394 ASN A O 1
ATOM 2695 N N . GLY A 1 380 ? -21.743 134.121 59.939 1.00 31.03 395 GLY A N 1
ATOM 2696 C CA . GLY A 1 380 ? -22.847 133.313 60.462 1.00 30.41 395 GLY A CA 1
ATOM 2697 C C . GLY A 1 380 ? -23.764 132.829 59.350 1.00 29.93 395 GLY A C 1
ATOM 2698 O O . GLY A 1 380 ? -23.293 132.317 58.314 1.00 29.69 395 GLY A O 1
ATOM 2699 N N . TRP A 1 381 ? -25.070 132.972 59.571 1.00 28.62 396 TRP A N 1
ATOM 2700 C CA . TRP A 1 381 ? -26.078 132.530 58.611 1.00 28.06 396 TRP A CA 1
ATOM 2701 C C . TRP A 1 381 ? -26.163 133.525 57.473 1.00 28.8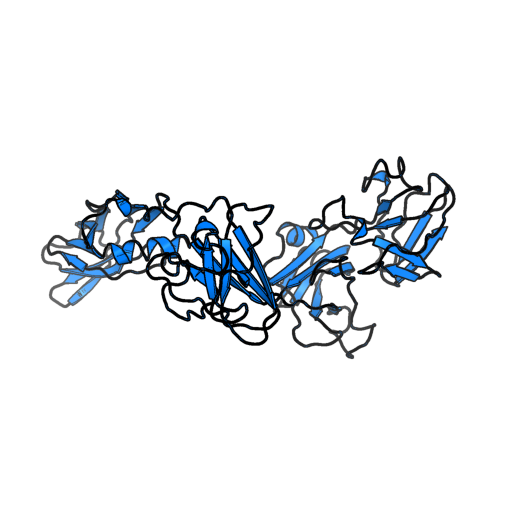7 396 TRP A C 1
ATOM 2702 O O . TRP A 1 381 ? -26.959 133.370 56.550 1.00 28.59 396 TRP A O 1
ATOM 2713 N N . ASP A 1 382 ? -25.422 134.615 57.596 1.00 29.58 397 ASP A N 1
ATOM 2714 C CA . ASP A 1 382 ? -25.633 135.747 56.726 1.00 29.91 397 ASP A CA 1
ATOM 2715 C C . ASP A 1 382 ? -24.817 135.655 55.431 1.00 29.09 397 ASP A C 1
ATOM 2716 O O . ASP A 1 382 ? -25.219 136.171 54.394 1.00 29.45 397 ASP A O 1
ATOM 2721 N N . ALA A 1 383 ? -23.754 134.875 55.471 1.00 28.65 398 ALA A N 1
ATOM 2722 C CA . ALA A 1 383 ? -23.076 134.457 54.263 1.00 27.88 398 ALA A CA 1
ATOM 2723 C C . ALA A 1 383 ? -23.093 132.959 54.225 1.00 26.44 398 ALA A C 1
ATOM 2724 O O . ALA A 1 383 ? -22.586 132.323 55.126 1.00 26.60 398 ALA A O 1
ATOM 2726 N N . GLN A 1 384 ? -23.726 132.397 53.192 1.00 25.52 399 GLN A N 1
ATOM 2727 C CA . GLN A 1 384 ? -23.983 130.948 53.115 1.00 25.04 399 GLN A CA 1
ATOM 2728 C C . GLN A 1 384 ? -23.338 130.334 51.889 1.00 24.34 399 GLN A C 1
ATOM 2729 O O . GLN A 1 384 ? -23.576 130.788 50.781 1.00 23.87 399 GLN A O 1
ATOM 2735 N N . LEU A 1 385 ? -22.713 129.178 52.080 1.00 24.57 400 LEU A N 1
ATOM 2736 C CA . LEU A 1 385 ? -22.092 128.437 50.982 1.00 26.35 400 LEU A CA 1
ATOM 2737 C C . LEU A 1 385 ? -20.970 129.262 50.315 1.00 27.37 400 LEU A C 1
ATOM 2738 O O . LEU A 1 385 ? -20.779 129.193 49.108 1.00 26.18 400 LEU A O 1
ATOM 2743 N N . VAL A 1 386 ? -20.274 130.079 51.104 1.00 28.52 401 VAL A N 1
ATOM 2744 C CA . VAL A 1 386 ? -19.248 130.961 50.550 1.00 29.57 401 VAL A CA 1
ATOM 2745 C C . VAL A 1 386 ? -17.875 130.358 50.691 1.00 29.73 401 VAL A C 1
ATOM 2746 O O . VAL A 1 386 ? -17.711 129.280 51.273 1.00 30.64 401 VAL A O 1
ATOM 2750 N N . GLU A 1 387 ? -16.919 130.945 49.974 1.00 30.94 402 GLU A N 1
ATOM 2751 C CA . GLU A 1 387 ? -15.561 130.391 49.859 1.00 30.80 402 GLU A CA 1
ATOM 2752 C C . GLU A 1 387 ? -14.886 130.137 51.232 1.00 29.50 402 GLU A C 1
ATOM 2753 O O . GLU A 1 387 ? -14.156 129.166 51.399 1.00 29.83 402 GLU A O 1
ATOM 2759 N N . GLN A 1 388 ? -15.109 131.033 52.186 1.00 29.39 403 GLN A N 1
ATOM 2760 C CA . GLN A 1 388 ? -14.497 130.915 53.522 1.00 30.32 403 GLN A CA 1
ATOM 2761 C C . GLN A 1 388 ? -15.035 129.723 54.316 1.00 30.15 403 GLN A C 1
ATOM 2762 O O . GLN A 1 388 ? -14.329 129.155 55.189 1.00 29.81 403 GLN A O 1
ATOM 2768 N N . ASP A 1 389 ? -16.285 129.343 54.029 1.00 29.01 404 ASP A N 1
ATOM 2769 C CA . ASP A 1 389 ? -16.936 128.256 54.762 1.00 28.47 404 ASP A CA 1
ATOM 2770 C C . ASP A 1 389 ? -16.647 126.891 54.126 1.00 28.21 404 ASP A C 1
ATOM 2771 O O . ASP A 1 389 ? -16.989 125.839 54.686 1.00 27.30 404 ASP A O 1
ATOM 2776 N N . LEU A 1 390 ? -15.789 126.907 53.105 1.00 27.59 405 LEU A N 1
ATOM 2777 C CA . LEU A 1 390 ? -15.415 125.679 52.382 1.00 27.24 405 LEU A CA 1
ATOM 2778 C C . LEU A 1 390 ? -14.411 124.814 53.144 1.00 26.99 405 LEU A C 1
ATOM 2779 O O . LEU A 1 390 ? -13.510 125.333 53.767 1.00 28.71 405 LEU A O 1
ATOM 2784 N N . PHE A 1 391 ? -14.599 123.496 53.138 1.00 25.95 406 PHE A N 1
ATOM 2785 C CA . PHE A 1 391 ? -13.680 122.600 53.812 1.00 26.04 406 PHE A CA 1
ATOM 2786 C C . PHE A 1 391 ? -12.510 122.362 52.851 1.00 28.34 406 PHE A C 1
ATOM 2787 O O . PHE A 1 391 ? -12.731 122.006 51.680 1.00 27.74 406 PHE A O 1
ATOM 2795 N N . THR A 1 392 ? -11.291 122.335 53.385 1.00 28.27 407 THR A N 1
ATOM 2796 C CA . THR A 1 392 ? -10.157 121.833 52.618 1.00 28.87 407 THR A CA 1
ATOM 2797 C C . THR A 1 392 ? -10.370 120.374 52.238 1.00 28.62 407 THR A C 1
ATOM 2798 O O . THR A 1 392 ? -10.847 119.575 53.056 1.00 28.94 407 THR A O 1
ATOM 2802 N N . VAL A 1 393 ? -9.876 120.008 51.046 1.00 28.07 408 VAL A N 1
ATOM 2803 C CA . VAL A 1 393 ? -10.037 118.668 50.482 1.00 27.80 408 VAL A CA 1
ATOM 2804 C C . VAL A 1 393 ? -8.725 117.850 50.564 1.00 28.91 408 VAL A C 1
ATOM 2805 O O . VAL A 1 393 ? -7.716 118.254 50.033 1.00 29.28 408 VAL A O 1
ATOM 2809 N N . PRO A 1 394 ? -8.794 116.632 51.096 1.00 29.45 409 PRO A N 1
ATOM 2810 C CA . PRO A 1 394 ? -7.590 115.836 51.190 1.00 30.14 409 PRO A CA 1
ATOM 2811 C C . PRO A 1 394 ? -7.065 115.400 49.805 1.00 31.37 409 PRO A C 1
ATOM 2812 O O . PRO A 1 394 ? -7.866 115.071 48.911 1.00 30.53 409 PRO A O 1
ATOM 2816 N N . GLY A 1 395 ? -5.733 115.224 49.703 1.00 31.16 410 GLY A N 1
ATOM 2817 C CA . GLY A 1 395 ? -5.110 114.587 48.535 1.00 29.79 410 GLY A CA 1
ATOM 2818 C C . GLY A 1 395 ? -5.090 113.072 48.581 1.00 29.89 410 GLY A C 1
ATOM 2819 O O . GLY A 1 395 ? -5.033 112.410 47.535 1.00 29.52 410 GLY A O 1
ATOM 2820 N N . THR A 1 396 ? -5.143 112.506 49.780 1.00 29.51 411 THR A N 1
ATOM 2821 C CA . THR A 1 396 ? -5.075 111.056 49.923 1.00 30.46 411 THR A CA 1
ATOM 2822 C C . THR A 1 396 ? -6.438 110.411 49.810 1.00 31.68 411 THR A C 1
ATOM 2823 O O . THR A 1 396 ? -7.438 111.031 50.142 1.00 32.09 411 THR A O 1
ATOM 2827 N N . ALA A 1 397 ? -6.435 109.096 49.604 1.00 32.16 412 ALA A N 1
ATOM 2828 C CA . ALA A 1 397 ? -7.665 108.321 49.474 1.00 34.31 412 ALA A CA 1
ATOM 2829 C C . ALA A 1 397 ? -8.267 107.998 50.828 1.00 35.27 412 ALA A C 1
ATOM 2830 O O . ALA A 1 397 ? -9.216 107.202 50.920 1.00 35.79 412 ALA A O 1
ATOM 2832 N N . ASP A 1 398 ? -7.628 108.486 51.891 1.00 35.41 413 ASP A N 1
ATOM 2833 C CA . ASP A 1 398 ? -8.093 108.188 53.243 1.00 34.44 413 ASP A CA 1
ATOM 2834 C C . ASP A 1 398 ? -7.865 109.315 54.196 1.00 32.81 413 ASP A C 1
ATOM 2835 O O . ASP A 1 398 ? -7.935 109.124 55.396 1.00 33.23 413 ASP A O 1
ATOM 2840 N N . GLY A 1 399 ? -7.670 110.514 53.665 1.00 31.43 414 GLY A N 1
ATOM 2841 C CA . GLY A 1 399 ? -7.521 111.687 54.498 1.00 31.02 414 GLY A CA 1
ATOM 2842 C C . GLY A 1 399 ? -8.864 112.285 54.871 1.00 31.79 414 GLY A C 1
ATOM 2843 O O . GLY A 1 399 ? -9.907 111.631 54.738 1.00 31.65 414 GLY A O 1
ATOM 2844 N N . GLU A 1 400 ? -8.859 113.574 55.190 1.00 31.05 415 GLU A N 1
ATOM 2845 C CA . GLU A 1 400 ? -9.958 114.168 55.904 1.00 30.84 415 GLU A CA 1
ATOM 2846 C C . GLU A 1 400 ? -10.209 115.558 55.384 1.00 30.17 415 GLU A C 1
ATOM 2847 O O . GLU A 1 400 ? -9.268 116.287 55.066 1.00 30.03 415 GLU A O 1
ATOM 2853 N N . PHE A 1 401 ? -11.469 115.848 55.089 1.00 29.04 416 PHE A N 1
ATOM 2854 C CA . PHE A 1 401 ? -11.872 117.216 54.851 1.00 27.84 416 PHE A CA 1
ATOM 2855 C C . PHE A 1 401 ? -11.853 117.929 56.197 1.00 28.16 416 PHE A C 1
ATOM 2856 O O . PHE A 1 401 ? -12.237 117.355 57.208 1.00 28.28 416 PHE A O 1
ATOM 2864 N N . VAL A 1 402 ? -11.419 119.182 56.207 1.00 29.06 417 VAL A N 1
ATOM 2865 C CA . VAL A 1 402 ? -11.314 119.931 57.445 1.00 29.23 417 VAL A CA 1
ATOM 2866 C C . VAL A 1 402 ? -11.886 121.299 57.271 1.00 30.13 417 VAL A C 1
ATOM 2867 O O . VAL A 1 402 ? -11.680 121.931 56.244 1.00 30.30 417 VAL A O 1
ATOM 2871 N N . SER A 1 403 ? -12.738 121.695 58.213 1.00 30.83 418 SER A N 1
ATOM 2872 C CA . SER A 1 403 ? -13.414 122.981 58.157 1.00 32.57 418 SER A CA 1
ATOM 2873 C C . SER A 1 403 ? -12.494 124.107 58.604 1.00 33.08 418 SER A C 1
ATOM 2874 O O . SER A 1 403 ? -11.502 123.864 59.285 1.00 34.12 418 SER A O 1
ATOM 2877 N N . PRO A 1 404 ? -12.845 125.341 58.249 1.00 33.58 419 PRO A N 1
ATOM 2878 C CA . PRO A 1 404 ? -12.308 126.581 58.832 1.00 34.64 419 PRO A CA 1
ATOM 2879 C C . PRO A 1 404 ? -12.647 126.676 60.306 1.00 35.29 419 PRO A C 1
ATOM 2880 O O . PRO A 1 404 ? -13.810 126.516 60.672 1.00 35.93 419 PRO A O 1
ATOM 2884 N N . ALA A 1 405 ? -11.649 126.936 61.148 1.00 35.25 420 ALA A N 1
ATOM 2885 C CA . ALA A 1 405 ? -11.858 126.978 62.606 1.00 34.68 420 ALA A CA 1
ATOM 2886 C C . ALA A 1 405 ? -13.095 127.821 62.986 1.00 34.11 420 ALA A C 1
ATOM 2887 O O . ALA A 1 405 ? -13.313 128.902 62.431 1.00 33.45 420 ALA A O 1
ATOM 2889 N N . PHE A 1 406 ? -13.869 127.356 63.969 1.00 33.88 421 PHE A N 1
ATOM 2890 C CA . PHE A 1 406 ? -15.095 128.093 64.374 1.00 33.75 421 PHE A CA 1
ATOM 2891 C C . PHE A 1 406 ? -14.781 129.529 64.819 1.00 34.17 421 PHE A C 1
ATOM 2892 O O . PHE A 1 406 ? -13.812 129.762 65.527 1.00 34.43 421 PHE A O 1
ATOM 2900 N N . LEU A 1 407 ? -15.568 130.483 64.330 1.00 34.52 422 LEU A N 1
ATOM 2901 C CA . LEU A 1 407 ? -15.435 131.884 64.710 1.00 35.99 422 LEU A CA 1
ATOM 2902 C C . LEU A 1 407 ? -16.153 132.215 66.022 1.00 36.59 422 LEU A C 1
ATOM 2903 O O . LEU A 1 407 ? -16.054 133.344 66.525 1.00 36.51 422 LEU A O 1
ATOM 2908 N N . LYS A 1 408 ? -16.987 131.283 66.486 1.00 36.73 423 LYS A N 1
ATOM 2909 C CA . LYS A 1 408 ? -17.886 131.518 67.622 1.00 36.81 423 LYS A CA 1
ATOM 2910 C C . LYS A 1 408 ? -18.358 130.190 68.166 1.00 37.14 423 LYS A C 1
ATOM 2911 O O . LYS A 1 408 ? -18.312 129.163 67.470 1.00 36.51 423 LYS A O 1
ATOM 2917 N N . ASP A 1 409 ? -18.789 130.190 69.418 1.00 36.70 424 ASP A N 1
ATOM 2918 C CA . ASP A 1 409 ? -19.561 129.070 69.932 1.00 36.34 424 ASP A CA 1
ATOM 2919 C C . ASP A 1 409 ? -20.911 129.055 69.238 1.00 34.26 424 ASP A C 1
ATOM 2920 O O . ASP A 1 409 ? -21.427 130.096 68.870 1.00 33.18 424 ASP A O 1
ATOM 2925 N N . GLY A 1 410 ? -21.420 127.864 68.962 1.00 32.80 425 GLY A N 1
ATOM 2926 C CA . GLY A 1 410 ? -22.744 127.731 68.366 1.00 30.27 425 GLY A CA 1
ATOM 2927 C C . GLY A 1 410 ? -23.000 126.325 67.886 1.00 29.09 425 GLY A C 1
ATOM 2928 O O . GLY A 1 410 ? -22.158 125.423 68.068 1.00 28.74 425 GLY A O 1
ATOM 2929 N N . ALA A 1 411 ? -24.203 126.103 67.353 1.00 27.69 426 ALA A N 1
ATOM 2930 C CA . ALA A 1 411 ? -24.550 124.808 66.762 1.00 25.80 426 ALA A CA 1
ATOM 2931 C C . ALA A 1 411 ? -23.826 124.652 65.426 1.00 24.11 426 ALA A C 1
ATOM 2932 O O . ALA A 1 411 ? -23.762 125.586 64.650 1.00 24.03 426 ALA A O 1
ATOM 2934 N N . VAL A 1 412 ? -23.164 123.521 65.256 1.00 22.72 427 VAL A N 1
ATOM 2935 C CA . VAL A 1 412 ? -22.509 123.172 64.005 1.00 22.35 427 VAL A CA 1
ATOM 2936 C C . VAL A 1 412 ? -23.543 122.666 62.980 1.00 20.43 427 VAL A C 1
ATOM 2937 O O . VAL A 1 412 ? -24.367 121.831 63.296 1.00 19.51 427 VAL A O 1
ATOM 2941 N N . ARG A 1 413 ? -23.515 123.234 61.783 1.00 18.89 428 ARG A N 1
ATOM 2942 C CA . ARG A 1 413 ? -24.169 122.640 60.628 1.00 18.23 428 ARG A CA 1
ATOM 2943 C C . ARG A 1 413 ? -23.163 122.433 59.483 1.00 18.96 428 ARG A C 1
ATOM 2944 O O . ARG A 1 413 ? -22.209 123.231 59.323 1.00 20.01 428 ARG A O 1
ATOM 2952 N N . ILE A 1 414 ? -23.311 121.323 58.762 1.00 17.48 429 ILE A N 1
ATOM 2953 C CA . ILE A 1 414 ? -22.437 120.997 57.618 1.00 17.78 429 ILE A CA 1
ATOM 2954 C C . ILE A 1 414 ? -23.332 120.558 56.441 1.00 18.41 429 ILE A C 1
ATOM 2955 O O . ILE A 1 414 ? -24.355 119.852 56.646 1.00 18.63 429 ILE A O 1
ATOM 2960 N N . CYS A 1 415 ? -22.955 120.950 55.219 1.00 17.35 430 CYS A N 1
ATOM 2961 C CA . CYS A 1 415 ? -23.634 120.444 54.032 1.00 17.58 430 CYS A CA 1
ATOM 2962 C C . CYS A 1 415 ? -22.730 120.296 52.790 1.00 18.41 430 CYS A C 1
ATOM 2963 O O . CYS A 1 415 ? -21.556 120.725 52.788 1.00 16.23 430 CYS A O 1
ATOM 2966 N N . VAL A 1 416 ? -23.256 119.589 51.792 1.00 17.06 431 VAL A N 1
ATOM 2967 C CA . VAL A 1 416 ? -22.932 119.849 50.387 1.00 18.61 431 VAL A CA 1
ATOM 2968 C C . VAL A 1 416 ? -24.114 120.551 49.735 1.00 19.94 431 VAL A C 1
ATOM 2969 O O . VAL A 1 416 ? -25.129 120.788 50.387 1.00 21.56 431 VAL A O 1
ATOM 2973 N N . ASN A 1 417 ? -23.948 120.973 48.485 1.00 19.80 432 ASN A N 1
ATOM 2974 C CA . ASN A 1 417 ? -25.049 121.521 47.708 1.00 20.03 432 ASN A CA 1
ATOM 2975 C C . ASN A 1 417 ? -24.833 121.227 46.214 1.00 20.01 432 ASN A C 1
ATOM 2976 O O . ASN A 1 417 ? -24.171 121.975 45.535 1.00 19.44 432 ASN A O 1
ATOM 2981 N N . PRO A 1 418 ? -25.442 120.148 45.701 1.00 20.19 433 PRO A N 1
ATOM 2982 C CA . PRO A 1 418 ? -25.328 119.839 44.255 1.00 19.42 433 PRO A CA 1
ATOM 2983 C C . PRO A 1 418 ? -25.886 120.937 43.336 1.00 19.46 433 PRO A C 1
ATOM 2984 O O . PRO A 1 418 ? -26.741 121.729 43.740 1.00 17.09 433 PRO A O 1
ATOM 2988 N N . LYS A 1 419 ? -25.388 120.978 42.101 1.00 19.43 434 LYS A N 1
ATOM 2989 C CA . LYS A 1 419 ? -25.891 121.928 41.098 1.00 21.90 434 LYS A CA 1
ATOM 2990 C C . LYS A 1 419 ? -27.386 121.920 41.057 1.00 21.16 434 LYS A C 1
ATOM 2991 O O . LYS A 1 419 ? -28.007 122.970 40.920 1.00 22.23 434 LYS A O 1
ATOM 2997 N N . ALA A 1 420 ? -27.955 120.719 40.955 1.00 22.45 435 ALA A N 1
ATOM 2998 C CA . ALA A 1 420 ? -29.401 120.563 40.687 1.00 22.82 435 ALA A CA 1
ATOM 2999 C C . ALA A 1 420 ? -30.266 121.101 41.830 1.00 22.54 435 ALA A C 1
ATOM 3000 O O . ALA A 1 420 ? -31.472 121.265 41.671 1.00 24.46 435 ALA A O 1
ATOM 3002 N N . VAL A 1 421 ? -29.670 121.296 43.008 1.00 21.44 436 VAL A N 1
ATOM 3003 C CA . VAL A 1 421 ? -30.443 121.749 44.192 1.00 19.67 436 VAL A CA 1
ATOM 3004 C C . VAL A 1 421 ? -30.169 123.237 44.491 1.00 19.50 436 VAL A C 1
ATOM 3005 O O . VAL A 1 421 ? -29.018 123.663 44.523 1.00 19.72 436 VAL A O 1
ATOM 3009 N N A SER A 1 422 ? -31.226 124.013 44.699 0.50 18.84 437 SER A N 1
ATOM 3010 N N B SER A 1 422 ? -31.233 124.019 44.656 0.50 19.07 437 SER A N 1
ATOM 3011 C CA A SER A 1 422 ? -31.070 125.444 44.953 0.50 19.39 437 SER A CA 1
ATOM 3012 C CA B SER A 1 422 ? -31.086 125.444 44.954 0.50 19.95 437 SER A CA 1
ATOM 3013 C C A SER A 1 422 ? -30.331 125.697 46.282 0.50 19.27 437 SER A C 1
ATOM 3014 C C B SER A 1 422 ? -30.233 125.643 46.228 0.50 19.61 437 SER A C 1
ATOM 3015 O O A SER A 1 422 ? -30.430 124.907 47.221 0.50 18.93 437 SER A O 1
ATOM 3016 O O B SER A 1 422 ? -30.107 124.731 47.051 0.50 19.49 437 SER A O 1
ATOM 3021 N N . ALA A 1 423 ? -29.622 126.817 46.361 1.00 19.61 438 ALA A N 1
ATOM 3022 C CA . ALA A 1 423 ? -28.812 127.129 47.558 1.00 19.21 438 ALA A CA 1
ATOM 3023 C C . ALA A 1 423 ? -29.701 127.255 48.804 1.00 18.92 438 ALA A C 1
ATOM 3024 O O . ALA A 1 423 ? -29.301 126.878 49.907 1.00 18.23 438 ALA A O 1
ATOM 3026 N N . GLY A 1 424 ? -30.901 127.797 48.616 1.00 17.69 439 GLY A N 1
ATOM 3027 C CA . GLY A 1 424 ? -31.899 127.845 49.673 1.00 18.94 439 GLY A CA 1
ATOM 3028 C C . GLY A 1 424 ? -32.169 126.464 50.279 1.00 17.88 439 GLY A C 1
ATOM 3029 O O . GLY A 1 424 ? -32.550 126.361 51.430 1.00 18.32 439 GLY A O 1
ATOM 3030 N N . ASP A 1 425 ? -31.978 125.417 49.474 1.00 17.49 440 ASP A N 1
ATOM 3031 C CA . ASP A 1 425 ? -32.259 124.045 49.875 1.00 16.90 440 ASP A CA 1
ATOM 3032 C C . ASP A 1 425 ? -30.980 123.275 50.204 1.00 16.15 440 ASP A C 1
ATOM 3033 O O . ASP A 1 425 ? -30.927 122.037 50.079 1.00 13.72 440 ASP A O 1
ATOM 3038 N N . TRP A 1 426 ? -29.977 123.994 50.695 1.00 14.08 441 TRP A N 1
ATOM 3039 C CA . TRP A 1 426 ? -28.744 123.353 51.167 1.00 12.38 441 TRP A CA 1
ATOM 3040 C C . TRP A 1 426 ? -29.039 122.258 52.197 1.00 12.40 441 TRP A C 1
ATOM 3041 O O . TRP A 1 426 ? -28.370 121.238 52.220 1.00 10.60 441 TRP A O 1
ATOM 3052 N N . TRP A 1 427 ? -30.103 122.442 52.989 1.00 11.50 442 TRP A N 1
ATOM 3053 C CA . TRP A 1 427 ? -30.370 121.519 54.121 1.00 10.54 442 TRP A CA 1
ATOM 3054 C C . TRP A 1 427 ? -30.912 120.163 53.615 1.00 9.93 442 TRP A C 1
ATOM 3055 O O . TRP A 1 427 ? -31.094 119.244 54.388 1.00 9.76 442 TRP A O 1
ATOM 3066 N N . LYS A 1 428 ? -31.267 120.093 52.337 1.00 8.52 443 LYS A N 1
ATOM 3067 C CA . LYS A 1 428 ? -31.679 118.807 51.750 1.00 8.74 443 LYS A CA 1
ATOM 3068 C C . LYS A 1 428 ? -30.546 117.784 51.674 1.00 7.80 443 LYS A C 1
ATOM 3069 O O . LYS A 1 428 ? -30.780 116.603 51.428 1.00 8.95 443 LYS A O 1
ATOM 3075 N N . THR A 1 429 ? -29.316 118.267 51.791 1.00 8.72 444 THR A N 1
ATOM 3076 C CA . THR A 1 429 ? -28.153 117.409 51.753 1.00 8.98 444 THR A CA 1
ATOM 3077 C C . THR A 1 429 ? -27.200 117.814 52.862 1.00 10.66 444 THR A C 1
ATOM 3078 O O . THR A 1 429 ? -26.081 118.296 52.618 1.00 10.56 444 THR A O 1
ATOM 3082 N N . GLU A 1 430 ? -27.662 117.687 54.093 1.00 10.99 445 GLU A N 1
ATOM 3083 C CA . GLU A 1 430 ? -26.843 118.085 55.214 1.00 10.44 445 GLU A CA 1
ATOM 3084 C C . GLU A 1 430 ? -26.595 116.920 56.125 1.00 10.71 445 GLU A C 1
ATOM 3085 O O . GLU A 1 430 ? -27.183 115.821 55.954 1.00 10.41 445 GLU A O 1
ATOM 3091 N N . PHE A 1 431 ? -25.605 117.084 56.989 1.00 11.61 446 PHE A N 1
ATOM 3092 C CA . PHE A 1 431 ? -25.242 116.037 57.907 1.00 14.19 446 PHE A CA 1
ATOM 3093 C C . PHE A 1 431 ? -24.448 116.617 59.081 1.00 13.46 446 PHE A C 1
ATOM 3094 O O . PHE A 1 431 ? -24.238 117.838 59.184 1.00 14.34 446 PHE A O 1
ATOM 3102 N N . ILE A 1 432 ? -24.121 115.755 60.004 1.00 15.07 447 ILE A N 1
ATOM 3103 C CA . ILE A 1 432 ? -23.435 116.152 61.237 1.00 17.29 447 ILE A CA 1
ATOM 3104 C C . ILE A 1 432 ? -22.673 114.906 61.780 1.00 18.17 447 ILE A C 1
ATOM 3105 O O . ILE A 1 432 ? -22.685 113.840 61.148 1.00 18.21 447 ILE A O 1
ATOM 3110 N N . ILE A 1 433 ? -21.956 115.067 62.891 1.00 21.15 448 ILE A N 1
ATOM 3111 C CA . ILE A 1 433 ? -21.297 113.928 63.572 1.00 22.52 448 ILE A CA 1
ATOM 3112 C C . ILE A 1 433 ? -21.967 113.637 64.922 1.00 23.63 448 ILE A C 1
ATOM 3113 O O . ILE A 1 433 ? -22.122 114.543 65.738 1.00 23.01 448 ILE A O 1
ATOM 3118 N N . PHE A 1 434 ? -22.331 112.369 65.158 1.00 23.87 449 PHE A N 1
ATOM 3119 C CA . PHE A 1 434 ? -22.739 111.901 66.495 1.00 26.30 449 PHE A CA 1
ATOM 3120 C C . PHE A 1 434 ? -21.872 110.715 66.837 1.00 26.44 449 PHE A C 1
ATOM 3121 O O . PHE A 1 434 ? -21.838 109.731 66.080 1.00 25.43 449 PHE A O 1
ATOM 3129 N N . ASP A 1 435 ? -21.231 110.775 68.008 1.00 27.37 450 ASP A N 1
ATOM 3130 C CA . ASP A 1 435 ? -20.377 109.682 68.496 1.00 29.47 450 ASP A CA 1
ATOM 3131 C C . ASP A 1 435 ? -19.304 109.267 67.480 1.00 27.56 450 ASP A C 1
ATOM 3132 O O . ASP A 1 435 ? -19.148 108.094 67.213 1.00 28.47 450 ASP A O 1
ATOM 3137 N N . GLY A 1 436 ? -18.631 110.238 66.866 1.00 28.34 451 GLY A N 1
ATOM 3138 C CA . GLY A 1 436 ? -17.525 109.946 65.926 1.00 27.45 451 GLY A CA 1
ATOM 3139 C C . GLY A 1 436 ? -17.962 109.190 64.655 1.00 27.85 451 GLY A C 1
ATOM 3140 O O . GLY A 1 436 ? -17.147 108.585 63.979 1.00 27.46 451 GLY A O 1
ATOM 3141 N N . GLN A 1 437 ? -19.264 109.210 64.359 1.00 27.26 452 GLN A N 1
ATOM 3142 C CA . GLN A 1 437 ? -19.772 108.796 63.048 1.00 25.98 452 GLN A CA 1
ATOM 3143 C C . GLN A 1 437 ? -20.364 109.967 62.224 1.00 24.85 452 GLN A C 1
ATOM 3144 O O . GLN A 1 437 ? -20.949 110.903 62.780 1.00 24.47 452 GLN A O 1
ATOM 3150 N N . ILE A 1 438 ? -20.224 109.921 60.900 1.00 22.10 453 ILE A N 1
ATOM 3151 C CA . ILE A 1 438 ? -21.000 110.850 60.073 1.00 19.20 453 ILE A CA 1
ATOM 3152 C C . ILE A 1 438 ? -22.446 110.399 60.026 1.00 16.63 453 ILE A C 1
ATOM 3153 O O . ILE A 1 438 ? -22.706 109.239 59.774 1.00 15.01 453 ILE A O 1
ATOM 3158 N N . ALA A 1 439 ? -23.339 111.243 60.549 1.00 14.98 454 ALA A N 1
ATOM 3159 C CA . ALA A 1 439 ? -24.796 110.984 60.493 1.00 13.98 454 ALA A CA 1
ATOM 3160 C C . ALA A 1 439 ? -25.437 111.887 59.456 1.00 13.53 454 ALA A C 1
ATOM 3161 O O . ALA A 1 439 ? -25.572 113.107 59.672 1.00 12.53 454 ALA A O 1
ATOM 3163 N N . TYR A 1 440 ? -25.917 111.279 58.381 1.00 11.54 455 TYR A N 1
ATOM 3164 C CA . TYR A 1 440 ? -26.596 112.010 57.343 1.00 10.38 455 TYR A CA 1
ATOM 3165 C C . TYR A 1 440 ? -28.046 112.282 57.728 1.00 10.21 455 TYR A C 1
ATOM 3166 O O . TYR A 1 440 ? -28.812 111.334 58.027 1.00 9.01 455 TYR A O 1
ATOM 3175 N N . ARG A 1 441 ? -28.497 113.494 57.437 1.00 9.24 456 ARG A N 1
ATOM 3176 C CA . ARG A 1 441 ? -29.897 113.824 57.666 1.00 9.48 456 ARG A CA 1
ATOM 3177 C C . ARG A 1 441 ? -30.784 112.999 56.744 1.00 9.71 456 ARG A C 1
ATOM 3178 O O . ARG A 1 441 ? -31.789 112.438 57.175 1.00 10.50 456 ARG A O 1
ATOM 3186 N N . GLY A 1 442 ? -30.438 112.954 55.457 1.00 10.18 457 GLY A N 1
ATOM 3187 C CA . GLY A 1 442 ? -31.216 112.204 54.512 1.00 9.77 457 GLY A CA 1
ATOM 3188 C C . GLY A 1 442 ? -32.631 112.762 54.380 1.00 10.76 457 GLY A C 1
ATOM 3189 O O . GLY A 1 442 ? -32.816 113.989 54.375 1.00 10.60 457 GLY A O 1
ATOM 3190 N N . ASN A 1 443 ? -33.625 111.870 54.458 1.00 9.23 458 ASN A N 1
ATOM 3191 C CA . ASN A 1 443 ? -35.052 112.273 54.459 1.00 11.26 458 ASN A CA 1
ATOM 3192 C C . ASN A 1 443 ? -35.634 112.725 55.789 1.00 11.14 458 ASN A C 1
ATOM 3193 O O . ASN A 1 443 ? -36.849 112.948 55.880 1.00 11.86 458 ASN A O 1
ATOM 3198 N N . GLY A 1 444 ? -34.815 112.728 56.839 1.00 11.15 459 GLY A N 1
ATOM 3199 C CA . GLY A 1 444 ? -35.303 112.986 58.193 1.00 11.57 459 GLY A CA 1
ATOM 3200 C C . GLY A 1 444 ? -35.426 114.485 58.419 1.00 12.47 459 GLY A C 1
ATOM 3201 O O . GLY A 1 444 ? -35.105 115.290 57.519 1.00 12.29 459 GLY A O 1
ATOM 3202 N N . GLY A 1 445 ? -35.969 114.867 59.578 1.00 11.82 460 GLY A N 1
ATOM 3203 C CA . GLY A 1 445 ? -36.098 116.298 59.950 1.00 10.76 460 GLY A CA 1
ATOM 3204 C C . GLY A 1 445 ? -34.793 116.852 60.504 1.00 12.14 460 GLY A C 1
ATOM 3205 O O . GLY A 1 445 ? -33.713 116.198 60.420 1.00 10.35 460 GLY A O 1
ATOM 3206 N N . ASP A 1 446 ? -34.868 118.028 61.114 1.00 11.74 461 ASP A N 1
ATOM 3207 C CA . ASP A 1 446 ? -33.675 118.632 61.694 1.00 11.98 461 ASP A CA 1
ATOM 3208 C C . ASP A 1 446 ? -33.049 117.627 62.630 1.00 12.15 461 ASP A C 1
ATOM 3209 O O . ASP A 1 446 ? -33.748 116.991 63.407 1.00 12.54 461 ASP A O 1
ATOM 3214 N N . GLN A 1 447 ? -31.726 117.547 62.614 1.00 12.08 462 GLN A N 1
ATOM 3215 C CA . GLN A 1 447 ? -30.999 116.677 63.521 1.00 12.05 462 GLN A CA 1
ATOM 3216 C C . GLN A 1 447 ? -30.820 117.341 64.869 1.00 12.43 462 GLN A C 1
ATOM 3217 O O . GLN A 1 447 ? -30.857 118.578 64.977 1.00 11.57 462 GLN A O 1
ATOM 3223 N N . ALA A 1 448 ? -30.628 116.530 65.894 1.00 12.31 463 ALA A N 1
ATOM 3224 C CA . ALA A 1 448 ? -30.275 117.047 67.224 1.00 15.32 463 ALA A CA 1
ATOM 3225 C C . ALA A 1 448 ? -29.017 117.904 67.166 1.00 16.50 463 ALA A C 1
ATOM 3226 O O . ALA A 1 448 ? -28.125 117.651 66.344 1.00 17.70 463 ALA A O 1
ATOM 3228 N N . ALA A 1 449 ? -29.075 119.054 67.829 1.00 18.56 464 ALA A N 1
ATOM 3229 C CA . ALA A 1 449 ? -28.037 120.074 67.705 1.00 20.09 464 ALA A CA 1
ATOM 3230 C C . ALA A 1 449 ? -26.719 119.537 68.268 1.00 21.51 464 ALA A C 1
ATOM 3231 O O . ALA A 1 449 ? -26.709 118.858 69.289 1.00 21.20 464 ALA A O 1
ATOM 3233 N N . VAL A 1 450 ? -25.614 119.883 67.623 1.00 22.90 465 VAL A N 1
ATOM 3234 C CA . VAL A 1 450 ? -24.262 119.519 68.121 1.00 24.51 465 VAL A CA 1
ATOM 3235 C C . VAL A 1 450 ? -23.419 120.781 68.257 1.00 25.62 465 VAL A C 1
ATOM 3236 O O . VAL A 1 450 ? -23.385 121.591 67.334 1.00 26.02 465 VAL A O 1
ATOM 3240 N N . GLN A 1 451 ? -22.993 121.076 69.493 1.00 27.38 466 GLN A N 1
ATOM 3241 C CA . GLN A 1 451 ? -22.322 122.361 69.815 1.00 29.50 466 GLN A CA 1
ATOM 3242 C C . GLN A 1 451 ? -20.830 122.290 69.474 1.00 29.40 466 GLN A C 1
ATOM 3243 O O . GLN A 1 451 ? -20.189 121.256 69.655 1.00 29.12 466 GLN A O 1
ATOM 3249 N N . GLY A 1 452 ? -20.296 123.389 68.971 1.00 30.96 467 GLY A N 1
ATOM 3250 C CA . GLY A 1 452 ? -18.852 123.569 68.898 1.00 32.67 467 GLY A CA 1
ATOM 3251 C C . GLY A 1 452 ? -18.439 124.852 69.569 1.00 33.84 467 GLY A C 1
ATOM 3252 O O . GLY A 1 452 ? -19.269 125.737 69.780 1.00 34.14 467 GLY A O 1
ATOM 3253 N N . LYS A 1 453 ? -17.138 124.991 69.838 1.00 35.76 468 LYS A N 1
ATOM 3254 C CA . LYS A 1 453 ? -16.590 126.232 70.454 1.00 37.57 468 LYS A CA 1
ATOM 3255 C C . LYS A 1 453 ? -15.597 126.930 69.542 1.00 37.54 468 LYS A C 1
ATOM 3256 O O . LYS A 1 453 ? -14.880 126.281 68.780 1.00 37.88 468 LYS A O 1
ATOM 3262 N N . THR A 1 454 ? -15.476 128.238 69.713 1.00 38.42 469 THR A N 1
ATOM 3263 C CA . THR A 1 454 ? -14.524 129.034 68.941 1.00 39.22 469 THR A CA 1
ATOM 3264 C C . THR A 1 454 ? -13.209 128.312 68.708 1.00 39.24 469 THR A C 1
ATOM 3265 O O . THR A 1 454 ? -12.723 127.570 69.574 1.00 39.46 469 THR A O 1
ATOM 3269 N N . GLY A 1 455 ? -12.702 128.435 67.483 1.00 39.52 470 GLY A N 1
ATOM 3270 C CA . GLY A 1 455 ? -11.378 127.931 67.133 1.00 38.55 470 GLY A CA 1
ATOM 3271 C C . GLY A 1 455 ? -11.305 126.430 67.010 1.00 37.37 470 GLY A C 1
ATOM 3272 O O . GLY A 1 455 ? -10.278 125.892 66.647 1.00 38.29 470 GLY A O 1
ATOM 3273 N N . GLN A 1 456 ? -12.394 125.743 67.328 1.00 36.34 471 GLN A N 1
ATOM 3274 C CA . GLN A 1 456 ? -12.521 124.334 66.960 1.00 34.92 471 GLN A CA 1
ATOM 3275 C C . GLN A 1 456 ? -12.751 124.188 65.442 1.00 32.83 471 GLN A C 1
ATOM 3276 O O . GLN A 1 456 ? -13.052 125.157 64.757 1.00 32.75 471 GLN A O 1
ATOM 3282 N N . LYS A 1 457 ? -12.655 122.960 64.948 1.00 32.00 472 LYS A N 1
ATOM 3283 C CA . LYS A 1 457 ? -13.001 122.656 63.561 1.00 31.49 472 LYS A CA 1
ATOM 3284 C C . LYS A 1 457 ? -13.486 121.212 63.403 1.00 30.23 472 LYS A C 1
ATOM 3285 O O . LYS A 1 457 ? -13.276 120.388 64.291 1.00 29.83 472 LYS A O 1
ATOM 3291 N N . VAL A 1 458 ? -14.168 120.917 62.287 1.00 28.64 473 VAL A N 1
ATOM 3292 C CA . VAL A 1 458 ? -14.693 119.543 62.024 1.00 27.70 473 VAL A CA 1
ATOM 3293 C C . VAL A 1 458 ? -13.695 118.706 61.214 1.00 27.65 473 VAL A C 1
ATOM 3294 O O . VAL A 1 458 ? -13.149 119.194 60.249 1.00 28.21 473 VAL A O 1
ATOM 3298 N N . TYR A 1 459 ? -13.607 117.403 61.508 1.00 28.29 474 TYR A N 1
ATOM 3299 C CA . TYR A 1 459 ? -12.823 116.469 60.685 1.00 28.95 474 TYR A CA 1
ATOM 3300 C C . TYR A 1 459 ? -13.689 115.329 60.157 1.00 28.89 474 TYR A C 1
ATOM 3301 O O . TYR A 1 459 ? -14.224 114.544 60.938 1.00 29.27 474 TYR A O 1
ATOM 3310 N N . LEU A 1 460 ? -13.678 115.128 58.834 1.00 28.83 475 LEU A N 1
ATOM 3311 C CA . LEU A 1 460 ? -14.515 114.097 58.215 1.00 27.95 475 LEU A CA 1
ATOM 3312 C C . LEU A 1 460 ? -13.697 113.097 57.447 1.00 28.44 475 LEU A C 1
ATOM 3313 O O . LEU A 1 460 ? -13.000 113.452 56.489 1.00 28.76 475 LEU A O 1
ATOM 3318 N N . ASN A 1 461 ? -13.879 111.833 57.767 1.00 27.83 476 ASN A N 1
ATOM 3319 C CA . ASN A 1 461 ? -13.379 110.782 56.931 1.00 29.35 476 ASN A CA 1
ATOM 3320 C C . ASN A 1 461 ? -14.505 110.092 56.190 1.00 28.44 476 ASN A C 1
ATOM 3321 O O . ASN A 1 461 ? -15.140 109.188 56.718 1.00 28.37 476 ASN A O 1
ATOM 3326 N N . PHE A 1 462 ? -14.725 110.489 54.944 1.00 28.81 477 PHE A N 1
ATOM 3327 C CA . PHE A 1 462 ? -15.833 109.950 54.183 1.00 29.11 477 PHE A CA 1
ATOM 3328 C C . PHE A 1 462 ? -15.606 108.530 53.803 1.00 29.89 477 PHE A C 1
ATOM 3329 O O . PHE A 1 462 ? -16.554 107.776 53.633 1.00 30.38 477 PHE A O 1
ATOM 3337 N N . GLY A 1 463 ? -14.340 108.130 53.716 1.00 31.20 478 GLY A N 1
ATOM 3338 C CA . GLY A 1 463 ? -14.010 106.726 53.433 1.00 31.61 478 GLY A CA 1
ATOM 3339 C C . GLY A 1 463 ? -14.430 105.839 54.584 1.00 32.94 478 GLY A C 1
ATOM 3340 O O . GLY A 1 463 ? -14.890 104.718 54.389 1.00 32.25 478 GLY A O 1
ATOM 3341 N N . ASN A 1 464 ? -14.246 106.351 55.797 1.00 32.95 479 ASN A N 1
ATOM 3342 C CA . ASN A 1 464 ? -14.554 105.606 57.016 1.00 34.25 479 ASN A CA 1
ATOM 3343 C C . ASN A 1 464 ? -16.017 105.773 57.423 1.00 33.33 479 ASN A C 1
ATOM 3344 O O . ASN A 1 464 ? -16.646 104.834 57.914 1.00 33.88 479 ASN A O 1
ATOM 3349 N N . GLY A 1 465 ? -16.530 106.987 57.250 1.00 32.81 480 GLY A N 1
ATOM 3350 C CA . GLY A 1 465 ? -17.839 107.347 57.765 1.00 31.85 480 GLY A CA 1
ATOM 3351 C C . GLY A 1 465 ? -17.725 107.859 59.180 1.00 31.20 480 GLY A C 1
ATOM 3352 O O . GLY A 1 465 ? -18.668 107.753 59.967 1.00 31.35 480 GLY A O 1
ATOM 3353 N N . THR A 1 466 ? -16.547 108.366 59.525 1.00 29.72 481 THR A N 1
ATOM 3354 C CA . THR A 1 466 ? -16.281 108.787 60.887 1.00 29.28 481 THR A CA 1
ATOM 3355 C C . THR A 1 466 ? -15.965 110.217 60.853 1.00 28.69 481 THR A C 1
ATOM 3356 O O . THR A 1 466 ? -15.675 110.750 59.801 1.00 27.71 481 THR A O 1
ATOM 3360 N N . GLY A 1 467 ? -16.010 110.864 62.005 1.00 28.56 482 GLY A N 1
ATOM 3361 C CA . GLY A 1 467 ? -15.562 112.246 62.098 1.00 29.98 482 GLY A CA 1
ATOM 3362 C C . GLY A 1 467 ? -15.411 112.724 63.529 1.00 30.87 482 GLY A C 1
ATOM 3363 O O . GLY A 1 467 ? -15.780 112.025 64.454 1.00 31.14 482 GLY A O 1
ATOM 3364 N N . ARG A 1 468 ? -14.921 113.945 63.692 1.00 31.62 483 ARG A N 1
ATOM 3365 C CA . ARG A 1 468 ? -14.619 114.492 65.009 1.00 34.35 483 ARG A CA 1
ATOM 3366 C C . ARG A 1 468 ? -14.893 115.958 64.932 1.00 34.59 483 ARG A C 1
ATOM 3367 O O . ARG A 1 468 ? -14.709 116.567 63.872 1.00 34.61 483 ARG A O 1
ATOM 3375 N N . ILE A 1 469 ? -15.236 116.561 66.070 1.00 36.35 484 ILE A N 1
ATOM 3376 C CA . ILE A 1 469 ? -15.102 118.012 66.241 1.00 38.47 484 ILE A CA 1
ATOM 3377 C C . ILE A 1 469 ? -14.066 118.344 67.319 1.00 40.39 484 ILE A C 1
ATOM 3378 O O . ILE A 1 469 ? -14.128 117.807 68.425 1.00 40.74 484 ILE A O 1
ATOM 3383 N N . GLU A 1 470 ? -13.144 119.263 66.999 1.00 41.99 485 GLU A N 1
ATOM 3384 C CA . GLU A 1 470 ? -11.927 119.506 67.827 1.00 44.15 485 GLU A CA 1
ATOM 3385 C C . GLU A 1 470 ? -11.312 120.885 67.579 1.00 44.57 485 GLU A C 1
ATOM 3386 O O . GLU A 1 470 ? -11.520 121.526 66.534 1.00 45.36 485 GLU A O 1
#

Foldseek 3Di:
DAKAWEKEFFPCFEAEPQPDDDQKDFGMFTDDMPDDPPWDKDWPAKAKPPDHGADWDADPRGTIMGGPVRVLVRQLVVVVFLFQDKGKIKIDTWMFTAHPVGDTHTHHYDIYMGIYGHYHADDAQPQAKWKDKPFQHRWQVSTHGWDQDPPDRQKTKDKDAGDFKMWMWMARPVQHDPGDGNVLQTKADPDAADQPQKFAIDRHNHHTYILVDHGIWMWMARNRRRMIGIAFFAAQPWKWKFWPCQVCLPPAPDCSGIPTFFAQAPDGNKTKAKAWDDAFIWMKMDSGSHDDNIFADDDAEDPVQCVVQVWDQDPRIIGTGHTDIWIWMWGDGHHDIHIGTDPPWKFKAADQFDVGNPDAPDPQRTWDGDPDNFFKTKGDFGQAKDFTWMFDADPVHDSVSRLSGTWDADPFFIGTCGNHDDDDTDIDGGRWMKIDGRVVRGIDID

CATH classification: 2.60.40.3640 (+3 more: 2.60.40.3620, 2.60.40.3620, 2.60.40.3610)

Nearest PDB structures (foldseek):
  4fe9-assembly1_A  TM=1.002E+00  e=3.226E-92  Bacteroides thetaiotaomicron VPI-5482
  4fch-assembly2_B  TM=8.335E-01  e=3.955E-18  Bacteroides thetaiotaomicron VPI-5482
  1u2c-assembly1_A  TM=3.276E-01  e=6.610E-03  Mus musculus
  7f1x-assembly1_A  TM=1.339E-01  e=4.316E+00  Bos taurus
  3ugx-assembly1_A  TM=1.222E-01  e=3.002E+00  Bos taurus

InterPro domains:
  IPR032187 Outer membrane protein SusF/SusE-like, C-terminal [PF16411] (277-371)
  IPR032187 Outer membrane protein SusF/SusE-like, C-terminal [PF16411] (384-482)
  IPR033408 Outer membrane protein SusF, N-terminal domain [PF17142] (20-157)
  IPR058976 SusF, first starch specific CBM [PF26120] (162-271)

B-factor: mean 21.68, std 10.49, range [2.0, 76.43]

Sequence (446 aa):
GQLTATFTAGKDASIVMDAATADSVEIAKLSSTTAEEGSKIAVNSLTLNENHTIPFSMTEDHVFKVALAQLDSSVTQEAYKSRASVVRELKISSINASAVTPSGEGIQLVGNEVSITLQPATTPAVDPDGYYIVGDFTGWDGNSAQQMKKDALDENLYILEAEIESTSNFKIFPASAINGNDIDWTKALGSSVDGDDSGDNFVSWTNAGAINTALDGKIKISFDAFNYRFTVKDNSAPTELYMTGSAYNWGTPAGDPNAWKALVPVNGTKGTTFWGIFYFAANDQVKFAPQANWGNDFGFVDAISQESKDLAGLSDEGGNLKVGIAGWYLVYVSVIGDDKVIEFEKPNVYLMGDTSYNGWDAQLVEQDLFTVPGTADGEFVSPAFLKDGAVRICVNPKAVSSAGDWWKTEFIIFDGQIAYRGNGGDQAAVQGKTGQKVYLNFGNGTGRIE

Radius of gyration: 30.26 Å; Cα contacts (8 Å, |Δi|>4): 1121; chains: 1; bounding box: 66×47×95 Å